Protein 5MXP (pdb70)

CATH classification: 3.40.50.1820

Organism: NCBI:txid270374

InterPro domains:
  IPR000073 Alpha/beta hydrolase fold-1 [PF00561] (33-279)
  IPR000639 Epoxide hydrolase-like [PR00412] (38-56)
  IPR000639 Epoxi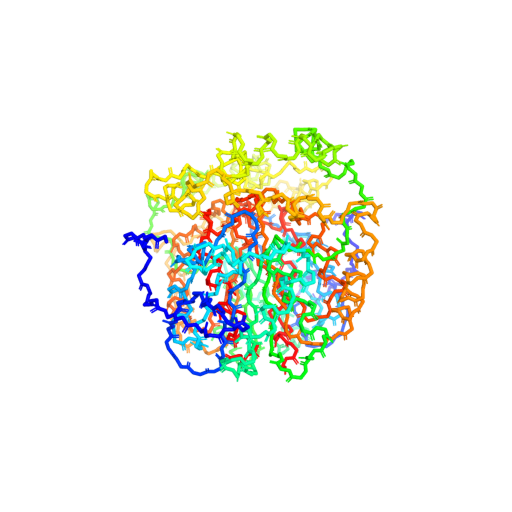de hydrolase-like [PR00412] (101-114)
  IPR000639 Epoxide hydrolase-like [PR00412] (115-128)
  IPR000639 Epoxide hydrolase-like [PR00412] (268-290)
  IPR029058 Alpha/Beta hydrolase fold [G3DSA:3.40.50.1820] (1-293)
  IPR029058 Alpha/Beta hydrolase fold [SSF53474] (8-293)
  IPR050266 AB hydrolase superfamily [PTHR43798] (24-293)

Radius of gyration: 27.26 Å; Cα contacts (8 Å, |Δi|>4): 1171; chains: 2; bounding box: 61×43×76 Å

Sequence (588 aa):
TQKPADFPYPSHFADVLGSRMHYVEHGNGDPLLFLHGQPTWSYLWRKVLPELEGKGRLIAVDLIGYGMSDKPDIPYDDIDDHIRYLDGFIEALLGLDRITIVCHDWGSFFGFHYAHRHPERIKGLAFMEAMLNPIPGYDAFDPQTRAFFQTLRSSQANAERMMMDENQFVENILLPAMMICRPLERQELDAYRAPWTDRQSRRILCTFPQNLCIGKEPASVYRMQTAYIEWLGQTDLPKLLIHAEPGFLIPAPAVDQYRQQLPNNLETAFVGSGLHYIQEDQPQQKIGQAIAQWMDRCGLTQKPADFPYPSHFADVLGSRMHYVEHGNGDPLLFLHGQPTWSYLWRKVLLPELEGKGRLIAVDLIGYGMSDKPDIPYDDIDDHIRYLDGFIEALGLDRITIVCHDWGSFFGFHYAHRHPERIKGLAFMEAMLNPIPGYDAFDPQTRAFFQTLRSSQANAERMMMMDENQFVENILPAMMICRPLERQELDAYRAPWTDRQSSRRILCTTFPQNLCIGKEPASVYRMQTAYIEWLGQTDLPKLLIHAEPGFLIPAPAVDQYRQQLPNLETAFVGSGLHYIQEDQPQKIGQAIAQWMDRCGL

B-factor: mean 18.62, std 8.53, range [7.13, 99.68]

Solvent-accessible surface area: 22321 Å² total; per-residue (Å²): 67,153,74,20,118,55,6,104,10,72,37,69,72,9,119,4,108,89,10,108,0,0,20,1,32,63,44,128,52,49,8,2,0,0,0,0,0,5,1,1,1,0,0,2,0,5,90,0,1,60,39,0,78,73,81,9,60,2,0,0,0,0,2,1,0,0,0,32,8,46,72,26,144,31,82,0,60,8,79,8,2,19,102,11,4,38,22,0,4,145,55,32,53,5,65,136,0,5,0,0,0,1,11,5,0,0,0,4,0,0,22,6,0,56,92,46,60,135,87,14,80,2,0,0,0,0,6,2,9,4,48,30,29,103,19,62,130,74,9,39,96,107,2,63,63,22,9,76,53,1,48,80,46,100,76,42,0,62,87,7,0,6,85,74,14,43,12,0,62,81,20,0,45,58,3,8,61,73,116,35,117,180,116,10,24,58,3,0,74,25,5,2,110,82,116,106,14,32,72,3,0,2,18,0,1,48,30,10,3,6,36,129,113,28,74,51,1,62,150,24,7,52,40,0,20,132,44,0,24,153,16,114,28,64,0,1,0,0,19,5,100,79,4,24,30,4,60,59,106,19,5,82,88,10,92,157,51,3,48,84,24,37,13,22,28,2,4,63,0,32,6,3,0,4,6,23,40,13,89,46,0,0,23,12,0,5,22,22,57,65,134,16,69,121,74,161,71,18,100,42,7,99,10,77,39,70,71,8,116,5,114,87,8,113,0,0,21,1,38,62,42,126,52,48,9,1,0,0,1,0,0,5,1,1,0,0,0,2,0,4,63,0,2,63,55,0,77,73,73,4,61,2,0,0,1,0,1,1,0,1,1,29,8,54,69,30,157,44,95,7,77,8,76,13,2,20,128,17,3,24,16,0,1,114,58,33,51,3,68,133,0,2,0,0,0,1,11,5,0,0,0,3,0,0,20,4,0,54,85,59,54,131,57,13,36,0,0,0,0,0,3,3,11,2,66,24,26,114,13,58,112,62,17,87,111,145,10,91,53,17,8,70,52,1,48,79,47,93,76,43,0,36,88,7,0,2,83,72,14,32,13,0,60,72,16,0,48,57,18,7,68,66,117,32,114,214,80,8,36,70,4,0,82,33,5,1,106,81,112,96,23,30,114,16,0,3,12,1,3,59,31,13,3,6,34,132,112,38,66,48,0,66,153,28,7,51,38,0,16,130,38,0,17,144,22,109,34,20,0,0,0,0,9,5,89,69,8,51,32,5,56,43,97,20,3,67,119,16,33,143,77,3,43,50,16,17,19,17,26,3,11,68,0,48,5,2,0,2,2,24,43,5,87,71,0,0,70,16,0,15,36,2,4,89,16,9,60,37

Secondary structure (DSSP, 8-state):
-PPPTT--S-EEEEEETTEEEEEEEE--SSEEEEE--TT--GGGGTTTGGGGTTSSEEEEEPPTTSTTS---SS---HHHHHHHHHHHHHHHT--SEEEEEEHHHHHHHHHHHHH-GGGEEEEEEEEE--SPB--SSSS-HHHHHHHHHHHH-HHHHHIIIIIS-HIIIIIHHHT-SSPPPHHHHHHHHGGG-STGGGGGGGHHHHHS-BTTBSHHHHHHHHHHHHHHTT--S-EEEEEEEE-SSS-HHHHHHHHHHSTTEEEEEEEEESS-GGGT-HHHHHHHHHHHHHGGG-/-PPPTT--S-EEEEEETTEEEEEEEE--SSEEEEE--TT--GGGGTTTGGGGTTSSEEEEEPPTTSTTS---SS---HHHHHHHHHHHHHHHT--SEEEEEEHHHHHHHHHHHHH-GGGEEEEEEEEE--SPB--GGGS-HHHHHHHHHHHH-HHHHHIIIIIS-HIIIIIHHHT-SSPPPHHHHHHHHGGG-STGGGGGGGHHHHHS-BTTBSHHHHHHHHHHHHHHTT--S-EEEEEEEE-SSS-HHHHHHHHHHSTTEEEEEEEEESS-GGGT-HHHHHHHHHHHHHHTT-

Nearest PDB structures (foldseek):
  5mxp-assembly1_B  TM=9.930E-01  e=2.012E-65  Marinobacter sp. ELB17
  6y9f-assembly1_A  TM=9.666E-01  e=3.515E-37  synthetic construct
  6s42-assembly1_A  TM=9.675E-01  e=1.905E-35  Bradyrhizobium elkanii
  6y9e-assembly5_E  TM=9.666E-01  e=5.015E-35  synthetic construct
  4k2a-assembly2_B  TM=9.671E-01  e=5.990E-34  Bradyrhizobium elkanii

Foldseek 3Di:
DDDFPLQPFDWDWFQFPNWTKIKGKADAAAEEEEFEDPQAFLSLQRLLVVLCHPVHIYIGIGFDLHQPTDPDPDQLAPVNSLRRVVRVCVRVPHAQYEYEYAEVRQLSVLLVCLVCVRRYQEYEYENHQAQAAQALVSADPLCSVVLVQLQPDVVSVLCVQQVVVCRLPPVVQVFWPDGDDPSRSVSSCVSPVHRVSSSSSSNSSNQRQHNCPPVVSSVSNVSSNVVQQVDQRAYEYEYEPCEGSQGDVNVVVCVVRGHNYHYHYQYHGYGSCCNVRSNSSSNSVVVSSCVVVD/DDDFPLQPFDWDWFQFPNWTKIKGKADADAEEEEFEDPQAFLSLQRLLVVLCHPVHIYIGIGFALHQPTDPDPDDLAPVVSLRRVVRVCVRVVHAQYEYEYAAVRQLSVLLVCLVCVRRYQEYEYENHQAQAAQALVLADPVVSCVLCQLQVDLVSVLCCQQVVVCRLPPVVQVFWPDGDDPSRSCSSCVSPVHRVSSSSSSNSSNQRQHNCPPVVSNVSNVSSNVVQQPDQRAYEYEYEPCEESQGDVNVVVCVPRGHNYHYHYQYHGYGSCSVVRSNSSSNSVVVSCVVSVD

Structure (mmCIF, N/CA/C/O backbone):
data_5MXP
#
_entry.id   5MXP
#
_cell.length_a   43.371
_cell.length_b   78.343
_cell.length_c   150.514
_cell.angle_alpha   90.000
_cell.angle_beta   90.000
_cell.angle_gamma   90.000
#
_symmetry.space_group_name_H-M   'P 21 21 21'
#
loop_
_entity.id
_entity.type
_entity.pdbx_description
1 polymer 'Alpha/beta hydrolase'
2 non-polymer 'ACETATE ION'
3 non-polymer 'SODIUM ION'
4 water water
#
loop_
_atom_site.group_PDB
_atom_site.id
_atom_site.type_symbol
_atom_site.label_atom_id
_atom_site.label_alt_id
_atom_site.label_comp_id
_atom_site.label_asym_id
_atom_site.label_entity_id
_atom_site.label_seq_id
_atom_site.pdbx_PDB_ins_code
_atom_site.Cartn_x
_atom_site.Cartn_y
_atom_site.Cartn_z
_atom_site.occupancy
_atom_site.B_iso_or_equiv
_atom_site.auth_seq_id
_atom_site.auth_comp_id
_atom_site.auth_asym_id
_atom_site.auth_atom_id
_atom_site.pdbx_PDB_model_num
ATOM 1 N N . THR A 1 3 ? -58.499 26.021 58.573 1.00 27.42 3 THR A N 1
ATOM 2 C CA . THR A 1 3 ? -57.737 26.496 57.402 1.00 21.75 3 THR A CA 1
ATOM 3 C C . THR A 1 3 ? -58.564 26.465 56.131 1.00 24.56 3 THR A C 1
ATOM 4 O O . THR A 1 3 ? -59.141 25.456 55.819 1.00 26.71 3 THR A O 1
ATOM 8 N N . GLN A 1 4 ? -58.633 27.564 55.393 1.00 22.06 4 GLN A N 1
ATOM 9 C CA . GLN A 1 4 ? -59.299 27.530 54.067 1.00 22.04 4 GLN A CA 1
ATOM 10 C C . GLN A 1 4 ? -58.391 26.913 53.016 1.00 20.36 4 GLN A C 1
ATOM 11 O O . GLN A 1 4 ? -57.224 27.293 52.910 1.00 23.16 4 GLN A O 1
ATOM 17 N N . LYS A 1 5 ? -58.903 25.944 52.260 1.00 20.11 5 LYS A N 1
ATOM 18 C CA . LYS A 1 5 ? -58.111 25.293 51.230 1.00 18.94 5 LYS A CA 1
ATOM 19 C C . LYS A 1 5 ? -57.760 26.259 50.091 1.00 20.74 5 LYS A C 1
ATOM 20 O O . LYS A 1 5 ? -58.650 26.886 49.528 1.00 24.47 5 LYS A O 1
ATOM 26 N N . PRO A 1 6 ? -56.471 26.358 49.712 1.00 19.99 6 PRO A N 1
ATOM 27 C CA . PRO A 1 6 ? -56.096 27.276 48.670 1.00 20.63 6 PRO A CA 1
ATOM 28 C C . PRO A 1 6 ? -56.678 26.848 47.296 1.00 20.28 6 PRO A C 1
ATOM 29 O O . PRO A 1 6 ? -56.725 25.666 46.976 1.00 21.15 6 PRO A O 1
ATOM 33 N N . ALA A 1 7 ? -57.152 27.829 46.512 1.00 19.92 7 ALA A N 1
ATOM 34 C CA . ALA A 1 7 ? -57.661 27.561 45.170 1.00 21.16 7 ALA A CA 1
ATOM 35 C C . ALA A 1 7 ? -56.638 26.977 44.200 1.00 22.48 7 ALA A C 1
ATOM 36 O O . ALA A 1 7 ? -57.020 26.372 43.213 1.00 25.92 7 ALA A O 1
ATOM 38 N N . ASP A 1 8 ? -55.343 27.178 44.464 1.00 22.92 8 ASP A N 1
ATOM 39 C CA . ASP A 1 8 ? -54.247 26.657 43.664 1.00 24.67 8 ASP A CA 1
ATOM 40 C C . ASP A 1 8 ? -53.594 25.373 44.177 1.00 24.54 8 ASP A C 1
ATOM 41 O O . ASP A 1 8 ? -52.397 25.129 43.925 1.00 25.70 8 ASP A O 1
ATOM 46 N N . PHE A 1 9 ? -54.387 24.543 44.839 1.00 21.52 9 PHE A N 1
ATOM 47 C CA . PHE A 1 9 ? -53.898 23.235 45.323 1.00 16.70 9 PHE A CA 1
ATOM 48 C C . PHE A 1 9 ? -54.818 22.163 44.792 1.00 18.73 9 PHE A C 1
ATOM 49 O O . PHE A 1 9 ? -55.789 21.776 45.469 1.00 19.36 9 PHE A O 1
ATOM 57 N N . PRO A 1 10 ? -54.498 21.619 43.606 1.00 17.52 10 PRO A N 1
ATOM 58 C CA . PRO A 1 10 ? -55.474 20.842 42.845 1.00 16.66 10 PRO A CA 1
ATOM 59 C C . PRO A 1 10 ? -55.421 19.328 43.086 1.00 16.98 10 PRO A C 1
ATOM 60 O O . PRO A 1 10 ? -55.388 18.513 42.118 1.00 19.44 10 PRO A O 1
ATOM 64 N N . TYR A 1 11 ? -55.396 18.954 44.357 1.00 15.30 11 TYR A N 1
ATOM 65 C CA . TYR A 1 11 ? -55.436 17.565 44.740 1.00 14.70 11 TYR A CA 1
ATOM 66 C C . TYR A 1 11 ? -56.543 17.436 45.766 1.00 15.03 11 TYR A C 1
ATOM 67 O O . TYR A 1 11 ? -56.745 18.369 46.576 1.00 17.35 11 TYR A O 1
ATOM 76 N N . PRO A 1 12 ? -57.218 16.291 45.819 1.00 15.66 12 PRO A N 1
ATOM 77 C CA . PRO A 1 12 ? -58.369 16.134 46.732 1.00 15.15 12 PRO A CA 1
ATOM 78 C C . PRO A 1 12 ? -57.982 15.969 48.214 1.00 14.86 12 PRO A C 1
ATOM 79 O O . PRO A 1 12 ? -57.005 15.340 48.508 1.00 14.53 12 PRO A O 1
ATOM 83 N N . SER A 1 13 ? -58.711 16.665 49.094 1.00 13.32 13 SER A N 1
ATOM 84 C CA . SER A 1 13 ? -58.509 16.591 50.563 1.00 12.97 13 SER A CA 1
ATOM 85 C C . SER A 1 13 ? -59.211 15.388 51.194 1.00 12.57 13 SER A C 1
ATOM 86 O O . SER A 1 13 ? -60.433 15.234 51.140 1.00 12.96 13 SER A O 1
ATOM 89 N N . HIS A 1 14 ? -58.388 14.598 51.874 1.00 11.71 14 HIS A N 1
ATOM 90 C CA . HIS A 1 14 ? -58.830 13.471 52.650 1.00 11.77 14 HIS A CA 1
ATOM 91 C C . HIS A 1 14 ? -58.364 13.653 54.096 1.00 11.22 14 HIS A C 1
ATOM 92 O O . HIS A 1 14 ? -57.470 14.440 54.368 1.00 10.73 14 HIS A O 1
ATOM 99 N N . PHE A 1 15 ? -58.998 12.909 55.015 1.00 11.47 15 PHE A N 1
ATOM 100 C CA . PHE A 1 15 ? -58.639 12.966 56.443 1.00 11.81 15 PHE A CA 1
ATOM 101 C C . PHE A 1 15 ? -58.578 11.568 57.020 1.00 13.40 15 PHE A C 1
ATOM 102 O O . PHE A 1 15 ? -59.390 10.744 56.642 1.00 13.74 15 PHE A O 1
ATOM 110 N N . ALA A 1 16 ? -57.620 11.330 57.916 1.00 12.08 16 ALA A N 1
ATOM 111 C CA . ALA A 1 16 ? -57.513 10.096 58.663 1.00 14.15 16 ALA A CA 1
ATOM 112 C C . ALA A 1 16 ? -57.787 10.372 60.110 1.00 15.90 16 ALA A C 1
ATOM 113 O O . ALA A 1 16 ? -57.351 11.368 60.597 1.00 13.87 16 ALA A O 1
ATOM 115 N N . ASP A 1 17 ? -58.453 9.454 60.788 1.00 14.26 17 ASP A N 1
ATOM 116 C CA . ASP A 1 17 ? -58.633 9.561 62.244 1.00 15.02 17 ASP A CA 1
ATOM 117 C C . ASP A 1 17 ? -57.347 9.056 62.940 1.00 13.98 17 ASP A C 1
ATOM 118 O O . ASP A 1 17 ? -56.964 7.898 62.701 1.00 15.19 17 ASP A O 1
ATOM 123 N N . VAL A 1 18 ? -56.707 9.913 63.738 1.00 12.77 18 VAL A N 1
ATOM 124 C CA . VAL A 1 18 ? -55.476 9.589 64.424 1.00 13.50 18 VAL A CA 1
ATOM 125 C C . VAL A 1 18 ? -55.591 10.146 65.869 1.00 14.85 18 VAL A C 1
ATOM 126 O O . VAL A 1 18 ? -55.712 11.316 66.058 1.00 13.75 18 VAL A O 1
ATOM 130 N N . LEU A 1 19 ? -55.586 9.241 66.859 1.00 14.81 19 LEU A N 1
ATOM 131 C CA . LEU A 1 19 ? -55.569 9.624 68.267 1.00 15.84 19 LEU A CA 1
ATOM 132 C C . LEU A 1 19 ? -56.644 10.644 68.685 1.00 17.80 19 LEU A C 1
ATOM 133 O O . LEU A 1 19 ? -56.364 11.578 69.512 1.00 19.35 19 LEU A O 1
ATOM 138 N N . GLY A 1 20 ? -57.838 10.483 68.094 1.00 17.37 20 GLY A N 1
ATOM 139 C CA . GLY A 1 20 ? -58.988 11.323 68.387 1.00 18.15 20 GLY A CA 1
ATOM 140 C C . GLY A 1 20 ? -59.076 12.634 67.637 1.00 18.65 20 GLY A C 1
ATOM 141 O O . GLY A 1 20 ? -59.971 13.429 67.900 1.00 23.29 20 GLY A O 1
ATOM 142 N N . SER A 1 21 ? -58.122 12.877 66.751 1.00 15.97 21 SER A N 1
ATOM 143 C CA . SER A 1 21 ? -58.111 14.012 65.838 1.00 16.96 21 SER A CA 1
ATOM 144 C C . SER A 1 21 ? -58.116 13.556 64.407 1.00 15.96 21 SER A C 1
ATOM 145 O O . SER A 1 21 ? -58.039 12.371 64.106 1.00 17.92 21 SER A O 1
ATOM 148 N N . ARG A 1 22 ? -58.256 14.500 63.510 1.00 16.85 22 ARG A N 1
ATOM 149 C CA . ARG A 1 22 ? -58.182 14.233 62.074 1.00 17.48 22 ARG A CA 1
ATOM 150 C C . ARG A 1 22 ? -56.890 14.845 61.507 1.00 15.14 22 ARG A C 1
ATOM 151 O O . ARG A 1 22 ? -56.544 15.948 61.815 1.00 13.83 22 ARG A O 1
ATOM 159 N N . MET A 1 23 ? -56.167 14.072 60.704 1.00 11.91 23 MET A N 1
ATOM 160 C CA . MET A 1 23 ? -55.010 14.602 59.967 1.00 11.40 23 MET A CA 1
ATOM 161 C C . MET A 1 23 ? -55.375 14.669 58.501 1.00 10.90 23 MET A C 1
ATOM 162 O O . MET A 1 23 ? -55.895 13.685 57.905 1.00 11.80 23 MET A O 1
ATOM 167 N N . HIS A 1 24 ? -55.063 15.783 57.908 1.00 10.80 24 HIS A N 1
ATOM 168 C CA . HIS A 1 24 ? -55.292 16.012 56.489 1.00 11.08 24 HIS A CA 1
ATOM 169 C C . HIS A 1 24 ? -54.186 15.489 55.645 1.00 10.82 24 HIS A C 1
ATOM 170 O O . HIS A 1 24 ? -53.032 15.648 55.944 1.00 9.77 24 HIS A O 1
ATOM 177 N N . TYR A 1 25 ? -54.590 14.966 54.456 1.00 10.53 25 TYR A N 1
ATOM 178 C CA . TYR A 1 25 ? -53.641 14.636 53.383 1.00 10.54 25 TYR A CA 1
ATOM 179 C C . TYR A 1 25 ? -54.340 14.729 52.061 1.00 11.16 25 TYR A C 1
ATOM 180 O O . TYR A 1 25 ? -55.538 14.658 51.954 1.00 10.80 25 TYR A O 1
ATOM 189 N N . VAL A 1 26 ? -53.524 15.064 51.057 1.00 11.46 26 VAL A N 1
ATOM 190 C CA . VAL A 1 26 ? -53.986 14.993 49.655 1.00 10.38 26 VAL A CA 1
ATOM 191 C C . VAL A 1 26 ? -53.452 13.695 49.063 1.00 11.54 26 VAL A C 1
ATOM 192 O O . VAL A 1 26 ? -52.418 13.162 49.507 1.00 8.90 26 VAL A O 1
ATOM 196 N N . GLU A 1 27 ? -54.200 13.196 48.093 1.00 11.50 27 GLU A N 1
ATOM 197 C CA . GLU A 1 27 ? -53.951 11.898 47.560 1.00 13.22 27 GLU A CA 1
ATOM 198 C C . GLU A 1 27 ? -54.152 11.878 46.029 1.00 13.14 27 GLU A C 1
ATOM 199 O O . GLU A 1 27 ? -55.073 12.522 45.513 1.00 13.97 27 GLU A O 1
ATOM 205 N N . HIS A 1 28 ? -53.350 11.072 45.349 1.00 12.73 28 HIS A N 1
ATOM 206 C CA . HIS A 1 28 ? -53.500 10.859 43.918 1.00 13.13 28 HIS A CA 1
ATOM 207 C C . HIS A 1 28 ? -53.015 9.475 43.498 1.00 13.92 28 HIS A C 1
ATOM 208 O O . HIS A 1 28 ? -51.923 9.063 43.862 1.00 13.98 28 HIS A O 1
ATOM 215 N N . GLY A 1 29 ? -53.824 8.776 42.707 1.00 13.90 29 GLY A N 1
ATOM 216 C CA . GLY A 1 29 ? -53.418 7.534 42.137 1.00 15.52 29 GLY A CA 1
ATOM 217 C C . GLY A 1 29 ? -53.457 6.281 43.053 1.00 16.36 29 GLY A C 1
ATOM 218 O O . GLY A 1 29 ? -54.047 6.268 44.121 1.00 17.06 29 GLY A O 1
ATOM 219 N N . ASN A 1 30 ? -52.794 5.268 42.548 1.00 20.15 30 ASN A N 1
ATOM 220 C CA . ASN A 1 30 ? -52.840 3.956 43.146 1.00 23.25 30 ASN A CA 1
ATOM 221 C C . ASN A 1 30 ? -51.449 3.342 43.059 1.00 19.16 30 ASN A C 1
ATOM 222 O O . ASN A 1 30 ? -50.544 3.835 42.322 1.00 22.46 30 ASN A O 1
ATOM 227 N N . GLY A 1 31 ? -51.301 2.319 43.876 1.00 19.18 31 GLY A N 1
ATOM 228 C CA . GLY A 1 31 ? -50.078 1.512 43.912 1.00 21.05 31 GLY A CA 1
ATOM 229 C C . GLY A 1 31 ? -49.346 1.716 45.205 1.00 17.62 31 GLY A C 1
ATOM 230 O O . GLY A 1 31 ? -49.959 2.111 46.186 1.00 17.07 31 GLY A O 1
ATOM 231 N N . ASP A 1 32 ? -48.045 1.402 45.223 1.00 15.46 32 ASP A N 1
ATOM 232 C CA . ASP A 1 32 ? -47.250 1.578 46.428 1.00 14.21 32 ASP A CA 1
ATOM 233 C C . ASP A 1 32 ? -47.236 3.120 46.796 1.00 13.32 32 ASP A C 1
ATOM 234 O O . ASP A 1 32 ? -47.187 4.007 45.898 1.00 16.18 32 ASP A O 1
ATOM 239 N N . PRO A 1 33 ? -47.234 3.460 48.094 1.00 13.27 33 PRO A N 1
ATOM 240 C CA . PRO A 1 33 ? -47.315 4.856 48.478 1.00 11.86 33 PRO A CA 1
ATOM 241 C C . PRO A 1 33 ? -45.996 5.603 48.360 1.00 12.24 33 PRO A C 1
ATOM 242 O O . PRO A 1 33 ? -44.938 5.055 48.704 1.00 13.58 33 PRO A O 1
ATOM 246 N N . LEU A 1 34 ? -46.113 6.826 47.871 1.00 11.62 34 LEU A N 1
ATOM 247 C CA . LEU A 1 34 ? -45.076 7.849 47.937 1.00 11.57 34 LEU A CA 1
ATOM 248 C C . LEU A 1 34 ? -45.591 8.855 48.951 1.00 10.72 34 LEU A C 1
ATOM 249 O O . LEU A 1 34 ? -46.631 9.507 48.758 1.00 10.77 34 LEU A O 1
ATOM 254 N N . LEU A 1 35 ? -44.966 8.774 50.114 1.00 9.81 35 LEU A N 1
ATOM 255 C CA . LEU A 1 35 ? -45.343 9.655 51.264 1.00 9.34 35 LEU A CA 1
ATOM 256 C C . LEU A 1 35 ? -44.508 10.884 51.375 1.00 10.07 35 LEU A C 1
ATOM 257 O O . LEU A 1 35 ? -43.329 10.803 51.651 1.00 10.52 35 LEU A O 1
ATOM 262 N N . PHE A 1 36 ? -45.159 12.041 51.211 1.00 8.88 36 PHE A N 1
ATOM 263 C CA . PHE A 1 36 ? -44.451 13.330 51.235 1.00 8.97 36 PHE A CA 1
ATOM 264 C C . PHE A 1 36 ? -44.605 13.984 52.598 1.00 8.68 36 PHE A C 1
ATOM 265 O O . PHE A 1 36 ? -45.715 14.172 53.065 1.00 8.92 36 PHE A O 1
ATOM 273 N N . LEU A 1 37 ? -43.467 14.322 53.201 1.00 8.56 37 LEU A N 1
ATOM 274 C CA . LEU A 1 37 ? -43.428 14.880 54.569 1.00 8.63 37 LEU A CA 1
ATOM 275 C C . LEU A 1 37 ? -42.779 16.262 54.535 1.00 7.85 37 LEU A C 1
ATOM 276 O O . LEU A 1 37 ? -41.581 16.407 54.227 1.00 8.06 37 LEU A O 1
ATOM 281 N N . HIS A 1 38 ? -43.569 17.248 54.964 1.00 8.63 38 HIS A N 1
ATOM 282 C CA . HIS A 1 38 ? -43.123 18.676 55.085 1.00 9.36 38 HIS A CA 1
ATOM 283 C C . HIS A 1 38 ? -42.553 18.924 56.481 1.00 10.85 38 HIS A C 1
ATOM 284 O O . HIS A 1 38 ? -42.596 18.099 57.371 1.00 10.28 38 HIS A O 1
ATOM 291 N N . GLY A 1 39 ? -42.032 20.137 56.665 1.00 8.28 39 GLY A N 1
ATOM 292 C CA . GLY A 1 39 ? -41.479 20.609 57.920 1.00 10.14 39 GLY A CA 1
ATOM 293 C C . GLY A 1 39 ? -42.017 21.962 58.309 1.00 9.83 39 GLY A C 1
ATOM 294 O O . GLY A 1 39 ? -43.194 22.269 58.172 1.00 10.27 39 GLY A O 1
ATOM 295 N N . GLN A 1 40 ? -41.111 22.757 58.883 1.00 9.51 40 GLN A N 1
ATOM 296 C CA . GLN A 1 40 ? -41.457 24.054 59.562 1.00 8.52 40 GLN A CA 1
ATOM 297 C C . GLN A 1 40 ? -41.367 25.213 58.575 1.00 8.76 40 GLN A C 1
ATOM 298 O O . GLN A 1 40 ? -40.286 25.348 57.986 1.00 10.06 40 GLN A O 1
ATOM 304 N N . PRO A 1 41 ? -42.368 26.088 58.497 1.00 10.02 41 PRO A N 1
ATOM 305 C CA . PRO A 1 41 ? -43.709 26.120 59.027 1.00 9.60 41 PRO A CA 1
ATOM 306 C C . PRO A 1 41 ? -44.673 25.869 57.924 1.00 10.51 41 PRO A C 1
ATOM 307 O O . PRO A 1 41 ? -45.582 26.624 57.688 1.00 13.09 41 PRO A O 1
ATOM 311 N N . THR A 1 42 ? -44.499 24.757 57.226 1.00 10.39 42 THR A N 1
ATOM 312 C CA . THR A 1 42 ? -45.212 24.539 55.959 1.00 9.52 42 THR A CA 1
ATOM 313 C C . THR A 1 42 ? -46.357 23.565 56.116 1.00 10.67 42 THR A C 1
ATOM 314 O O . THR A 1 42 ? -46.827 23.321 57.226 1.00 10.10 42 THR A O 1
ATOM 318 N N . TRP A 1 43 ? -46.800 22.982 55.025 1.00 9.68 43 TRP A N 1
ATOM 319 C CA . TRP A 1 43 ? -47.783 21.918 54.994 1.00 10.52 43 TRP A CA 1
ATOM 320 C C . TRP A 1 43 ? -47.743 21.284 53.594 1.00 9.36 43 TRP A C 1
ATOM 321 O O . TRP A 1 43 ? -46.843 21.596 52.795 1.00 11.01 43 TRP A O 1
ATOM 332 N N . SER A 1 44 ? -48.677 20.377 53.319 1.00 9.65 44 SER A N 1
ATOM 333 C CA . SER A 1 44 ? -48.675 19.615 52.063 1.00 9.99 44 SER A CA 1
ATOM 334 C C . SER A 1 44 ? -48.716 20.468 50.835 1.00 10.36 44 SER A C 1
ATOM 335 O O . SER A 1 44 ? -48.235 20.063 49.777 1.00 11.10 44 SER A O 1
ATOM 338 N N . TYR A 1 45 ? -49.216 21.717 50.972 1.00 10.82 45 TYR A N 1
ATOM 339 C CA . TYR A 1 45 ? -49.199 22.692 49.893 1.00 10.65 45 TYR A CA 1
ATOM 340 C C . TYR A 1 45 ? -47.815 22.869 49.278 1.00 9.43 45 TYR A C 1
ATOM 341 O O . TYR A 1 45 ? -47.679 23.155 48.071 1.00 9.48 45 TYR A O 1
ATOM 350 N N . LEU A 1 46 ? -46.768 22.762 50.090 1.00 9.39 46 LEU A N 1
ATOM 351 C CA . LEU A 1 46 ? -45.390 22.871 49.656 1.00 9.59 46 LEU A CA 1
ATOM 352 C C . LEU A 1 46 ? -45.065 21.940 48.484 1.00 9.83 46 LEU A C 1
ATOM 353 O O . LEU A 1 46 ? -44.173 22.241 47.683 1.00 9.85 46 LEU A O 1
ATOM 358 N N . TRP A 1 47 ? -45.725 20.777 48.420 1.00 10.15 47 TRP A N 1
ATOM 359 C CA . TRP A 1 47 ? -45.457 19.860 47.383 1.00 9.54 47 TRP A CA 1
ATOM 360 C C . TRP A 1 47 ? -46.367 19.959 46.139 1.00 9.98 47 TRP A C 1
ATOM 361 O O . TRP A 1 47 ? -46.257 19.174 45.218 1.00 9.72 47 TRP A O 1
ATOM 372 N N . ARG A 1 48 ? -47.221 20.970 46.047 1.00 8.80 48 ARG A N 1
ATOM 373 C CA . ARG A 1 48 ? -48.262 21.052 45.026 1.00 9.89 48 ARG A CA 1
ATOM 374 C C . ARG A 1 48 ? -47.747 21.009 43.590 1.00 10.16 48 ARG A C 1
ATOM 375 O O . ARG A 1 48 ? -48.499 20.550 42.723 1.00 10.99 48 ARG A O 1
ATOM 383 N N . LYS A 1 49 ? -46.553 21.554 43.336 1.00 10.53 49 LYS A N 1
ATOM 384 C CA . LYS A 1 49 ? -45.954 21.564 41.971 1.00 13.51 49 LYS A CA 1
ATOM 385 C C . LYS A 1 49 ? -44.931 20.418 41.760 1.00 12.77 49 LYS A C 1
ATOM 386 O O . LYS A 1 49 ? -44.374 20.202 40.668 1.00 12.01 49 LYS A O 1
ATOM 392 N N . VAL A 1 50 ? -44.668 19.690 42.840 1.00 11.32 50 VAL A N 1
ATOM 393 C CA . VAL A 1 50 ? -43.815 18.521 42.773 1.00 10.89 50 VAL A CA 1
ATOM 394 C C . VAL A 1 50 ? -44.682 17.303 42.394 1.00 12.95 50 VAL A C 1
ATOM 395 O O . VAL A 1 50 ? -44.315 16.543 41.511 1.00 11.46 50 VAL A O 1
ATOM 399 N N . LEU A 1 51 ? -45.865 17.193 43.016 1.00 10.95 51 LEU A N 1
ATOM 400 C CA . LEU A 1 51 ? -46.732 16.063 42.771 1.00 12.27 51 LEU A CA 1
ATOM 401 C C . LEU A 1 51 ? -47.068 15.816 41.304 1.00 12.00 51 LEU A C 1
ATOM 402 O O . LEU A 1 51 ? -47.076 14.685 40.904 1.00 12.97 51 LEU A O 1
ATOM 407 N N . PRO A 1 52 ? -47.237 16.847 40.472 1.00 11.59 52 PRO A N 1
ATOM 408 C CA . PRO A 1 52 ? -47.603 16.568 39.093 1.00 13.38 52 PRO A CA 1
ATOM 409 C C . PRO A 1 52 ? -46.577 15.782 38.305 1.00 13.26 52 PRO A C 1
ATOM 410 O O . PRO A 1 52 ? -46.939 14.984 37.386 1.00 16.12 52 PRO A O 1
ATOM 414 N N . GLU A 1 53 ? -45.324 15.863 38.717 1.00 12.39 53 GLU A N 1
ATOM 415 C CA . GLU A 1 53 ? -44.233 15.134 38.069 1.00 13.41 53 GLU A CA 1
ATOM 416 C C . GLU A 1 53 ? -44.242 13.686 38.424 1.00 14.47 53 GLU A C 1
ATOM 417 O O . GLU A 1 53 ? -43.611 12.880 37.746 1.00 14.40 53 GLU A O 1
ATOM 423 N N . LEU A 1 54 ? -44.971 13.343 39.503 1.00 12.73 54 LEU A N 1
ATOM 424 C CA . LEU A 1 54 ? -44.979 11.953 40.014 1.00 11.85 54 LEU A CA 1
ATOM 425 C C . LEU A 1 54 ? -46.317 11.257 39.850 1.00 12.70 54 LEU A C 1
ATOM 426 O O . LEU A 1 54 ? -46.455 10.079 40.205 1.00 12.88 54 LEU A O 1
ATOM 431 N N . GLU A 1 55 ? -47.288 11.921 39.242 1.00 14.48 55 GLU A N 1
ATOM 432 C CA . GLU A 1 55 ? -48.568 11.296 38.937 1.00 14.13 55 GLU A CA 1
ATOM 433 C C . GLU A 1 55 ? -48.359 10.087 38.043 1.00 14.94 55 GLU A C 1
ATOM 434 O O . GLU A 1 55 ? -47.627 10.115 37.059 1.00 15.05 55 GLU A O 1
ATOM 440 N N . GLY A 1 56 ? -48.981 9.020 38.467 1.00 15.39 56 GLY A N 1
ATOM 441 C CA . GLY A 1 56 ? -48.844 7.767 37.753 1.00 15.93 56 GLY A CA 1
ATOM 442 C C . GLY A 1 56 ? -47.676 6.926 38.182 1.00 18.72 56 GLY A C 1
ATOM 443 O O . GLY A 1 56 ? -47.566 5.826 37.653 1.00 18.82 56 GLY A O 1
ATOM 444 N N . LYS A 1 57 ? -46.843 7.406 39.128 1.00 17.43 57 LYS A N 1
ATOM 445 C CA . LYS A 1 57 ? -45.679 6.622 39.615 1.00 18.81 57 LYS A CA 1
ATOM 446 C C . LYS A 1 57 ? -45.964 5.815 40.867 1.00 17.75 57 LYS A C 1
ATOM 447 O O . LYS A 1 57 ? -45.067 5.133 41.367 1.00 21.83 57 LYS A O 1
ATOM 453 N N . GLY A 1 58 ? -47.175 5.975 41.410 1.00 18.41 58 GLY A N 1
ATOM 454 C CA . GLY A 1 58 ? -47.612 5.314 42.671 1.00 15.50 58 GLY A CA 1
ATOM 455 C C . GLY A 1 58 ? -48.721 6.125 43.321 1.00 14.19 58 GLY A C 1
ATOM 456 O O . GLY A 1 58 ? -49.256 7.082 42.723 1.00 13.19 58 GLY A O 1
ATOM 457 N N . ARG A 1 59 ? -49.076 5.769 44.534 1.00 14.24 59 ARG A N 1
ATOM 458 C CA . ARG A 1 59 ? -50.103 6.483 45.268 1.00 14.10 59 ARG A CA 1
ATOM 459 C C . ARG A 1 59 ? -49.469 7.600 46.028 1.00 11.52 59 ARG A C 1
ATOM 460 O O . ARG A 1 59 ? -48.766 7.382 47.033 1.00 11.66 59 ARG A O 1
ATOM 468 N N . LEU A 1 60 ? -49.747 8.838 45.600 1.00 10.62 60 LEU A N 1
ATOM 469 C CA . LEU A 1 60 ? -49.159 10.009 46.192 1.00 10.42 60 LEU A CA 1
ATOM 470 C C . LEU A 1 60 ? -49.967 10.357 47.405 1.00 9.75 60 LEU A C 1
ATOM 471 O O . LEU A 1 60 ? -51.189 10.470 47.337 1.00 11.03 60 LEU A O 1
ATOM 476 N N . ILE A 1 61 ? -49.279 10.521 48.531 1.00 9.27 61 ILE A N 1
ATOM 477 C CA . ILE A 1 61 ? -49.907 10.921 49.823 1.00 10.23 61 ILE A CA 1
ATOM 478 C C . ILE A 1 61 ? -49.058 12.013 50.456 1.00 9.78 61 ILE A C 1
ATOM 479 O O . ILE A 1 61 ? -47.945 11.775 50.818 1.00 10.95 61 ILE A O 1
ATOM 484 N N . ALA A 1 62 ? -49.598 13.226 50.515 1.00 8.72 62 ALA A N 1
ATOM 485 C CA . ALA A 1 62 ? -48.895 14.351 51.091 1.00 9.26 62 ALA A CA 1
ATOM 486 C C . ALA A 1 62 ? -49.713 14.792 52.313 1.00 9.49 62 ALA A C 1
ATOM 487 O O . ALA A 1 62 ? -50.848 15.269 52.157 1.00 10.25 62 ALA A O 1
ATOM 489 N N . VAL A 1 63 ? -49.118 14.570 53.487 1.00 8.23 63 VAL A N 1
ATOM 490 C CA . VAL A 1 63 ? -49.804 14.657 54.786 1.00 8.65 63 VAL A CA 1
ATOM 491 C C . VAL A 1 63 ? -49.380 15.942 55.482 1.00 8.15 63 VAL A C 1
ATOM 492 O O . VAL A 1 63 ? -48.200 16.343 55.401 1.00 9.42 63 VAL A O 1
ATOM 496 N N . ASP A 1 64 ? -50.297 16.492 56.250 1.00 9.30 64 ASP A N 1
ATOM 497 C CA . ASP A 1 64 ? -50.015 17.662 57.113 1.00 8.63 64 ASP A CA 1
ATOM 498 C C . ASP A 1 64 ? -49.754 17.144 58.528 1.00 8.75 64 ASP A C 1
ATOM 499 O O . ASP A 1 64 ? -50.608 16.391 59.077 1.00 8.77 64 ASP A O 1
ATOM 504 N N . LEU A 1 65 ? -48.613 17.468 59.096 1.00 8.72 65 LEU A N 1
ATOM 505 C CA . LEU A 1 65 ? -48.273 17.103 60.450 1.00 9.43 65 LEU A CA 1
ATOM 506 C C . LEU A 1 65 ? -49.375 17.611 61.368 1.00 11.09 65 LEU A C 1
ATOM 507 O O . LEU A 1 65 ? -50.075 18.595 61.075 1.00 10.57 65 LEU A O 1
ATOM 512 N N . ILE A 1 66 ? -49.543 16.968 62.498 1.00 9.58 66 ILE A N 1
ATOM 513 C CA . ILE A 1 66 ? -50.579 17.419 63.453 1.00 10.59 66 ILE A CA 1
ATOM 514 C C . ILE A 1 66 ? -50.344 18.874 63.813 1.00 9.69 66 ILE A C 1
ATOM 515 O O . ILE A 1 66 ? -49.205 19.297 63.993 1.00 10.26 66 ILE A O 1
ATOM 520 N N . GLY A 1 67 ? -51.414 19.639 63.805 1.00 10.06 67 GLY A N 1
ATOM 521 C CA . GLY A 1 67 ? -51.320 21.068 64.034 1.00 11.15 67 GLY A CA 1
ATOM 522 C C . GLY A 1 67 ? -51.060 21.945 62.872 1.00 12.29 67 GLY A C 1
ATOM 523 O O . GLY A 1 67 ? -51.140 23.170 63.011 1.00 11.69 67 GLY A O 1
ATOM 524 N N . TYR A 1 68 ? -50.663 21.392 61.716 1.00 10.93 68 TYR A N 1
ATOM 525 C CA . TYR A 1 68 ? -50.173 22.145 60.563 1.00 10.36 68 TYR A CA 1
ATOM 526 C C . TYR A 1 68 ? -51.196 22.014 59.412 1.00 10.07 68 TYR A C 1
ATOM 527 O O . TYR A 1 68 ? -52.004 21.123 59.349 1.00 9.91 68 TYR A O 1
ATOM 536 N N . GLY A 1 69 ? -51.152 22.919 58.471 1.00 10.86 69 GLY A N 1
ATOM 537 C CA . GLY A 1 69 ? -51.926 22.805 57.254 1.00 9.86 69 GLY A CA 1
ATOM 538 C C . GLY A 1 69 ? -53.408 22.740 57.538 1.00 10.96 69 GLY A C 1
ATOM 539 O O . GLY A 1 69 ? -53.942 23.561 58.335 1.00 11.71 69 GLY A O 1
ATOM 540 N N . MET A 1 70 ? -54.085 21.723 57.009 1.00 12.19 70 MET A N 1
ATOM 541 C CA . MET A 1 70 ? -55.504 21.498 57.286 1.00 11.45 70 MET A CA 1
ATOM 542 C C . MET A 1 70 ? -55.736 20.395 58.296 1.00 10.41 70 MET A C 1
ATOM 543 O O . MET A 1 70 ? -56.896 19.978 58.511 1.00 10.61 70 MET A O 1
ATOM 548 N N . SER A 1 71 ? -54.659 19.897 58.925 1.00 9.74 71 SER A N 1
ATOM 549 C CA . SER A 1 71 ? -54.871 18.986 60.032 1.00 11.00 71 SER A CA 1
ATOM 550 C C . SER A 1 71 ? -55.476 19.707 61.257 1.00 10.93 71 SER A C 1
ATOM 551 O O . SER A 1 71 ? -55.368 20.921 61.396 1.00 11.53 71 SER A O 1
ATOM 554 N N . ASP A 1 72 ? -56.177 18.964 62.091 1.00 11.00 72 ASP A N 1
ATOM 555 C CA . ASP A 1 72 ? -56.656 19.462 63.378 1.00 12.95 72 ASP A CA 1
ATOM 556 C C . ASP A 1 72 ? -55.501 20.005 64.212 1.00 12.37 72 ASP A C 1
ATOM 557 O O . ASP A 1 72 ? -54.359 19.602 64.074 1.00 13.82 72 ASP A O 1
ATOM 562 N N . LYS A 1 73 ? -55.848 20.947 65.101 1.00 13.04 73 LYS A N 1
ATOM 563 C CA . LYS A 1 73 ? -54.964 21.421 66.127 1.00 13.71 73 LYS A CA 1
ATOM 564 C C . LYS A 1 73 ? -55.489 21.022 67.494 1.00 13.95 73 LYS A C 1
ATOM 565 O O . LYS A 1 73 ? -56.057 21.863 68.219 1.00 15.96 73 LYS A O 1
ATOM 571 N N . PRO A 1 74 ? -55.322 19.754 67.902 1.00 13.92 74 PRO A N 1
ATOM 572 C CA . PRO A 1 74 ? -55.695 19.355 69.242 1.00 14.90 74 PRO A CA 1
ATOM 573 C C . PRO A 1 74 ? -54.943 20.138 70.302 1.00 14.71 74 PRO A C 1
ATOM 574 O O . PRO A 1 74 ? -53.899 20.740 70.046 1.00 13.41 74 PRO A O 1
ATOM 578 N N . ASP A 1 75 ? -55.478 20.035 71.505 1.00 15.96 75 ASP A N 1
ATOM 579 C CA . ASP A 1 75 ? -55.019 20.773 72.672 1.00 16.30 75 ASP A CA 1
ATOM 580 C C . ASP A 1 75 ? -53.814 20.139 73.332 1.00 15.35 75 ASP A C 1
ATOM 581 O O . ASP A 1 75 ? -53.914 19.670 74.519 1.00 16.49 75 ASP A O 1
ATOM 586 N N . ILE A 1 76 ? -52.677 20.120 72.630 1.00 14.57 76 ILE A N 1
ATOM 587 C CA . ILE A 1 76 ? -51.493 19.350 73.036 1.00 14.93 76 ILE A CA 1
ATOM 588 C C . ILE A 1 76 ? -50.275 20.272 72.951 1.00 15.37 76 ILE A C 1
ATOM 589 O O . ILE A 1 76 ? -50.330 21.342 72.356 1.00 15.97 76 ILE A O 1
ATOM 594 N N . PRO A 1 77 ? -49.138 19.862 73.487 1.00 15.88 77 PRO A N 1
ATOM 595 C CA . PRO A 1 77 ? -47.948 20.739 73.486 1.00 16.92 77 PRO A CA 1
ATOM 596 C C . PRO A 1 77 ? -47.220 20.809 72.144 1.00 16.70 77 PRO A C 1
ATOM 597 O O . PRO A 1 77 ? -46.510 21.775 71.939 1.00 18.33 77 PRO A O 1
ATOM 601 N N . TYR A 1 78 ? -47.414 19.789 71.279 1.00 14.45 78 TYR A N 1
ATOM 602 C CA . TYR A 1 78 ? -46.658 19.693 70.015 1.00 13.59 78 TYR A CA 1
ATOM 603 C C . TYR A 1 78 ? -45.173 19.575 70.241 1.00 13.47 78 TYR A C 1
ATOM 604 O O . TYR A 1 78 ? -44.352 20.067 69.469 1.00 13.58 78 TYR A O 1
ATOM 613 N N . ASP A 1 79 ? -44.835 18.798 71.269 1.00 13.49 79 ASP A N 1
ATOM 614 C CA A ASP A 1 79 ? -43.446 18.348 71.411 0.50 15.29 79 ASP A CA 1
ATOM 615 C CA B ASP A 1 79 ? -43.455 18.327 71.433 0.50 16.05 79 ASP A CA 1
ATOM 616 C C . ASP A 1 79 ? -43.081 17.329 70.333 1.00 14.61 79 ASP A C 1
ATOM 617 O O . ASP A 1 79 ? -43.921 16.852 69.563 1.00 13.18 79 ASP A O 1
ATOM 626 N N . ILE A 1 80 ? -41.809 17.038 70.228 1.00 15.14 80 ILE A N 1
ATOM 627 C CA . ILE A 1 80 ? -41.356 16.136 69.156 1.00 13.22 80 ILE A CA 1
ATOM 628 C C . ILE A 1 80 ? -42.022 14.776 69.369 1.00 13.71 80 ILE A C 1
ATOM 629 O O . ILE A 1 80 ? -42.396 14.138 68.329 1.00 13.68 80 ILE A O 1
ATOM 634 N N . ASP A 1 81 ? -42.129 14.285 70.612 1.00 14.13 81 ASP A N 1
ATOM 635 C CA . ASP A 1 81 ? -42.854 13.036 70.864 1.00 13.98 81 ASP A CA 1
ATOM 636 C C . ASP A 1 81 ? -44.276 13.068 70.333 1.00 12.40 81 ASP A C 1
ATOM 637 O O . ASP A 1 81 ? -44.737 12.038 69.799 1.00 11.09 81 ASP A O 1
ATOM 642 N N . ASP A 1 82 ? -44.987 14.193 70.451 1.00 12.39 82 ASP A N 1
ATOM 643 C CA . ASP A 1 82 ? -46.325 14.315 69.910 1.00 11.87 82 ASP A CA 1
ATOM 644 C C . ASP A 1 82 ? -46.311 14.076 68.426 1.00 11.68 82 ASP A C 1
ATOM 645 O O . ASP A 1 82 ? -47.087 13.282 67.883 1.00 12.33 82 ASP A O 1
ATOM 650 N N . HIS A 1 83 ? -45.432 14.795 67.734 1.00 10.90 83 HIS A N 1
ATOM 651 C CA . HIS A 1 83 ? -45.372 14.669 66.289 1.00 10.78 83 HIS A CA 1
ATOM 652 C C . HIS A 1 83 ? -45.052 13.234 65.880 1.00 11.71 83 HIS A C 1
ATOM 653 O O . HIS A 1 83 ? -45.661 12.687 64.918 1.00 11.45 83 HIS A O 1
ATOM 660 N N . ILE A 1 84 ? -44.148 12.592 66.595 1.00 11.49 84 ILE A N 1
ATOM 661 C CA . ILE A 1 84 ? -43.825 11.184 66.310 1.00 10.94 84 ILE A CA 1
ATOM 662 C C . ILE A 1 84 ? -45.055 10.319 66.431 1.00 10.70 84 ILE A C 1
ATOM 663 O O . ILE A 1 84 ? -45.330 9.514 65.520 1.00 9.27 84 ILE A O 1
ATOM 668 N N . ARG A 1 85 ? -45.777 10.469 67.534 1.00 10.36 85 ARG A N 1
ATOM 669 C CA . ARG A 1 85 ? -46.948 9.602 67.760 1.00 11.50 85 ARG A CA 1
ATOM 670 C C . ARG A 1 85 ? -48.017 9.787 66.706 1.00 10.14 85 ARG A C 1
ATOM 671 O O . ARG A 1 85 ? -48.652 8.840 66.220 1.00 11.17 85 ARG A O 1
ATOM 679 N N . TYR A 1 86 ? -48.272 11.016 66.319 1.00 10.64 86 TYR A N 1
ATOM 680 C CA . TYR A 1 86 ? -49.333 11.269 65.394 1.00 10.28 86 TYR A CA 1
ATOM 681 C C . TYR A 1 86 ? -48.986 10.872 63.977 1.00 9.50 86 TYR A C 1
ATOM 682 O O . TYR A 1 86 ? -49.815 10.322 63.268 1.00 10.08 86 TYR 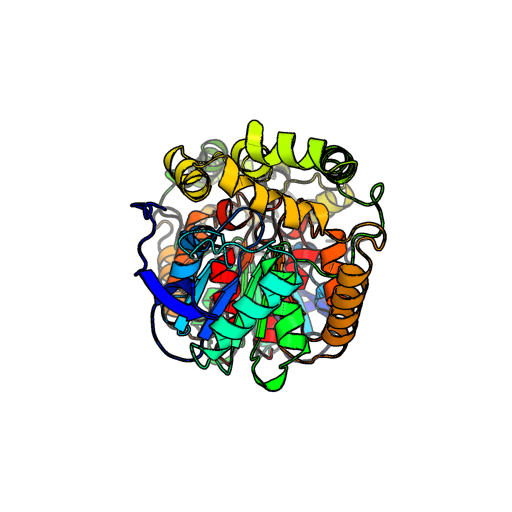A O 1
ATOM 691 N N . LEU A 1 87 ? -47.750 11.082 63.570 1.00 10.67 87 LEU A N 1
ATOM 692 C CA . LEU A 1 87 ? -47.359 10.610 62.243 1.00 9.18 87 LEU A CA 1
ATOM 693 C C . LEU A 1 87 ? -47.345 9.073 62.219 1.00 10.34 87 LEU A C 1
ATOM 694 O O . LEU A 1 87 ? -47.825 8.500 61.214 1.00 9.12 87 LEU A O 1
ATOM 699 N N . ASP A 1 88 ? -46.869 8.402 63.276 1.00 11.77 88 ASP A N 1
ATOM 700 C CA . ASP A 1 88 ? -46.977 6.971 63.309 1.00 10.85 88 ASP A CA 1
ATOM 701 C C . ASP A 1 88 ? -48.447 6.568 63.228 1.00 11.64 88 ASP A C 1
ATOM 702 O O . ASP A 1 88 ? -48.770 5.667 62.476 1.00 11.27 88 ASP A O 1
ATOM 707 N N . GLY A 1 89 ? -49.334 7.243 63.940 1.00 10.67 89 GLY A N 1
ATOM 708 C CA . GLY A 1 89 ? -50.718 6.908 63.899 1.00 9.67 89 GLY A CA 1
ATOM 709 C C . GLY A 1 89 ? -51.358 7.068 62.532 1.00 9.73 89 GLY A C 1
ATOM 710 O O . GLY A 1 89 ? -52.216 6.274 62.135 1.00 11.68 89 GLY A O 1
ATOM 711 N N . PHE A 1 90 ? -50.955 8.144 61.811 1.00 8.89 90 PHE A N 1
ATOM 712 C CA . PHE A 1 90 ? -51.357 8.372 60.445 1.00 9.68 90 PHE A CA 1
ATOM 713 C C . PHE A 1 90 ? -50.962 7.225 59.513 1.00 10.42 90 PHE A C 1
ATOM 714 O O . PHE A 1 90 ? -51.811 6.710 58.755 1.00 11.43 90 PHE A O 1
ATOM 722 N N . ILE A 1 91 ? -49.694 6.866 59.572 1.00 10.31 91 ILE A N 1
ATOM 723 C CA . ILE A 1 91 ? -49.166 5.873 58.690 1.00 11.16 91 ILE A CA 1
ATOM 724 C C . ILE A 1 91 ? -49.899 4.545 58.943 1.00 11.36 91 ILE A C 1
ATOM 725 O O . ILE A 1 91 ? -50.310 3.805 57.990 1.00 13.05 91 ILE A O 1
ATOM 730 N N . GLU A 1 92 ? -50.109 4.221 60.228 1.00 11.84 92 GLU A N 1
ATOM 731 C CA . GLU A 1 92 ? -50.879 3.060 60.598 1.00 15.29 92 GLU A CA 1
ATOM 732 C C . GLU A 1 92 ? -52.338 3.148 60.173 1.00 13.16 92 GLU A C 1
ATOM 733 O O . GLU A 1 92 ? -52.895 2.130 59.720 1.00 15.20 92 GLU A O 1
ATOM 739 N N . ALA A 1 93 ? -52.975 4.293 60.327 1.00 14.87 93 ALA A N 1
ATOM 740 C CA . ALA A 1 93 ? -54.358 4.490 59.944 1.00 13.41 93 ALA A CA 1
ATOM 741 C C . ALA A 1 93 ? -54.596 4.184 58.470 1.00 13.07 93 ALA A C 1
ATOM 742 O O . ALA A 1 93 ? -55.653 3.671 58.135 1.00 14.97 93 ALA A O 1
ATOM 744 N N A LEU A 1 94 ? -53.617 4.484 57.628 0.53 12.84 94 LEU A N 1
ATOM 745 N N B LEU A 1 94 ? -53.617 4.489 57.631 0.47 12.65 94 LEU A N 1
ATOM 746 C CA A LEU A 1 94 ? -53.716 4.201 56.188 0.53 12.75 94 LEU A CA 1
ATOM 747 C CA B LEU A 1 94 ? -53.718 4.216 56.189 0.47 12.48 94 LEU A CA 1
ATOM 748 C C A LEU A 1 94 ? -53.150 2.829 55.815 0.53 12.91 94 LEU A C 1
ATOM 749 C C B LEU A 1 94 ? -53.150 2.829 55.811 0.47 12.73 94 LEU A C 1
ATOM 750 O O A LEU A 1 94 ? -53.336 2.356 54.699 0.53 13.62 94 LEU A O 1
ATOM 751 O O B LEU A 1 94 ? -53.336 2.343 54.688 0.47 13.32 94 LEU A O 1
ATOM 760 N N . GLY A 1 95 ? -52.503 2.162 56.759 1.00 12.32 95 GLY A N 1
ATOM 761 C CA . GLY A 1 95 ? -51.960 0.826 56.555 1.00 12.84 95 GLY A CA 1
ATOM 762 C C . GLY A 1 95 ? -50.858 0.834 55.523 1.00 13.23 95 GLY A C 1
ATOM 763 O O . GLY A 1 95 ? -50.695 -0.182 54.807 1.00 14.09 95 GLY A O 1
ATOM 764 N N . LEU A 1 96 ? -50.072 1.878 55.493 1.00 11.70 96 LEU A N 1
ATOM 765 C CA . LEU A 1 96 ? -49.056 2.055 54.414 1.00 13.33 96 LEU A CA 1
ATOM 766 C C . LEU A 1 96 ? -47.965 0.990 54.609 1.00 12.68 96 LEU A C 1
ATOM 767 O O . LEU A 1 96 ? -47.585 0.698 55.730 1.00 11.74 96 LEU A O 1
ATOM 772 N N . ASP A 1 97 ? -47.519 0.442 53.459 1.00 14.52 97 ASP A N 1
ATOM 773 C CA . ASP A 1 97 ? -46.390 -0.442 53.414 1.00 14.08 97 ASP A CA 1
ATOM 774 C C . ASP A 1 97 ? -45.672 -0.189 52.106 1.00 13.59 97 ASP A C 1
ATOM 775 O O . ASP A 1 97 ? -46.228 0.457 51.179 1.00 14.15 97 ASP A O 1
ATOM 780 N N . ARG A 1 98 ? -44.474 -0.741 51.948 1.00 14.28 98 ARG A N 1
ATOM 781 C CA . ARG A 1 98 ? -43.713 -0.525 50.719 1.00 13.94 98 ARG A CA 1
ATOM 782 C C . ARG A 1 98 ? -43.616 0.941 50.403 1.00 12.80 98 ARG A C 1
ATOM 783 O O . ARG A 1 98 ? -43.862 1.324 49.283 1.00 11.46 98 ARG A O 1
ATOM 791 N N . ILE A 1 99 ? -43.192 1.713 51.378 1.00 11.75 99 ILE A N 1
ATOM 792 C CA . ILE A 1 99 ? -43.314 3.153 51.331 1.00 10.73 99 ILE A CA 1
ATOM 793 C C . ILE A 1 99 ? -42.052 3.814 50.772 1.00 11.00 99 ILE A C 1
ATOM 794 O O . ILE A 1 99 ? -40.961 3.485 51.220 1.00 12.09 99 ILE A O 1
ATOM 799 N N . THR A 1 100 ? -42.225 4.693 49.816 1.00 10.73 100 THR A N 1
ATOM 800 C CA . THR A 1 100 ? -41.151 5.600 49.387 1.00 10.39 100 THR A CA 1
ATOM 801 C C . THR A 1 100 ? -41.405 6.972 50.050 1.00 9.40 100 THR A C 1
ATOM 802 O O . THR A 1 100 ? -42.425 7.564 49.778 1.00 10.73 100 THR A O 1
ATOM 806 N N . ILE A 1 101 ? -40.517 7.379 50.940 1.00 9.23 101 ILE A N 1
ATOM 807 C CA . ILE A 1 101 ? -40.721 8.630 51.684 1.00 9.24 101 ILE A CA 1
ATOM 808 C C . ILE A 1 101 ? -40.003 9.660 50.877 1.00 10.62 101 ILE A C 1
ATOM 809 O O . ILE A 1 101 ? -38.839 9.449 50.498 1.00 11.54 101 ILE A O 1
ATOM 814 N N . VAL A 1 102 ? -40.682 10.807 50.656 1.00 8.92 102 VAL A N 1
ATOM 815 C CA . VAL A 1 102 ? -40.094 12.012 50.070 1.00 8.78 102 VAL A CA 1
ATOM 816 C C . VAL A 1 102 ? -40.203 13.083 51.154 1.00 8.82 102 VAL A C 1
ATOM 817 O O . VAL A 1 102 ? -41.320 13.376 51.629 1.00 8.98 102 VAL A O 1
ATOM 821 N N . CYS A 1 103 ? -39.064 13.561 51.612 1.00 8.14 103 CYS A N 1
ATOM 822 C CA . CYS A 1 103 ? -39.099 14.369 52.821 1.00 9.63 103 CYS A CA 1
ATOM 823 C C . CYS A 1 103 ? -38.133 15.539 52.836 1.00 8.44 103 CYS A C 1
ATOM 824 O O . CYS A 1 103 ? -37.217 15.663 52.037 1.00 8.78 103 CYS A O 1
ATOM 827 N N . HIS A 1 104 ? -38.474 16.470 53.729 1.00 9.90 104 HIS A N 1
ATOM 828 C CA . HIS A 1 104 ? -37.852 17.797 53.817 1.00 8.79 104 HIS A CA 1
ATOM 829 C C . HIS A 1 104 ? -37.866 18.262 55.258 1.00 8.92 104 HIS A C 1
ATOM 830 O O . HIS A 1 104 ? -38.842 18.100 55.961 1.00 9.56 104 HIS A O 1
ATOM 837 N N . ASP A 1 105 ? -36.766 18.914 55.691 1.00 9.65 105 ASP A N 1
ATOM 838 C CA . ASP A 1 105 ? -36.735 19.630 57.018 1.00 8.71 105 ASP A CA 1
ATOM 839 C C . ASP A 1 105 ? -37.192 18.653 58.136 1.00 8.64 105 ASP A C 1
ATOM 840 O O . ASP A 1 105 ? -36.740 17.508 58.184 1.00 8.45 105 ASP A O 1
ATOM 845 N N . TRP A 1 106 ? -38.069 19.044 59.049 1.00 9.42 106 TRP A N 1
ATOM 846 C CA . TRP A 1 106 ? -38.542 18.180 60.098 1.00 9.28 106 TRP A CA 1
ATOM 847 C C . TRP A 1 106 ? -39.252 16.971 59.549 1.00 8.25 106 TRP A C 1
ATOM 848 O O . TRP A 1 106 ? -39.216 15.906 60.182 1.00 9.73 106 TRP A O 1
ATOM 859 N N . GLY A 1 107 ? -39.890 17.067 58.391 1.00 7.79 107 GLY A N 1
ATOM 860 C CA . GLY A 1 107 ? -40.463 15.888 57.783 1.00 8.41 107 GLY A CA 1
ATOM 861 C C . GLY A 1 107 ? -39.414 14.862 57.556 1.00 8.23 107 GLY A C 1
ATOM 862 O O . GLY A 1 107 ? -39.724 13.636 57.625 1.00 8.25 107 GLY A O 1
ATOM 863 N N . SER A 1 108 ? -38.184 15.203 57.245 1.00 8.10 108 SER A N 1
ATOM 864 C CA . SER A 1 108 ? -37.075 14.212 57.170 1.00 8.92 108 SER A CA 1
ATOM 865 C C . SER A 1 108 ? -36.665 13.662 58.516 1.00 9.65 108 SER A C 1
ATOM 866 O O . SER A 1 108 ? -36.390 12.462 58.619 1.00 8.79 108 SER A O 1
ATOM 869 N N . PHE A 1 109 ? -36.620 14.431 59.576 1.00 9.84 109 PHE A N 1
ATOM 870 C CA . PHE A 1 109 ? -36.400 13.891 60.913 1.00 10.37 109 PHE A CA 1
ATOM 871 C C . PHE A 1 109 ? -37.447 12.825 61.183 1.00 9.29 109 PHE A C 1
ATOM 872 O O . PHE A 1 109 ? -37.089 11.673 61.584 1.00 8.12 109 PHE A O 1
ATOM 880 N N . PHE A 1 110 ? -38.720 13.133 60.961 1.00 8.94 110 PHE A N 1
ATOM 881 C CA . PHE A 1 110 ? -39.754 12.163 61.250 1.00 9.29 110 PHE A CA 1
ATOM 882 C C . PHE A 1 110 ? -39.720 10.971 60.318 1.00 10.11 110 PHE A C 1
ATOM 883 O O . PHE A 1 110 ? -39.904 9.823 60.736 1.00 11.26 110 PHE A O 1
ATOM 891 N N . GLY A 1 111 ? -39.422 11.207 59.052 1.00 9.04 111 GLY A N 1
ATOM 892 C CA . GLY A 1 111 ? -39.379 10.085 58.086 1.00 10.08 111 GLY A CA 1
ATOM 893 C C . GLY A 1 111 ? -38.228 9.157 58.394 1.00 9.75 111 GLY A C 1
ATOM 894 O O . GLY A 1 111 ? -38.369 7.924 58.332 1.00 11.22 111 GLY A O 1
ATOM 895 N N . PHE A 1 112 ? -37.061 9.709 58.639 1.00 9.36 112 PHE A N 1
ATOM 896 C CA . PHE A 1 112 ? -35.902 8.919 58.938 1.00 9.53 112 PHE A CA 1
ATOM 897 C C . PHE A 1 112 ? -36.103 8.166 60.279 1.00 9.68 112 PHE A C 1
ATOM 898 O O . PHE A 1 112 ? -35.676 7.016 60.427 1.00 9.39 112 PHE A O 1
ATOM 906 N N . HIS A 1 113 ? -36.670 8.787 61.285 1.00 9.51 113 HIS A N 1
ATOM 907 C CA . HIS A 1 113 ? -36.903 8.135 62.577 1.00 9.77 113 HIS A CA 1
ATOM 908 C C . HIS A 1 113 ? -37.937 7.024 62.412 1.00 9.49 113 HIS A C 1
ATOM 909 O O . HIS A 1 113 ? -37.827 6.011 63.056 1.00 9.45 113 HIS A O 1
ATOM 916 N N . TYR A 1 114 ? -38.955 7.240 61.590 1.00 10.10 114 TYR A N 1
ATOM 917 C CA . TYR A 1 114 ? -39.947 6.207 61.278 1.00 9.12 114 TYR A CA 1
ATOM 918 C C . TYR A 1 114 ? -39.262 5.024 60.572 1.00 8.74 114 TYR A C 1
ATOM 919 O O . TYR A 1 114 ? -39.414 3.832 60.949 1.00 11.02 114 TYR A O 1
ATOM 928 N N . ALA A 1 115 ? -38.488 5.338 59.554 1.00 10.20 115 ALA A N 1
ATOM 929 C CA . ALA A 1 115 ? -37.839 4.290 58.748 1.00 10.89 115 ALA A CA 1
ATOM 930 C C . ALA A 1 115 ? -36.905 3.490 59.629 1.00 10.84 115 ALA A C 1
ATOM 931 O O . ALA A 1 115 ? -36.872 2.252 59.575 1.00 10.31 115 ALA A O 1
ATOM 933 N N . HIS A 1 116 ? -36.184 4.108 60.533 1.00 10.15 116 HIS A N 1
ATOM 934 C CA . HIS A 1 116 ? -35.286 3.476 61.461 1.00 11.31 116 HIS A CA 1
ATOM 935 C C . HIS A 1 116 ? -36.026 2.471 62.334 1.00 11.17 116 HIS A C 1
ATOM 936 O O . HIS A 1 116 ? -35.504 1.327 62.594 1.00 10.52 116 HIS A O 1
ATOM 943 N N . ARG A 1 117 ? -37.249 2.788 62.760 1.00 10.68 117 ARG A N 1
ATOM 944 C CA . ARG A 1 117 ? -38.014 1.957 63.652 1.00 12.46 117 ARG A CA 1
ATOM 945 C C . ARG A 1 117 ? -38.838 0.901 62.895 1.00 11.81 117 ARG A C 1
ATOM 946 O O . ARG A 1 117 ? -39.251 -0.074 63.488 1.00 15.56 117 ARG A O 1
ATOM 954 N N . HIS A 1 118 ? -39.065 1.088 61.587 1.00 11.99 118 HIS A N 1
ATOM 955 C CA . HIS A 1 118 ? -39.914 0.179 60.754 1.00 12.90 118 HIS A CA 1
ATOM 956 C C . HIS A 1 118 ? -39.253 -0.055 59.421 1.00 11.90 118 HIS A C 1
ATOM 957 O O . HIS A 1 118 ? -39.852 0.167 58.411 1.00 12.50 118 HIS A O 1
ATOM 964 N N . PRO A 1 119 ? -38.017 -0.637 59.445 1.00 13.91 119 PRO A N 1
ATOM 965 C CA . PRO A 1 119 ? -37.264 -0.679 58.178 1.00 14.26 119 PRO A CA 1
ATOM 966 C C . PRO A 1 119 ? -37.932 -1.546 57.156 1.00 12.42 119 PRO A C 1
ATOM 967 O O . PRO A 1 119 ? -37.764 -1.300 55.965 1.00 14.90 119 PRO A O 1
ATOM 971 N N . GLU A 1 120 ? -38.653 -2.582 57.615 1.00 12.46 120 GLU A N 1
ATOM 972 C CA . GLU A 1 120 ? -39.343 -3.449 56.722 1.00 13.51 120 GLU A CA 1
ATOM 973 C C . GLU A 1 120 ? -40.468 -2.852 55.885 1.00 13.47 120 GLU A C 1
ATOM 974 O O . GLU A 1 120 ? -40.914 -3.490 54.969 1.00 14.54 120 GLU A O 1
ATOM 980 N N . ARG A 1 121 ? -40.939 -1.659 56.268 1.00 11.48 121 ARG A N 1
ATOM 981 C CA . ARG A 1 121 ? -42.014 -0.984 55.607 1.00 12.17 121 ARG A CA 1
ATOM 982 C C . ARG A 1 121 ? -41.499 -0.035 54.589 1.00 11.26 121 ARG A C 1
ATOM 983 O O . ARG A 1 121 ? -42.330 0.567 53.904 1.00 11.73 121 ARG A O 1
ATOM 991 N N . ILE A 1 122 ? -40.188 0.085 54.403 1.00 11.68 122 ILE A N 1
ATOM 992 C CA . ILE A 1 122 ? -39.640 1.116 53.477 1.00 11.80 122 ILE A CA 1
ATOM 993 C C . ILE A 1 122 ? -39.084 0.546 52.213 1.00 14.20 122 ILE A C 1
ATOM 994 O O . ILE A 1 122 ? -38.374 -0.464 52.220 1.00 14.50 122 ILE A O 1
ATOM 999 N N . LYS A 1 123 ? -39.423 1.185 51.103 1.00 12.51 123 LYS A N 1
ATOM 1000 C CA . LYS A 1 123 ? -38.859 0.875 49.760 1.00 13.46 123 LYS A CA 1
ATOM 1001 C C . LYS A 1 123 ? -37.711 1.818 49.371 1.00 12.65 123 LYS A C 1
ATOM 1002 O O . LYS A 1 123 ? -36.799 1.382 48.728 1.00 12.20 123 LYS A O 1
ATOM 1008 N N . GLY A 1 124 ? -37.765 3.082 49.779 1.00 11.59 124 GLY A N 1
ATOM 1009 C CA . GLY A 1 124 ? -36.788 4.076 49.343 1.00 11.30 124 GLY A CA 1
ATOM 1010 C C . GLY A 1 124 ? -37.001 5.370 50.095 1.00 10.04 124 GLY A C 1
ATOM 1011 O O . GLY A 1 124 ? -38.067 5.595 50.672 1.00 11.39 124 GLY A O 1
ATOM 1012 N N . LEU A 1 125 ? -35.925 6.154 50.063 1.00 8.73 125 LEU A N 1
ATOM 1013 C CA . LEU A 1 125 ? -35.891 7.447 50.772 1.00 8.54 125 LEU A CA 1
ATOM 1014 C C . LEU A 1 125 ? -35.334 8.515 49.886 1.00 9.33 125 LEU A C 1
ATOM 1015 O O . LEU A 1 125 ? -34.214 8.404 49.437 1.00 11.00 125 LEU A O 1
ATOM 1020 N N . ALA A 1 126 ? -36.155 9.537 49.670 1.00 9.78 126 ALA A N 1
ATOM 1021 C CA . ALA A 1 126 ? -35.802 10.677 48.845 1.00 8.90 126 ALA A CA 1
ATOM 1022 C C . ALA A 1 126 ? -35.928 11.910 49.734 1.00 8.17 126 ALA A C 1
ATOM 1023 O O . ALA A 1 126 ? -36.925 12.106 50.438 1.00 8.77 126 ALA A O 1
ATOM 1025 N N . PHE A 1 127 ? -34.865 12.690 49.739 1.00 8.30 127 PHE A N 1
ATOM 1026 C CA . PHE A 1 127 ? -34.827 13.764 50.699 1.00 8.84 127 PHE A CA 1
ATOM 1027 C C . PHE A 1 127 ? -34.058 14.937 50.175 1.00 8.87 127 PHE A C 1
ATOM 1028 O O . PHE A 1 127 ? -33.201 14.844 49.280 1.00 10.10 127 PHE A O 1
ATOM 1036 N N . MET A 1 128 ? -34.374 16.121 50.753 1.00 8.77 128 MET A N 1
ATOM 1037 C CA . MET A 1 128 ? -33.776 17.398 50.323 1.00 9.67 128 MET A CA 1
ATOM 1038 C C . MET A 1 128 ? -33.848 18.323 51.474 1.00 10.00 128 MET A C 1
ATOM 1039 O O . MET A 1 128 ? -34.843 18.320 52.195 1.00 9.11 128 MET A O 1
ATOM 1044 N N . GLU A 1 129 ? -32.760 19.074 51.673 1.00 9.39 129 GLU A N 1
ATOM 1045 C CA . GLU A 1 129 ? -32.784 20.106 52.750 1.00 10.05 129 GLU A CA 1
ATOM 1046 C C . GLU A 1 129 ? -33.300 19.416 54.023 1.00 10.67 129 GLU A C 1
ATOM 1047 O O . GLU A 1 129 ? -34.199 19.901 54.696 1.00 9.77 129 GLU A O 1
ATOM 1053 N N . ALA A 1 130 ? -32.574 18.345 54.348 1.00 9.47 130 ALA A N 1
ATOM 1054 C CA . ALA A 1 130 ? -32.957 17.346 55.354 1.00 10.93 130 ALA A CA 1
ATOM 1055 C C . ALA A 1 130 ? -32.077 17.458 56.560 1.00 9.75 130 ALA A C 1
ATOM 1056 O O . ALA A 1 130 ? -31.014 18.060 56.576 1.00 10.35 130 ALA A O 1
ATOM 1058 N N . MET A 1 131 ? -32.528 16.775 57.596 1.00 9.64 131 MET A N 1
ATOM 1059 C CA . MET A 1 131 ? -31.841 16.659 58.892 1.00 10.67 131 MET A CA 1
ATOM 1060 C C . MET A 1 131 ? -31.039 15.393 58.934 1.00 10.81 131 MET A C 1
ATOM 1061 O O . MET A 1 131 ? -31.551 14.337 59.229 1.00 12.25 131 MET A O 1
ATOM 1066 N N . LEU A 1 132 ? -29.773 15.533 58.567 1.00 12.91 132 LEU A N 1
ATOM 1067 C CA . LEU A 1 132 ? -28.893 14.402 58.452 1.00 14.04 132 LEU A CA 1
ATOM 1068 C C . LEU A 1 132 ? -27.905 14.398 59.568 1.00 14.61 132 LEU A C 1
ATOM 1069 O O . LEU A 1 132 ? -28.325 14.053 60.684 1.00 16.36 132 LEU A O 1
ATOM 1074 N N . ASN A 1 133 ? -26.628 14.734 59.324 1.00 16.50 133 ASN A N 1
ATOM 1075 C CA . ASN A 1 133 ? -25.686 14.856 60.457 1.00 18.30 133 ASN A CA 1
ATOM 1076 C C . ASN A 1 133 ? -26.099 16.015 61.353 1.00 21.10 133 ASN A C 1
ATOM 1077 O O . ASN A 1 133 ? -26.483 17.068 60.846 1.00 20.86 133 ASN A O 1
ATOM 1082 N N . PRO A 1 134 ? -26.111 15.803 62.694 1.00 23.38 134 PRO A N 1
ATOM 1083 C CA . PRO A 1 134 ? -26.578 16.902 63.519 1.00 20.37 134 PRO A CA 1
ATOM 1084 C C . PRO A 1 134 ? -25.758 18.189 63.365 1.00 19.24 134 PRO A C 1
ATOM 1085 O O . PRO A 1 134 ? -24.561 18.095 63.159 1.00 19.20 134 PRO A O 1
ATOM 1089 N N . ILE A 1 135 ? -26.401 19.341 63.518 1.00 19.90 135 ILE A N 1
ATOM 1090 C CA . ILE A 1 135 ? -25.694 20.639 63.451 1.00 20.62 135 ILE A CA 1
ATOM 1091 C C . ILE A 1 135 ? -24.754 20.726 64.639 1.00 27.61 135 ILE A C 1
ATOM 1092 O O . ILE A 1 135 ? -25.228 20.655 65.757 1.00 20.72 135 ILE A O 1
ATOM 1097 N N . PRO A 1 136 ? -23.435 20.896 64.410 1.00 32.08 136 PRO A N 1
ATOM 1098 C CA . PRO A 1 136 ? -22.533 20.732 65.577 1.00 31.05 136 PRO A CA 1
ATOM 1099 C C . PRO A 1 136 ? -22.505 21.862 66.569 1.00 26.79 136 PRO A C 1
ATOM 1100 O O . PRO A 1 136 ? -22.080 21.676 67.701 1.00 27.30 136 PRO A O 1
ATOM 1104 N N . GLY A 1 137 ? -22.922 23.066 66.184 1.00 24.32 137 GLY A N 1
ATOM 1105 C CA . GLY A 1 137 ? -23.008 24.162 67.099 1.00 26.15 137 GLY A CA 1
ATOM 1106 C C . GLY A 1 137 ? -23.419 25.406 66.345 1.00 30.37 137 GLY A C 1
ATOM 1107 O O . GLY A 1 137 ? -23.502 25.367 65.127 1.00 25.61 137 GLY A O 1
ATOM 1108 N N . TYR A 1 138 ? -23.702 26.474 67.086 1.00 30.24 138 TYR A N 1
ATOM 1109 C CA . TYR A 1 138 ? -24.230 27.723 66.506 1.00 42.71 138 TYR A CA 1
ATOM 1110 C C . TYR A 1 138 ? -23.265 28.377 65.536 1.00 54.86 138 TYR A C 1
ATOM 1111 O O . TYR A 1 138 ? -23.700 29.009 64.563 1.00 63.23 138 TYR A O 1
ATOM 1120 N N . ASP A 1 139 ? -21.967 28.257 65.819 1.00 57.73 139 ASP A N 1
ATOM 1121 C CA . ASP A 1 139 ? -20.955 28.903 64.966 1.00 66.05 139 ASP A CA 1
ATOM 1122 C C . ASP A 1 139 ? -20.767 28.142 63.641 1.00 61.31 139 ASP A C 1
ATOM 1123 O O . ASP A 1 139 ? -20.499 28.760 62.595 1.00 62.91 139 ASP A O 1
ATOM 1128 N N . ALA A 1 140 ? -20.981 26.823 63.651 1.00 54.69 140 ALA A N 1
ATOM 1129 C CA . ALA A 1 140 ? -21.018 26.057 62.406 1.00 52.12 140 ALA A CA 1
ATOM 1130 C C . ALA A 1 140 ? -22.353 26.186 61.650 1.00 49.91 140 ALA A C 1
ATOM 1131 O O . ALA A 1 140 ? -22.486 25.668 60.542 1.00 43.60 140 ALA A O 1
ATOM 1133 N N . PHE A 1 141 ? -23.367 26.798 62.277 1.00 39.40 141 PHE A N 1
ATOM 1134 C CA . PHE A 1 141 ? -24.708 26.943 61.707 1.00 33.67 141 PHE A CA 1
ATOM 1135 C C . PHE A 1 141 ? -24.737 28.242 60.884 1.00 28.73 141 PHE A C 1
ATOM 1136 O O . PHE A 1 141 ? -24.091 29.213 61.227 1.00 34.90 141 PHE A O 1
ATOM 1144 N N . ASP A 1 142 ? -25.540 28.168 59.845 1.00 27.46 142 ASP A N 1
ATOM 1145 C CA . ASP A 1 142 ? -25.580 29.180 58.803 1.00 27.72 142 ASP A CA 1
ATOM 1146 C C . ASP A 1 142 ? -26.017 30.523 59.379 1.00 27.00 142 ASP A C 1
ATOM 1147 O O . ASP A 1 142 ? -27.017 30.580 60.066 1.00 22.49 142 ASP A O 1
ATOM 1152 N N . PRO A 1 143 ? -25.309 31.601 59.078 1.00 23.37 143 PRO A N 1
ATOM 1153 C CA . PRO A 1 143 ? -25.700 32.903 59.645 1.00 25.27 143 PRO A CA 1
ATOM 1154 C C . PRO A 1 143 ? -27.106 33.383 59.291 1.00 26.31 143 PRO A C 1
ATOM 1155 O O . PRO A 1 143 ? -27.633 34.215 60.010 1.00 26.78 143 PRO A O 1
ATOM 1159 N N . GLN A 1 144 ? -27.695 32.912 58.196 1.00 22.80 144 GLN A N 1
ATOM 1160 C CA . GLN A 1 144 ? -29.065 33.278 57.810 1.00 28.02 144 GLN A CA 1
ATOM 1161 C C . GLN A 1 144 ? -30.052 33.239 59.001 1.00 27.05 144 GLN A C 1
ATOM 1162 O O . GLN A 1 144 ? -30.818 34.168 59.196 1.00 30.85 144 GLN A O 1
ATOM 1168 N N . THR A 1 145 ? -29.898 32.253 59.873 1.00 23.16 145 THR A N 1
ATOM 1169 C CA . THR A 1 145 ? -30.819 32.016 60.921 1.00 22.49 145 THR A CA 1
ATOM 1170 C C . THR A 1 145 ? -30.134 31.922 62.302 1.00 21.31 145 THR A C 1
ATOM 1171 O O . THR A 1 145 ? -30.821 31.671 63.256 1.00 18.18 145 THR A O 1
ATOM 1175 N N . ARG A 1 146 ? -28.824 32.022 62.401 1.00 21.63 146 ARG A N 1
ATOM 1176 C CA . ARG A 1 146 ? -28.169 31.667 63.641 1.00 21.79 146 ARG A CA 1
ATOM 1177 C C . ARG A 1 146 ? -28.665 32.577 64.787 1.00 22.49 146 ARG A C 1
ATOM 1178 O O . ARG A 1 146 ? -29.044 32.109 65.852 1.00 23.77 146 ARG A O 1
ATOM 1186 N N . ALA A 1 147 ? -28.650 33.882 64.578 1.00 23.50 147 ALA A N 1
ATOM 1187 C CA . ALA A 1 147 ? -29.112 34.808 65.667 1.00 23.04 147 ALA A CA 1
ATOM 1188 C C . ALA A 1 147 ? -30.639 34.615 65.947 1.00 26.45 147 ALA A C 1
ATOM 1189 O O . ALA A 1 147 ? -31.108 34.799 67.103 1.00 25.19 147 ALA A O 1
ATOM 1191 N N . PHE A 1 148 ? -31.413 34.390 64.902 1.00 21.99 148 PHE A N 1
ATOM 1192 C CA . PHE A 1 148 ? -32.840 34.068 65.017 1.00 23.62 148 PHE A CA 1
ATOM 1193 C C . PHE A 1 148 ? -33.072 32.880 65.986 1.00 25.14 148 PHE A C 1
ATOM 1194 O O . PHE A 1 148 ? -33.847 32.981 66.963 1.00 21.47 148 PHE A O 1
ATOM 1202 N N . PHE A 1 149 ? -32.385 31.772 65.742 1.00 19.81 149 PHE A N 1
ATOM 1203 C CA . PHE A 1 149 ? -32.506 30.631 66.627 1.00 19.87 149 PHE A CA 1
ATOM 1204 C C . PHE A 1 149 ? -31.985 30.874 68.008 1.00 20.91 149 PHE A C 1
ATOM 1205 O O . PHE A 1 149 ? -32.649 30.495 68.952 1.00 21.72 149 PHE A O 1
ATOM 1213 N N . GLN A 1 150 ? -30.843 31.541 68.148 1.00 22.63 150 GLN A N 1
ATOM 1214 C CA . GLN A 1 150 ? -30.299 31.792 69.501 1.00 23.12 150 GLN A CA 1
ATOM 1215 C C . GLN A 1 150 ? -31.308 32.559 70.315 1.00 22.71 150 GLN A C 1
ATOM 1216 O O . GLN A 1 150 ? -31.511 32.270 71.482 1.00 21.75 150 GLN A O 1
ATOM 1222 N N . THR A 1 151 ? -31.793 33.685 69.771 1.00 21.35 151 THR A N 1
ATOM 1223 C CA . THR A 1 151 ? -32.750 34.525 70.457 1.00 21.01 151 THR A CA 1
ATOM 1224 C C . THR A 1 151 ? -34.077 33.806 70.769 1.00 19.06 151 THR A C 1
ATOM 1225 O O . THR A 1 151 ? -34.542 33.752 71.912 1.00 18.69 151 THR A O 1
ATOM 1229 N N . LEU A 1 152 ? -34.609 33.079 69.794 1.00 18.64 152 LEU A N 1
ATOM 1230 C CA . LEU A 1 152 ? -35.850 32.338 70.011 1.00 18.31 152 LEU A CA 1
ATOM 1231 C C . LEU A 1 152 ? -35.651 31.272 71.152 1.00 19.77 152 LEU A C 1
ATOM 1232 O O . LEU A 1 152 ? -36.509 31.107 72.004 1.00 19.73 152 LEU A O 1
ATOM 1237 N N . ARG A 1 153 ? -34.508 30.617 71.142 1.00 19.68 153 ARG A N 1
ATOM 1238 C CA . ARG A 1 153 ? -34.208 29.564 72.104 1.00 19.72 153 ARG A CA 1
ATOM 1239 C C . ARG A 1 153 ? -33.802 30.054 73.505 1.00 22.02 153 ARG A C 1
ATOM 1240 O O . ARG A 1 153 ? -33.755 29.279 74.441 1.00 21.97 153 ARG A O 1
ATOM 1248 N N . SER A 1 154 ? -33.463 31.329 73.630 1.00 22.08 154 SER A N 1
ATOM 1249 C CA . SER A 1 154 ? -33.009 31.869 74.898 1.00 24.54 154 SER A CA 1
ATOM 1250 C C . SER A 1 154 ? -34.124 31.970 75.967 1.00 26.66 154 SER A C 1
ATOM 1251 O O . SER A 1 154 ? -33.818 31.875 77.175 1.00 25.83 154 SER A O 1
ATOM 1254 N N . SER A 1 155 ? -35.386 32.115 75.554 1.00 22.98 155 SER A N 1
ATOM 1255 C CA . SER A 1 155 ? -36.482 32.140 76.519 1.00 22.65 155 SER A CA 1
ATOM 1256 C C . SER A 1 155 ? -37.835 31.864 75.871 1.00 21.18 155 SER A C 1
ATOM 1257 O O . SER A 1 155 ? -38.047 32.131 74.659 1.00 19.28 155 SER A O 1
ATOM 1260 N N . GLN A 1 156 ? -38.753 31.316 76.652 1.00 20.59 156 GLN A N 1
ATOM 1261 C CA . GLN A 1 156 ? -40.102 31.088 76.174 1.00 21.15 156 GLN A CA 1
ATOM 1262 C C . GLN A 1 156 ? -40.769 32.417 75.735 1.00 24.84 156 GLN A C 1
ATOM 1263 O O . GLN A 1 156 ? -41.448 32.447 74.698 1.00 23.26 156 GLN A O 1
ATOM 1269 N N . ALA A 1 157 ? -40.510 33.463 76.468 1.00 24.02 157 ALA A N 1
ATOM 1270 C CA . ALA A 1 157 ? -41.082 34.791 76.133 1.00 24.56 157 ALA A CA 1
ATOM 1271 C C . ALA A 1 157 ? -40.600 35.234 74.735 1.00 24.89 157 ALA A C 1
ATOM 1272 O O . ALA A 1 157 ? -41.393 35.737 73.925 1.00 21.77 157 ALA A O 1
ATOM 1274 N N . ASN A 1 158 ? -39.314 35.044 74.473 1.00 23.83 158 ASN A N 1
ATOM 1275 C CA . ASN A 1 158 ? -38.763 35.406 73.155 1.00 25.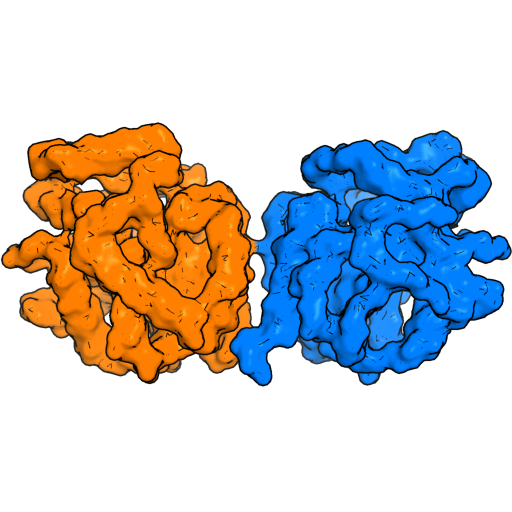51 158 ASN A CA 1
ATOM 1276 C C . ASN A 1 158 ? -39.379 34.532 72.080 1.00 24.64 158 ASN A C 1
ATOM 1277 O O . ASN A 1 158 ? -39.778 35.015 71.022 1.00 23.03 158 ASN A O 1
ATOM 1282 N N . ALA A 1 159 ? -39.488 33.228 72.311 1.00 20.18 159 ALA A N 1
ATOM 1283 C CA . ALA A 1 159 ? -40.081 32.344 71.341 1.00 19.64 159 ALA A CA 1
ATOM 1284 C C . ALA A 1 159 ? -41.520 32.694 71.004 1.00 18.81 159 ALA A C 1
ATOM 1285 O O . ALA A 1 159 ? -41.893 32.805 69.832 1.00 16.22 159 ALA A O 1
ATOM 1287 N N . GLU A 1 160 ? -42.273 33.010 72.048 1.00 18.35 160 GLU A N 1
ATOM 1288 C CA . GLU A 1 160 ? -43.637 33.425 71.868 1.00 19.92 160 GLU A CA 1
ATOM 1289 C C . GLU A 1 160 ? -43.775 34.760 71.170 1.00 20.71 160 GLU A C 1
ATOM 1290 O O . GLU A 1 160 ? -44.685 34.926 70.347 1.00 20.35 160 GLU A O 1
ATOM 1296 N N . ARG A 1 161 ? -42.971 35.756 71.541 1.00 20.44 161 ARG A N 1
ATOM 1297 C CA . ARG A 1 161 ? -43.036 37.020 70.811 1.00 21.59 161 ARG A CA 1
ATOM 1298 C C . ARG A 1 161 ? -42.795 36.774 69.331 1.00 22.05 161 ARG A C 1
ATOM 1299 O O . ARG A 1 161 ? -43.513 37.342 68.496 1.00 22.52 161 ARG A O 1
ATOM 1307 N N . MET A 1 162 ? -41.731 36.047 69.056 1.00 19.54 162 MET A N 1
ATOM 1308 C CA . MET A 1 162 ? -41.282 35.894 67.697 1.00 19.21 162 MET A CA 1
ATOM 1309 C C . MET A 1 162 ? -42.263 35.155 66.825 1.00 18.32 162 MET A C 1
ATOM 1310 O O . MET A 1 162 ? -42.475 35.562 65.691 1.00 16.74 162 MET A O 1
ATOM 1315 N N . MET A 1 163 ? -42.833 34.056 67.354 1.00 16.64 163 MET A N 1
ATOM 1316 C CA . MET A 1 163 ? -43.798 33.271 66.670 1.00 18.50 163 MET A CA 1
ATOM 1317 C C . MET A 1 163 ? -45.245 33.708 66.745 1.00 21.66 163 MET A C 1
ATOM 1318 O O . MET A 1 163 ? -45.947 33.783 65.712 1.00 21.71 163 MET A O 1
ATOM 1323 N N . MET A 1 164 ? -45.703 34.070 67.935 1.00 19.68 164 MET A N 1
ATOM 1324 C CA . MET A 1 164 ? -47.123 34.392 68.145 1.00 21.04 164 MET A CA 1
ATOM 1325 C C . MET A 1 164 ? -47.390 35.863 67.735 1.00 23.40 164 MET A C 1
ATOM 1326 O O . MET A 1 164 ? -48.299 36.086 66.902 1.00 25.85 164 MET A O 1
ATOM 1331 N N . ASP A 1 165 ? -46.609 36.839 68.236 1.00 25.30 165 ASP A N 1
ATOM 1332 C CA . ASP A 1 165 ? -46.878 38.251 67.951 1.00 28.70 165 ASP A CA 1
ATOM 1333 C C . ASP A 1 165 ? -46.296 38.691 66.597 1.00 29.96 165 ASP A C 1
ATOM 1334 O O . ASP A 1 165 ? -46.966 39.402 65.877 1.00 26.93 165 ASP A O 1
ATOM 1339 N N . GLU A 1 166 ? -45.085 38.240 66.255 1.00 23.68 166 GLU A N 1
ATOM 1340 C CA . GLU A 1 166 ? -44.389 38.728 65.042 1.00 22.35 166 GLU A CA 1
ATOM 1341 C C . GLU A 1 166 ? -44.545 37.771 63.844 1.00 25.62 166 GLU A C 1
ATOM 1342 O O . GLU A 1 166 ? -44.242 38.151 62.690 1.00 25.14 166 GLU A O 1
ATOM 1348 N N . ASN A 1 167 ? -45.003 36.568 64.116 1.00 21.99 167 ASN A N 1
ATOM 1349 C CA . ASN A 1 167 ? -45.138 35.511 63.123 1.00 18.70 167 ASN A CA 1
ATOM 1350 C C . ASN A 1 167 ? -43.945 35.393 62.165 1.00 19.65 167 ASN A C 1
ATOM 1351 O O . ASN A 1 167 ? -44.084 35.235 60.907 1.00 15.99 167 ASN A O 1
ATOM 1356 N N . GLN A 1 168 ? -42.767 35.471 62.767 1.00 18.43 168 GLN A N 1
ATOM 1357 C CA . GLN A 1 168 ? -41.533 35.603 62.003 1.00 18.45 168 GLN A CA 1
ATOM 1358 C C . GLN A 1 168 ? -41.258 34.460 61.069 1.00 14.29 168 GLN A C 1
ATOM 1359 O O . GLN A 1 168 ? -40.687 34.655 60.020 1.00 13.34 168 GLN A O 1
ATOM 1365 N N . PHE A 1 169 ? -41.604 33.216 61.457 1.00 14.32 169 PHE A N 1
ATOM 1366 C CA . PHE A 1 169 ? -41.258 32.047 60.615 1.00 14.24 169 PHE A CA 1
ATOM 1367 C C . PHE A 1 169 ? -42.046 32.084 59.280 1.00 13.68 169 PHE A C 1
ATOM 1368 O O . PHE A 1 169 ? -41.430 31.770 58.233 1.00 13.11 169 PHE A O 1
ATOM 1376 N N . VAL A 1 170 ? -43.319 32.480 59.320 1.00 13.19 170 VAL A N 1
ATOM 1377 C CA . VAL A 1 170 ? -44.123 32.588 58.162 1.00 13.34 170 VAL A CA 1
ATOM 1378 C C . VAL A 1 170 ? -43.782 33.852 57.349 1.00 14.65 170 VAL A C 1
ATOM 1379 O O . VAL A 1 170 ? -43.646 33.799 56.103 1.00 14.25 170 VAL A O 1
ATOM 1383 N N . GLU A 1 171 ? -43.724 34.991 58.033 1.00 16.50 171 GLU A N 1
ATOM 1384 C CA . GLU A 1 171 ? -43.712 36.253 57.346 1.00 17.04 171 GLU A CA 1
ATOM 1385 C C . GLU A 1 171 ? -42.315 36.651 56.846 1.00 16.74 171 GLU A C 1
ATOM 1386 O O . GLU A 1 171 ? -42.207 37.376 55.833 1.00 16.43 171 GLU A O 1
ATOM 1392 N N . ASN A 1 172 ? -41.264 36.144 57.490 1.00 17.70 172 ASN A N 1
ATOM 1393 C CA . ASN A 1 172 ? -39.892 36.574 57.259 1.00 18.58 172 ASN A CA 1
ATOM 1394 C C . ASN A 1 172 ? -39.003 35.436 56.858 1.00 17.02 172 ASN A C 1
ATOM 1395 O O . ASN A 1 172 ? -38.396 35.522 55.782 1.00 17.25 172 ASN A O 1
ATOM 1400 N N . ILE A 1 173 ? -38.856 34.403 57.702 1.00 16.78 173 ILE A N 1
ATOM 1401 C CA . ILE A 1 173 ? -37.896 33.341 57.369 1.00 16.43 173 ILE A CA 1
ATOM 1402 C C . ILE A 1 173 ? -38.221 32.598 56.081 1.00 15.68 173 ILE A C 1
ATOM 1403 O O . ILE A 1 173 ? -37.340 32.358 55.262 1.00 13.66 173 ILE A O 1
ATOM 1408 N N . LEU A 1 174 ? -39.476 32.233 55.961 1.00 14.09 174 LEU A N 1
ATOM 1409 C CA A LEU A 1 174 ? -39.930 31.480 54.794 0.50 13.57 174 LEU A CA 1
ATOM 1410 C CA B LEU A 1 174 ? -39.921 31.482 54.793 0.50 13.16 174 LEU A CA 1
ATOM 1411 C C . LEU A 1 174 ? -39.659 32.225 53.482 1.00 13.90 174 LEU A C 1
ATOM 1412 O O . LEU A 1 174 ? -38.975 31.645 52.616 1.00 12.36 174 LEU A O 1
ATOM 1421 N N . PRO A 1 175 ? -40.068 33.501 53.350 1.00 13.80 175 PRO A N 1
ATOM 1422 C CA . PRO A 1 175 ? -39.749 34.190 52.094 1.00 13.63 175 PRO A CA 1
ATOM 1423 C C . PRO A 1 175 ? -38.250 34.365 51.908 1.00 14.13 175 PRO A C 1
ATOM 1424 O O . PRO A 1 175 ? -37.752 34.308 50.739 1.00 14.91 175 PRO A O 1
ATOM 1428 N N . ALA A 1 176 ? -37.525 34.558 52.999 1.00 13.86 176 ALA A N 1
ATOM 1429 C CA . ALA A 1 176 ? -36.092 34.782 52.885 1.00 15.47 176 ALA A CA 1
ATOM 1430 C C . ALA A 1 176 ? -35.321 33.517 52.443 1.00 14.63 176 ALA A C 1
ATOM 1431 O O . ALA A 1 176 ? -34.241 33.626 51.941 1.00 17.64 176 ALA A O 1
ATOM 1433 N N A MET A 1 177 ? -35.903 32.342 52.615 0.54 14.47 177 MET A N 1
ATOM 1434 N N B MET A 1 177 ? -35.901 32.343 52.623 0.46 14.66 177 MET A N 1
ATOM 1435 C CA A MET A 1 177 ? -35.253 31.069 52.251 0.54 13.70 177 MET A CA 1
ATOM 1436 C CA B MET A 1 177 ? -35.249 31.071 52.252 0.46 14.02 177 MET A CA 1
ATOM 1437 C C A MET A 1 177 ? -35.836 30.456 50.976 0.54 12.28 177 MET A C 1
ATOM 1438 C C B MET A 1 177 ? -35.835 30.458 50.975 0.46 12.44 177 MET A C 1
ATOM 1439 O O A MET A 1 177 ? -35.750 29.251 50.741 0.54 11.75 177 MET A O 1
ATOM 1440 O O B MET A 1 177 ? -35.750 29.251 50.744 0.46 11.85 177 MET A O 1
ATOM 1449 N N . ILE A 1 178 ? -36.452 31.313 50.168 1.00 11.84 178 ILE A N 1
ATOM 1450 C CA . ILE A 1 178 ? -36.891 30.992 48.810 1.00 11.60 178 ILE A CA 1
ATOM 1451 C C . ILE A 1 178 ? -36.223 32.077 47.901 1.00 12.65 178 ILE A C 1
ATOM 1452 O O . ILE A 1 178 ? -36.241 33.269 48.205 1.00 14.29 178 ILE A O 1
ATOM 1457 N N . CYS A 1 179 ? -35.626 31.661 46.785 1.00 13.02 179 CYS A N 1
ATOM 1458 C CA . CYS A 1 179 ? -34.869 32.530 45.936 1.00 15.15 179 CYS A CA 1
ATOM 1459 C C . CYS A 1 179 ? -35.834 33.412 45.164 1.00 15.08 179 CYS A C 1
ATOM 1460 O O . CYS A 1 179 ? -35.615 34.633 45.042 1.00 16.24 179 CYS A O 1
ATOM 1463 N N . ARG A 1 180 ? -36.892 32.853 44.612 1.00 15.23 180 ARG A N 1
ATOM 1464 C CA . ARG A 1 180 ? -37.794 33.667 43.745 1.00 18.43 180 ARG A CA 1
ATOM 1465 C C . ARG A 1 180 ? -38.820 34.328 44.651 1.00 19.45 180 ARG A C 1
ATOM 1466 O O . ARG A 1 180 ? -39.042 33.922 45.793 1.00 18.85 180 ARG A O 1
ATOM 1474 N N . PRO A 1 181 ? -39.466 35.378 44.180 1.00 19.59 181 PRO A N 1
ATOM 1475 C CA . PRO A 1 181 ? -40.479 36.011 44.983 1.00 19.96 181 PRO A CA 1
ATOM 1476 C C . PRO A 1 181 ? -41.742 35.212 44.958 1.00 21.59 181 PRO A C 1
ATOM 1477 O O . PRO A 1 181 ? -42.071 34.639 43.928 1.00 19.96 181 PRO A O 1
ATOM 1481 N N . LEU A 1 182 ? -42.377 35.045 46.109 1.00 19.62 182 LEU A N 1
ATOM 1482 C CA . LEU A 1 182 ? -43.632 34.350 46.212 1.00 17.97 182 LEU A CA 1
ATOM 1483 C C . LEU A 1 182 ? -44.725 35.256 45.757 1.00 18.76 182 LEU A C 1
ATOM 1484 O O . LEU A 1 182 ? -44.680 36.485 46.016 1.00 18.50 182 LEU A O 1
ATOM 1489 N N . GLU A 1 183 ? -45.691 34.730 45.007 1.00 18.75 183 GLU A N 1
ATOM 1490 C CA . GLU A 1 183 ? -46.894 35.484 44.712 1.00 18.23 183 GLU A CA 1
ATOM 1491 C C . GLU A 1 183 ? -47.727 35.646 45.984 1.00 15.86 183 GLU A C 1
ATOM 1492 O O . GLU A 1 183 ? -47.623 34.756 46.906 1.00 13.88 183 GLU A O 1
ATOM 1498 N N . ARG A 1 184 ? -48.545 36.715 46.097 1.00 16.94 184 ARG A N 1
ATOM 1499 C CA . ARG A 1 184 ? -49.264 36.924 47.375 1.00 16.60 184 ARG A CA 1
ATOM 1500 C C . ARG A 1 184 ? -50.142 35.730 47.783 1.00 16.75 184 ARG A C 1
ATOM 1501 O O . ARG A 1 184 ? -50.207 35.417 48.969 1.00 15.84 184 ARG A O 1
ATOM 1509 N N . GLN A 1 185 ? -50.765 35.054 46.823 1.00 16.95 185 GLN A N 1
ATOM 1510 C CA . GLN A 1 185 ? -51.673 33.964 47.186 1.00 18.92 185 GLN A CA 1
ATOM 1511 C C . GLN A 1 185 ? -50.886 32.743 47.630 1.00 15.90 185 GLN A C 1
ATOM 1512 O O . GLN A 1 185 ? -51.389 31.973 48.387 1.00 15.70 185 GLN A O 1
ATOM 1518 N N . GLU A 1 186 ? -49.619 32.620 47.225 1.00 14.57 186 GLU A N 1
ATOM 1519 C CA . GLU A 1 186 ? -48.764 31.544 47.714 1.00 13.68 186 GLU A CA 1
ATOM 1520 C C . GLU A 1 186 ? -48.370 31.751 49.184 1.00 14.27 186 GLU A C 1
ATOM 1521 O O . GLU A 1 186 ? -48.492 30.868 50.012 1.00 13.22 186 GLU A O 1
ATOM 1527 N N . LEU A 1 187 ? -47.940 32.967 49.496 1.00 13.42 187 LEU A N 1
ATOM 1528 C CA . LEU A 1 187 ? -47.641 33.255 50.869 1.00 14.20 187 LEU A CA 1
ATOM 1529 C C . LEU A 1 187 ? -48.931 33.117 51.693 1.00 14.40 187 LEU A C 1
ATOM 1530 O O . LEU A 1 187 ? -48.892 32.632 52.838 1.00 13.19 187 LEU A O 1
ATOM 1535 N N . ASP A 1 188 ? -50.087 33.612 51.180 1.00 14.33 188 ASP A N 1
ATOM 1536 C CA . ASP A 1 188 ? -51.380 33.476 51.885 1.00 14.65 188 ASP A CA 1
ATOM 1537 C C . ASP A 1 188 ? -51.664 32.002 52.229 1.00 14.21 188 ASP A C 1
ATOM 1538 O O . ASP A 1 188 ? -52.218 31.762 53.290 1.00 13.83 188 ASP A O 1
ATOM 1543 N N . ALA A 1 189 ? -51.330 31.101 51.318 1.00 12.45 189 ALA A N 1
ATOM 1544 C CA . ALA A 1 189 ? -51.474 29.664 51.626 1.00 12.59 189 ALA A CA 1
ATOM 1545 C C . ALA A 1 189 ? -50.684 29.214 52.833 1.00 12.45 189 ALA A C 1
ATOM 1546 O O . ALA A 1 189 ? -51.150 28.312 53.575 1.00 12.42 189 ALA A O 1
ATOM 1548 N N . TYR A 1 190 ? -49.484 29.740 52.993 1.00 12.32 190 TYR A N 1
ATOM 1549 C CA . TYR A 1 190 ? -48.664 29.436 54.191 1.00 12.03 190 TYR A CA 1
ATOM 1550 C C . TYR A 1 190 ? -49.161 30.155 55.441 1.00 13.05 190 TYR A C 1
ATOM 1551 O O . TYR A 1 190 ? -48.999 29.701 56.559 1.00 14.93 190 TYR A O 1
ATOM 1560 N N . ARG A 1 191 ? -49.730 31.333 55.304 1.00 13.80 191 ARG A N 1
ATOM 1561 C CA . ARG A 1 191 ? -50.356 32.066 56.434 1.00 16.73 191 ARG A CA 1
ATOM 1562 C C . ARG A 1 191 ? -51.642 31.399 56.890 1.00 15.61 191 ARG A C 1
ATOM 1563 O O . ARG A 1 191 ? -51.994 31.469 58.091 1.00 14.70 191 ARG A O 1
ATOM 1571 N N . ALA A 1 192 ? -52.382 30.804 55.984 1.00 16.57 192 ALA A N 1
ATOM 1572 C CA . ALA A 1 192 ? -53.758 30.337 56.235 1.00 20.10 192 ALA A CA 1
ATOM 1573 C C . ALA A 1 192 ? -53.959 29.387 57.441 1.00 17.16 192 ALA A C 1
ATOM 1574 O O . ALA A 1 192 ? -54.950 29.529 58.126 1.00 17.20 192 ALA A O 1
ATOM 1576 N N . PRO A 1 193 ? -53.000 28.489 57.731 1.00 14.95 193 PRO A N 1
ATOM 1577 C CA . PRO A 1 193 ? -53.126 27.671 58.967 1.00 14.41 193 PRO A CA 1
ATOM 1578 C C . PRO A 1 193 ? -52.794 28.364 60.278 1.00 15.90 193 PRO A C 1
ATOM 1579 O O . PRO A 1 193 ? -52.948 27.784 61.355 1.00 16.00 193 PRO A O 1
ATOM 1583 N N . TRP A 1 194 ? -52.382 29.634 60.215 1.00 16.13 194 TRP A N 1
ATOM 1584 C CA . TRP A 1 194 ? -51.730 30.313 61.337 1.00 17.75 194 TRP A CA 1
ATOM 1585 C C . TRP A 1 194 ? -52.301 31.703 61.541 1.00 20.47 194 TRP A C 1
ATOM 1586 O O . TRP A 1 194 ? -51.578 32.629 62.071 1.00 24.80 194 TRP A O 1
ATOM 1597 N N . THR A 1 195 ? -53.584 31.876 61.195 1.00 20.82 195 THR A N 1
ATOM 1598 C CA . THR A 1 195 ? -54.188 33.221 61.291 1.00 22.41 195 THR A CA 1
ATOM 1599 C C . THR A 1 195 ? -54.485 33.579 62.755 1.00 23.79 195 THR A C 1
ATOM 1600 O O . THR A 1 195 ? -54.586 34.735 63.101 1.00 21.91 195 THR A O 1
ATOM 1604 N N . ASP A 1 196 ? -54.676 32.575 63.597 1.00 21.42 196 ASP A N 1
ATOM 1605 C CA . ASP A 1 196 ? -54.997 32.758 65.020 1.00 22.92 196 ASP A CA 1
ATOM 1606 C C . ASP A 1 196 ? -53.692 32.877 65.842 1.00 24.73 196 ASP A C 1
ATOM 1607 O O . ASP A 1 196 ? -52.853 31.925 65.872 1.00 22.43 196 ASP A O 1
ATOM 1612 N N . ARG A 1 197 ? -53.573 33.960 66.575 1.00 23.58 197 ARG A N 1
ATOM 1613 C CA . ARG A 1 197 ? -52.418 34.220 67.409 1.00 25.84 197 ARG A CA 1
ATOM 1614 C C . ARG A 1 197 ? -52.089 33.112 68.404 1.00 24.73 197 ARG A C 1
ATOM 1615 O O . ARG A 1 197 ? -50.946 32.671 68.509 1.00 24.11 197 ARG A O 1
ATOM 1623 N N . GLN A 1 198 ? -53.072 32.694 69.197 1.00 27.62 198 GLN A N 1
ATOM 1624 C CA . GLN A 1 198 ? -52.810 31.668 70.215 1.00 26.85 198 GLN A CA 1
ATOM 1625 C C . GLN A 1 198 ? -52.329 30.381 69.548 1.00 23.33 198 GLN A C 1
ATOM 1626 O O . GLN A 1 198 ? -51.452 29.707 70.082 1.00 21.60 198 GLN A O 1
ATOM 1632 N N . SER A 1 199 ? -52.846 30.068 68.355 1.00 20.42 199 SER A N 1
ATOM 1633 C CA . SER A 1 199 ? -52.449 28.829 67.702 1.00 18.17 199 SER A CA 1
ATOM 1634 C C . SER A 1 199 ? -50.986 28.883 67.276 1.00 17.69 199 SER A C 1
ATOM 1635 O O . SER A 1 199 ? -50.339 27.849 67.201 1.00 16.75 199 SER A O 1
ATOM 1638 N N . ARG A 1 200 ? -50.469 30.098 67.000 1.00 16.91 200 ARG A N 1
ATOM 1639 C CA . ARG A 1 200 ? -49.071 30.208 66.626 1.00 17.77 200 ARG A CA 1
ATOM 1640 C C . ARG A 1 200 ? -48.073 29.784 67.701 1.00 18.12 200 ARG A C 1
ATOM 1641 O O . ARG A 1 200 ? -46.880 29.665 67.417 1.00 16.02 200 ARG A O 1
ATOM 1649 N N . ARG A 1 201 ? -48.518 29.546 68.960 1.00 18.67 201 ARG A N 1
ATOM 1650 C CA . ARG A 1 201 ? -47.624 28.893 69.949 1.00 19.15 201 ARG A CA 1
ATOM 1651 C C . ARG A 1 201 ? -46.985 27.626 69.408 1.00 17.80 201 ARG A C 1
ATOM 1652 O O . ARG A 1 201 ? -45.847 27.280 69.735 1.00 16.60 201 ARG A O 1
ATOM 1660 N N . ILE A 1 202 ? -47.724 26.932 68.550 1.00 17.08 202 ILE A N 1
ATOM 1661 C CA . ILE A 1 202 ? -47.323 25.668 67.970 1.00 16.16 202 ILE A CA 1
ATOM 1662 C C . ILE A 1 202 ? -46.055 25.849 67.129 1.00 16.55 202 ILE A C 1
ATOM 1663 O O . ILE A 1 202 ? -45.184 24.974 67.108 1.00 18.94 202 ILE A O 1
ATOM 1668 N N . LEU A 1 203 ? -45.926 27.001 66.511 1.00 14.37 203 LEU A N 1
ATOM 1669 C CA . LEU A 1 203 ? -44.749 27.297 65.712 1.00 14.38 203 LEU A CA 1
ATOM 1670 C C . LEU A 1 203 ? -43.467 27.476 66.479 1.00 16.55 203 LEU A C 1
ATOM 1671 O O . LEU A 1 203 ? -42.403 27.561 65.898 1.00 17.23 203 LEU A O 1
ATOM 1676 N N . CYS A 1 204 ? -43.529 27.442 67.819 1.00 14.53 204 CYS A N 1
ATOM 1677 C CA . CYS A 1 204 ? -42.368 27.620 68.619 1.00 15.97 204 CYS A CA 1
ATOM 1678 C C . CYS A 1 204 ? -41.595 26.353 68.723 1.00 15.04 204 CYS A C 1
ATOM 1679 O O . CYS A 1 204 ? -40.383 26.423 68.836 1.00 14.27 204 CYS A O 1
ATOM 1682 N N . THR A 1 205 ? -42.283 25.223 68.676 1.00 14.02 205 THR A N 1
ATOM 1683 C CA . THR A 1 205 ? -41.666 24.005 69.164 1.00 14.45 205 THR A CA 1
ATOM 1684 C C . THR A 1 205 ? -40.581 23.483 68.227 1.00 14.05 205 THR A C 1
ATOM 1685 O O . THR A 1 205 ? -39.538 23.040 68.651 1.00 13.98 205 THR A O 1
ATOM 1689 N N . PHE A 1 206 ? -40.778 23.594 66.915 1.00 12.82 206 PHE A N 1
ATOM 1690 C CA . PHE A 1 206 ? -39.737 23.090 65.982 1.00 13.39 206 PHE A CA 1
ATOM 1691 C C . PHE A 1 206 ? -38.423 23.882 66.109 1.00 13.21 206 PHE A C 1
ATOM 1692 O O . PHE A 1 206 ? -37.413 23.283 66.302 1.00 12.34 206 PHE A O 1
ATOM 1700 N N . PRO A 1 207 ? -38.446 25.243 66.115 1.00 13.02 207 PRO A N 1
ATOM 1701 C CA . PRO A 1 207 ? -37.174 25.971 66.347 1.00 13.90 207 PRO A CA 1
ATOM 1702 C C . PRO A 1 207 ? -36.562 25.790 67.724 1.00 14.29 207 PRO A C 1
ATOM 1703 O O . PRO A 1 207 ? -35.348 25.815 67.852 1.00 15.33 207 PRO A O 1
ATOM 1707 N N . GLN A 1 208 ? -37.393 25.509 68.751 1.00 13.50 208 GLN A N 1
ATOM 1708 C CA . GLN A 1 208 ? -36.876 25.224 70.074 1.00 14.26 208 GLN A CA 1
ATOM 1709 C C . GLN A 1 208 ? -36.250 23.825 70.123 1.00 13.99 208 GLN A C 1
ATOM 1710 O O . GLN A 1 208 ? -35.465 23.602 71.015 1.00 15.15 208 GLN A O 1
ATOM 1716 N N . ASN A 1 209 ? -36.623 22.922 69.201 1.00 14.08 209 ASN A N 1
ATOM 1717 C CA . ASN A 1 209 ? -36.133 21.603 69.269 1.00 14.57 209 ASN A CA 1
ATOM 1718 C C . ASN A 1 209 ? -35.122 21.222 68.199 1.00 13.44 209 ASN A C 1
ATOM 1719 O O . ASN A 1 209 ? -34.646 20.112 68.197 1.00 12.82 209 ASN A O 1
ATOM 1724 N N . LEU A 1 210 ? -34.806 22.106 67.252 1.00 12.31 210 LEU A N 1
ATOM 1725 C CA . LEU A 1 210 ? -33.764 21.816 66.233 1.00 12.69 210 LEU A CA 1
ATOM 1726 C C . LEU A 1 210 ? -32.479 21.484 66.906 1.00 12.75 210 LEU A C 1
ATOM 1727 O O . LEU A 1 210 ? -32.078 22.133 67.822 1.00 12.67 210 LEU A O 1
ATOM 1732 N N . CYS A 1 211 ? -31.849 20.376 66.526 1.00 12.12 211 CYS A N 1
ATOM 1733 C CA . CYS A 1 211 ? -30.669 19.947 67.245 1.00 13.65 211 CYS A CA 1
ATOM 1734 C C . CYS A 1 211 ? -29.483 20.843 66.798 1.00 13.42 211 CYS A C 1
ATOM 1735 O O . CYS A 1 211 ? -29.066 20.801 65.632 1.00 14.13 211 CYS A O 1
ATOM 1738 N N . ILE A 1 212 ? -28.953 21.585 67.767 1.00 13.93 212 ILE A N 1
ATOM 1739 C CA . ILE A 1 212 ? -27.818 22.401 67.577 1.00 15.43 212 ILE A CA 1
ATOM 1740 C C . ILE A 1 212 ? -26.891 22.177 68.747 1.00 17.37 212 ILE A C 1
ATOM 1741 O O . ILE A 1 212 ? -27.292 22.419 69.913 1.00 17.19 212 ILE A O 1
ATOM 1746 N N . GLY A 1 213 ? -25.654 21.718 68.505 1.00 17.95 213 GLY A N 1
ATOM 1747 C CA . GLY A 1 213 ? -24.704 21.556 69.645 1.00 18.31 213 GLY A CA 1
ATOM 1748 C C . GLY A 1 213 ? -25.227 20.577 70.677 1.00 18.52 213 GLY A C 1
ATOM 1749 O O . GLY A 1 213 ? -25.136 20.785 71.877 1.00 19.88 213 GLY A O 1
ATOM 1750 N N . LYS A 1 214 ? -25.789 19.510 70.129 1.00 16.66 214 LYS A N 1
ATOM 1751 C CA . LYS A 1 214 ? -26.349 18.412 70.967 1.00 16.76 214 LYS A CA 1
ATOM 1752 C C . LYS A 1 214 ? -27.538 18.795 71.841 1.00 15.96 214 LYS A C 1
ATOM 1753 O O . LYS A 1 214 ? -27.783 18.158 72.845 1.00 15.80 214 LYS A O 1
ATOM 1759 N N . GLU A 1 215 ? -28.215 19.886 71.529 1.00 15.95 215 GLU A N 1
ATOM 1760 C CA . GLU A 1 215 ? -29.322 20.375 72.312 1.00 15.72 215 GLU A CA 1
ATOM 1761 C C . GLU A 1 215 ? -30.495 20.540 71.368 1.00 14.31 215 GLU A C 1
ATOM 1762 O O . GLU A 1 215 ? -30.307 21.186 70.301 1.00 14.47 215 GLU A O 1
ATOM 1768 N N . PRO A 1 216 ? -31.708 20.046 71.637 1.00 13.41 216 PRO A N 1
ATOM 1769 C CA . PRO A 1 216 ? -32.040 19.263 72.850 1.00 14.32 216 PRO A CA 1
ATOM 1770 C C . PRO A 1 216 ? -31.371 17.936 72.752 1.00 14.35 216 PRO A C 1
ATOM 1771 O O . PRO A 1 216 ? -31.156 17.404 71.662 1.00 13.97 216 PRO A O 1
ATOM 1775 N N . ALA A 1 217 ? -31.195 17.314 73.889 1.00 15.25 217 ALA A N 1
ATOM 1776 C CA . ALA A 1 217 ? -30.414 16.095 74.001 1.00 15.06 217 ALA A CA 1
ATOM 1777 C C . ALA A 1 217 ? -31.233 14.920 73.421 1.00 14.74 217 ALA A C 1
ATOM 1778 O O . ALA A 1 217 ? -30.679 14.061 72.719 1.00 14.37 217 ALA A O 1
ATOM 1780 N N . SER A 1 218 ? -32.544 14.924 73.647 1.00 14.13 218 SER A N 1
ATOM 1781 C CA . SER A 1 218 ? -33.406 13.835 73.110 1.00 15.39 218 SER A CA 1
ATOM 1782 C C . SER A 1 218 ? -33.340 13.842 71.578 1.00 14.15 218 SER A C 1
ATOM 1783 O O . SER A 1 218 ? -33.283 12.758 70.964 1.00 13.86 218 SER A O 1
ATOM 1786 N N . VAL A 1 219 ? -33.385 15.005 70.948 1.00 12.68 219 VAL A N 1
ATOM 1787 C CA . VAL A 1 219 ? -33.384 15.098 69.499 1.00 12.03 219 VAL A CA 1
ATOM 1788 C C . VAL A 1 219 ? -31.981 14.684 68.996 1.00 12.51 219 VAL A C 1
ATOM 1789 O O . VAL A 1 219 ? -31.893 13.912 68.004 1.00 11.67 219 VAL A O 1
ATOM 1793 N N . TYR A 1 220 ? -30.909 15.154 69.585 1.00 12.77 220 TYR A N 1
ATOM 1794 C CA . TYR A 1 220 ? -29.569 14.676 69.289 1.00 13.11 220 TYR A CA 1
ATOM 1795 C C . TYR A 1 220 ? -29.486 13.159 69.338 1.00 13.46 220 TYR A C 1
ATOM 1796 O O . TYR A 1 220 ? -28.918 12.599 68.415 1.00 12.83 220 TYR A O 1
ATOM 1805 N N . ARG A 1 221 ? -29.975 12.508 70.389 1.00 14.43 221 ARG A N 1
ATOM 1806 C CA . ARG A 1 221 ? -29.902 11.033 70.488 1.00 15.87 221 ARG A CA 1
ATOM 1807 C C . ARG A 1 221 ? -30.658 10.424 69.312 1.00 14.78 221 ARG A C 1
ATOM 1808 O O . ARG A 1 221 ? -30.137 9.516 68.686 1.00 14.87 221 ARG A O 1
ATOM 1816 N N . MET A 1 222 ? -31.850 10.916 69.021 1.00 12.76 222 MET A N 1
ATOM 1817 C CA . MET A 1 222 ? -32.684 10.253 67.968 1.00 13.86 222 MET A CA 1
ATOM 1818 C C . MET A 1 222 ? -32.049 10.443 66.617 1.00 13.53 222 MET A C 1
ATOM 1819 O O . MET A 1 222 ? -32.034 9.495 65.817 1.00 11.21 222 MET A O 1
ATOM 1824 N N . GLN A 1 223 ? -31.546 11.620 66.345 1.00 12.42 223 GLN A N 1
ATOM 1825 C CA . GLN A 1 223 ? -30.980 11.932 65.055 1.00 12.98 223 GLN A CA 1
ATOM 1826 C C . GLN A 1 223 ? -29.656 11.199 64.879 1.00 13.68 223 GLN A C 1
ATOM 1827 O O . GLN A 1 223 ? -29.366 10.642 63.805 1.00 12.84 223 GLN A O 1
ATOM 1833 N N . THR A 1 224 ? -28.808 11.218 65.895 1.00 14.42 224 THR A N 1
ATOM 1834 C CA . THR A 1 224 ? -27.580 10.488 65.860 1.00 14.28 224 THR A CA 1
ATOM 1835 C C . THR A 1 224 ? -27.876 9.004 65.571 1.00 14.74 224 THR A C 1
ATOM 1836 O O . THR A 1 224 ? -27.212 8.391 64.755 1.00 15.37 224 THR A O 1
ATOM 1840 N N . ALA A 1 225 ? -28.902 8.474 66.229 1.00 13.83 225 ALA A N 1
ATOM 1841 C CA . ALA A 1 225 ? -29.249 7.049 66.087 1.00 13.70 225 ALA A CA 1
ATOM 1842 C C . ALA A 1 225 ? -29.748 6.794 64.663 1.00 13.85 225 ALA A C 1
ATOM 1843 O O . ALA A 1 225 ? -29.332 5.807 64.065 1.00 14.72 225 ALA A O 1
ATOM 1845 N N . TYR A 1 226 ? -30.623 7.621 64.086 1.00 12.42 226 TYR A N 1
ATOM 1846 C CA . TYR A 1 226 ? -31.048 7.300 62.689 1.00 11.81 226 TYR A CA 1
ATOM 1847 C C . TYR A 1 226 ? -29.944 7.516 61.680 1.00 13.69 226 TYR A C 1
ATOM 1848 O O . TYR A 1 226 ? -29.957 6.885 60.621 1.00 12.29 226 TYR A O 1
ATOM 1857 N N . ILE A 1 227 ? -29.012 8.423 61.912 1.00 14.94 227 ILE A N 1
ATOM 1858 C CA . ILE A 1 227 ? -27.873 8.561 61.006 1.00 18.33 227 ILE A CA 1
ATOM 1859 C C . ILE A 1 227 ? -26.965 7.338 61.029 1.00 18.87 227 ILE A C 1
ATOM 1860 O O . ILE A 1 227 ? -26.463 6.905 59.946 1.00 22.37 227 ILE A O 1
ATOM 1865 N N . GLU A 1 228 ? -26.712 6.791 62.205 1.00 18.23 228 GLU A N 1
ATOM 1866 C CA . GLU A 1 228 ? -25.916 5.599 62.326 1.00 20.21 228 GLU A CA 1
ATOM 1867 C C . GLU A 1 228 ? -26.623 4.475 61.512 1.00 23.63 228 GLU A C 1
ATOM 1868 O O . GLU A 1 228 ? -25.989 3.703 60.756 1.00 26.24 228 GLU A O 1
ATOM 1874 N N . TRP A 1 229 ? -27.948 4.418 61.660 1.00 19.98 229 TRP A N 1
ATOM 1875 C CA . TRP A 1 229 ? -28.731 3.391 60.978 1.00 19.87 229 TRP A CA 1
ATOM 1876 C C . TRP A 1 229 ? -28.681 3.658 59.452 1.00 17.76 229 TRP A C 1
ATOM 1877 O O . TRP A 1 229 ? -28.385 2.722 58.676 1.00 16.90 229 TRP A O 1
ATOM 1888 N N . LEU A 1 230 ? -28.896 4.889 59.003 1.00 17.83 230 LEU A N 1
ATOM 1889 C CA . LEU A 1 230 ? -28.825 5.250 57.583 1.00 19.66 230 LEU A CA 1
ATOM 1890 C C . LEU A 1 230 ? -27.502 4.840 56.932 1.00 24.23 230 LEU A C 1
ATOM 1891 O O . LEU A 1 230 ? -27.480 4.519 55.738 1.00 22.89 230 LEU A O 1
ATOM 1896 N N . GLY A 1 231 ? -26.412 4.866 57.708 1.00 19.00 231 GLY A N 1
ATOM 1897 C CA . GLY A 1 231 ? -25.098 4.516 57.215 1.00 16.02 231 GLY A CA 1
ATOM 1898 C C . GLY A 1 231 ? -24.888 3.063 56.984 1.00 15.99 231 GLY A C 1
ATOM 1899 O O . GLY A 1 231 ? -23.878 2.689 56.418 1.00 15.33 231 GLY A O 1
ATOM 1900 N N . GLN A 1 232 ? -25.821 2.229 57.477 1.00 16.27 232 GLN A N 1
ATOM 1901 C CA . GLN A 1 232 ? -25.769 0.797 57.307 1.00 16.22 232 GLN A CA 1
ATOM 1902 C C . GLN A 1 232 ? -26.873 0.289 56.347 1.00 15.81 232 GLN A C 1
ATOM 1903 O O . GLN A 1 232 ? -26.794 -0.830 55.878 1.00 15.92 232 GLN A O 1
ATOM 1909 N N . THR A 1 233 ? -27.921 1.068 56.104 1.00 16.05 233 THR A N 1
ATOM 1910 C CA . THR A 1 233 ? -29.085 0.541 55.372 1.00 15.54 233 THR A CA 1
ATOM 1911 C C . THR A 1 233 ? -28.729 0.493 53.878 1.00 16.37 233 THR A C 1
ATOM 1912 O O . THR A 1 233 ? -28.147 1.457 53.342 1.00 17.24 233 THR A O 1
ATOM 1916 N N . ASP A 1 234 ? -29.141 -0.579 53.186 1.00 14.15 234 ASP A N 1
ATOM 1917 C CA . ASP A 1 234 ? -28.932 -0.734 51.771 1.00 16.21 234 ASP A CA 1
ATOM 1918 C C . ASP A 1 234 ? -30.048 -0.044 50.918 1.00 14.49 234 ASP A C 1
ATOM 1919 O O . ASP A 1 234 ? -29.938 -0.049 49.689 1.00 16.04 234 ASP A O 1
ATOM 1924 N N . LEU A 1 235 ? -31.085 0.436 51.567 1.00 16.75 235 LEU A N 1
ATOM 1925 C CA . LEU A 1 235 ? -32.238 1.068 50.914 1.00 14.66 235 LEU A CA 1
ATOM 1926 C C . LEU A 1 235 ? -31.762 2.146 49.914 1.00 14.68 235 LEU A C 1
ATOM 1927 O O . LEU A 1 235 ? -30.837 2.903 50.196 1.00 13.27 235 LEU A O 1
ATOM 1932 N N . PRO A 1 236 ? -32.399 2.193 48.748 1.00 13.00 236 PRO A N 1
ATOM 1933 C CA . PRO A 1 236 ? -32.093 3.244 47.778 1.00 12.78 236 PRO A CA 1
ATOM 1934 C C . PRO A 1 236 ? -32.397 4.637 48.417 1.00 12.42 236 PRO A C 1
ATOM 1935 O O . PRO A 1 236 ? -33.400 4.831 49.139 1.00 11.82 236 PRO A O 1
ATOM 1939 N N . LYS A 1 237 ? -31.485 5.562 48.159 1.00 10.70 237 LYS A N 1
ATOM 1940 C CA . LYS A 1 237 ? -31.594 6.895 48.699 1.00 10.03 237 LYS A CA 1
ATOM 1941 C C . LYS A 1 237 ? -31.323 7.869 47.580 1.00 10.36 237 LYS A C 1
ATOM 1942 O O . LYS A 1 237 ? -30.418 7.637 46.769 1.00 10.71 237 LYS A O 1
ATOM 1948 N N . LEU A 1 238 ? -32.056 9.022 47.667 1.00 9.46 238 LEU A N 1
ATOM 1949 C CA . LEU A 1 238 ? -31.853 10.074 46.713 1.00 10.05 238 LEU A CA 1
ATOM 1950 C C . LEU A 1 238 ? -31.737 11.336 47.476 1.00 9.25 238 LEU A C 1
ATOM 1951 O O . LEU A 1 238 ? -32.688 11.683 48.223 1.00 9.04 238 LEU A O 1
ATOM 1956 N N . LEU A 1 239 ? -30.617 12.046 47.294 1.00 9.42 239 LEU A N 1
ATOM 1957 C CA . LEU A 1 239 ? -30.449 13.390 47.875 1.00 10.02 239 LEU A CA 1
ATOM 1958 C C . LEU A 1 239 ? -30.537 14.434 46.786 1.00 10.08 239 LEU A C 1
ATOM 1959 O O . LEU A 1 239 ? -29.719 14.451 45.898 1.00 9.96 239 LEU A O 1
ATOM 1964 N N . ILE A 1 240 ? -31.549 15.273 46.907 1.00 9.97 240 ILE A N 1
ATOM 1965 C CA . ILE A 1 240 ? -31.773 16.374 45.942 1.00 10.01 240 ILE A CA 1
ATOM 1966 C C . ILE A 1 240 ? -31.192 17.589 46.644 1.00 9.88 240 ILE A C 1
ATOM 1967 O O . ILE A 1 240 ? -31.479 17.795 47.823 1.00 11.07 240 ILE A O 1
ATOM 1972 N N . HIS A 1 241 ? -30.434 18.404 45.919 1.00 9.87 241 HIS A N 1
ATOM 1973 C CA . HIS A 1 241 ? -29.684 19.499 46.535 1.00 10.42 241 HIS A CA 1
ATOM 1974 C C . HIS A 1 241 ? -29.639 20.712 45.646 1.00 11.24 241 HIS A C 1
ATOM 1975 O O . HIS A 1 241 ? -29.771 20.602 44.437 1.00 11.57 241 HIS A O 1
ATOM 1982 N N . ALA A 1 242 ? -29.445 21.890 46.290 1.00 11.14 242 ALA A N 1
ATOM 1983 C CA . ALA A 1 242 ? -29.516 23.164 45.622 1.00 12.39 242 ALA A CA 1
ATOM 1984 C C . ALA A 1 242 ? -28.368 24.007 46.114 1.00 14.01 242 ALA A C 1
ATOM 1985 O O . ALA A 1 242 ? -27.770 23.718 47.117 1.00 16.36 242 ALA A O 1
ATOM 1987 N N . GLU A 1 243 ? -28.105 25.078 45.392 1.00 15.11 243 GLU A N 1
ATOM 1988 C CA . GLU A 1 243 ? -26.987 25.935 45.704 1.00 17.22 243 GLU A CA 1
ATOM 1989 C C . GLU A 1 243 ? -27.524 27.304 46.042 1.00 16.06 243 GLU A C 1
ATOM 1990 O O . GLU A 1 243 ? -28.230 27.837 45.220 1.00 15.44 243 GLU A O 1
ATOM 1996 N N . PRO A 1 244 ? -27.201 27.876 47.209 1.00 15.38 244 PRO A N 1
ATOM 1997 C CA . PRO A 1 244 ? -26.204 27.386 48.156 1.00 14.91 244 PRO A CA 1
ATOM 1998 C C . PRO A 1 244 ? -26.806 26.440 49.166 1.00 13.66 244 PRO A C 1
ATOM 1999 O O . PRO A 1 244 ? -26.088 25.861 49.957 1.00 15.45 244 PRO A O 1
ATOM 2003 N N . GLY A 1 245 ? -28.136 26.314 49.190 1.00 13.03 245 GLY A N 1
ATOM 2004 C CA . GLY A 1 245 ? -28.777 25.459 50.170 1.00 13.17 245 GLY A CA 1
ATOM 2005 C C . GLY A 1 245 ? -28.770 26.082 51.566 1.00 13.39 245 GLY A C 1
ATOM 2006 O O . GLY A 1 245 ? -28.421 27.293 51.698 1.00 16.78 245 GLY A O 1
ATOM 2007 N N . PHE A 1 246 ? -29.111 25.300 52.571 1.00 15.47 246 PHE A N 1
ATOM 2008 C CA . PHE A 1 246 ? -29.218 25.772 53.959 1.00 17.03 246 PHE A CA 1
ATOM 2009 C C . PHE A 1 246 ? -28.828 24.687 54.939 1.00 17.54 246 PHE A C 1
ATOM 2010 O O . PHE A 1 246 ? -27.697 24.713 55.497 1.00 16.33 246 PHE A O 1
ATOM 2018 N N . LEU A 1 247 ? -29.685 23.702 55.125 1.00 12.56 247 LEU A N 1
ATOM 2019 C CA . LEU A 1 247 ? -29.382 22.529 55.977 1.00 13.25 247 LEU A CA 1
ATOM 2020 C C . LEU A 1 247 ? -28.334 21.672 55.319 1.00 14.72 247 LEU A C 1
ATOM 2021 O O . LEU A 1 247 ? -27.598 20.997 56.021 1.00 17.03 247 LEU A O 1
ATOM 2026 N N . ILE A 1 248 ? -28.305 21.655 53.966 1.00 14.02 248 ILE A N 1
ATOM 2027 C CA . ILE A 1 248 ? -27.326 20.836 53.248 1.00 14.68 248 ILE A CA 1
ATOM 2028 C C . ILE A 1 248 ? -26.570 21.702 52.247 1.00 15.96 248 ILE A C 1
ATOM 2029 O O . ILE A 1 248 ? -26.907 21.780 51.058 1.00 18.60 248 ILE A O 1
ATOM 2034 N N . PRO A 1 249 ? -25.520 22.376 52.706 1.00 20.52 249 PRO A N 1
ATOM 2035 C CA . PRO A 1 249 ? -24.708 23.120 51.733 1.00 20.70 249 PRO A CA 1
ATOM 2036 C C . PRO A 1 249 ? -23.857 22.211 50.815 1.00 20.65 249 PRO A C 1
ATOM 2037 O O . PRO A 1 249 ? -23.782 21.030 51.041 1.00 20.96 249 PRO A O 1
ATOM 2041 N N . ALA A 1 250 ? -23.283 22.782 49.768 1.00 24.64 250 ALA A N 1
ATOM 2042 C CA . ALA A 1 250 ? -22.575 21.983 48.734 1.00 26.65 250 ALA A CA 1
ATOM 2043 C C . ALA A 1 250 ? -21.561 20.939 49.209 1.00 30.12 250 ALA A C 1
ATOM 2044 O O . ALA A 1 250 ? -21.652 19.815 48.782 1.00 26.89 250 ALA A O 1
ATOM 2046 N N . PRO A 1 251 ? -20.616 21.265 50.112 1.00 29.63 251 PRO A N 1
ATOM 2047 C CA . PRO A 1 251 ? -19.642 20.184 50.529 1.00 26.05 251 PRO A CA 1
ATOM 2048 C C . PRO A 1 251 ? -20.233 19.039 51.317 1.00 30.36 251 PRO A C 1
ATOM 2049 O O . PRO A 1 251 ? -19.695 17.881 51.304 1.00 29.60 251 PRO A O 1
ATOM 2053 N N . ALA A 1 252 ? -21.359 19.305 52.006 1.00 19.12 252 ALA A N 1
ATOM 2054 C CA . ALA A 1 252 ? -22.020 18.268 52.713 1.00 20.93 252 ALA A CA 1
ATOM 2055 C C . ALA A 1 252 ? -22.630 17.323 51.755 1.00 17.06 252 ALA A C 1
ATOM 2056 O O . ALA A 1 252 ? -22.817 16.124 52.072 1.00 22.82 252 ALA A O 1
ATOM 2058 N N . VAL A 1 253 ? -22.887 17.753 50.487 1.00 15.31 253 VAL A N 1
ATOM 2059 C CA . VAL A 1 253 ? -23.509 16.791 49.610 1.00 13.94 253 VAL A CA 1
ATOM 2060 C C . VAL A 1 253 ? -22.535 15.672 49.386 1.00 14.25 253 VAL A C 1
ATOM 2061 O O . VAL A 1 253 ? -22.914 14.455 49.459 1.00 13.92 253 VAL A O 1
ATOM 2065 N N . ASP A 1 254 ? -21.314 15.993 49.035 1.00 14.09 254 ASP A N 1
ATOM 2066 C CA . ASP A 1 254 ? -20.291 14.974 48.755 1.00 15.61 254 ASP A CA 1
ATOM 2067 C C . ASP A 1 254 ? -20.022 14.098 49.964 1.00 15.62 254 ASP A C 1
ATOM 2068 O O . ASP A 1 254 ? -19.805 12.904 49.777 1.00 16.27 254 ASP A O 1
ATOM 2073 N N . GLN A 1 255 ? -20.130 14.644 51.174 1.00 15.61 255 GLN A N 1
ATOM 2074 C CA . GLN A 1 255 ? -19.910 13.835 52.386 1.00 17.40 255 GLN A CA 1
ATOM 2075 C C . GLN A 1 255 ? -20.885 12.662 52.433 1.00 15.62 255 GLN A C 1
ATOM 2076 O O . GLN A 1 255 ? -20.514 11.502 52.738 1.00 14.56 255 GLN A O 1
ATOM 2082 N N . TYR A 1 256 ? -22.116 12.934 52.073 1.00 13.82 256 TYR A N 1
ATOM 2083 C CA . TYR A 1 256 ? -23.182 11.904 52.114 1.00 14.71 256 TYR A CA 1
ATOM 2084 C C . TYR A 1 256 ? -23.026 10.892 51.052 1.00 16.05 256 TYR A C 1
ATOM 2085 O O . TYR A 1 256 ? -23.400 9.750 51.292 1.00 15.90 256 TYR A O 1
ATOM 2094 N N . ARG A 1 257 ? -22.464 11.267 49.897 1.00 17.28 257 ARG A N 1
ATOM 2095 C CA . ARG A 1 257 ? -22.213 10.266 48.840 1.00 18.57 257 ARG A CA 1
ATOM 2096 C C . ARG A 1 257 ? -21.332 9.162 49.372 1.00 18.01 257 ARG A C 1
ATOM 2097 O O . ARG A 1 257 ? -21.446 8.032 48.965 1.00 18.84 257 ARG A O 1
ATOM 2105 N N . GLN A 1 258 ? -20.374 9.516 50.220 1.00 19.15 258 GLN A N 1
ATOM 2106 C CA . GLN A 1 258 ? -19.456 8.549 50.830 1.00 18.31 258 GLN A CA 1
ATOM 2107 C C . GLN A 1 258 ? -20.057 7.882 52.089 1.00 17.16 258 GLN A C 1
ATOM 2108 O O . GLN A 1 258 ? -19.825 6.712 52.324 1.00 17.94 258 GLN A O 1
ATOM 2114 N N . GLN A 1 259 ? -20.805 8.647 52.868 1.00 15.71 259 GLN A N 1
ATOM 2115 C CA . GLN A 1 259 ? -21.279 8.168 54.160 1.00 15.52 259 GLN A CA 1
ATOM 2116 C C . GLN A 1 259 ? -22.447 7.188 54.071 1.00 15.71 259 GLN A C 1
ATOM 2117 O O . GLN A 1 259 ? -22.479 6.270 54.888 1.00 17.45 259 GLN A O 1
ATOM 2123 N N . LEU A 1 260 ? -23.352 7.394 53.087 1.00 14.36 260 LEU A N 1
ATOM 2124 C CA . LEU A 1 260 ? -24.582 6.643 52.983 1.00 14.34 260 LEU A CA 1
ATOM 2125 C C . LEU A 1 260 ? -24.540 5.668 51.852 1.00 14.64 260 LEU A C 1
ATOM 2126 O O . LEU A 1 260 ? -24.289 6.032 50.724 1.00 14.70 260 LEU A O 1
ATOM 2131 N N . PRO A 1 261 ? -24.778 4.367 52.136 1.00 14.62 261 PRO A N 1
ATOM 2132 C CA . PRO A 1 261 ? -24.800 3.399 51.017 1.00 16.05 261 PRO A CA 1
ATOM 2133 C C . PRO A 1 261 ? -25.907 3.715 49.980 1.00 15.14 261 PRO A C 1
ATOM 2134 O O . PRO A 1 261 ? -26.963 4.211 50.333 1.00 14.76 261 PRO A O 1
ATOM 2138 N N . ASN A 1 262 ? -25.589 3.433 48.715 1.00 15.08 262 ASN A N 1
ATOM 2139 C CA A ASN A 1 262 ? -26.564 3.514 47.629 0.50 15.40 262 ASN A CA 1
ATOM 2140 C CA B ASN A 1 262 ? -26.638 3.451 47.664 0.50 15.84 262 ASN A CA 1
ATOM 2141 C C . ASN A 1 262 ? -27.284 4.839 47.554 1.00 16.08 262 ASN A C 1
ATOM 2142 O O . ASN A 1 262 ? -28.506 4.908 47.347 1.00 16.67 262 ASN A O 1
ATOM 2151 N N . LEU A 1 263 ? -26.490 5.906 47.751 1.00 14.51 263 LEU A N 1
ATOM 2152 C CA . LEU A 1 263 ? -26.986 7.217 47.638 1.00 14.04 263 LEU A CA 1
ATOM 2153 C C . LEU A 1 263 ? -26.762 7.780 46.233 1.00 14.77 263 LEU A C 1
ATOM 2154 O O . LEU A 1 263 ? -25.611 7.722 45.726 1.00 17.03 263 LEU A O 1
ATOM 2159 N N . GLU A 1 264 ? -27.836 8.229 45.615 1.00 12.58 264 GLU A N 1
ATOM 2160 C CA . GLU A 1 264 ? -27.736 8.953 44.339 1.00 12.66 264 GLU A CA 1
ATOM 2161 C C . GLU A 1 264 ? -28.114 10.394 44.654 1.00 11.90 264 GLU A C 1
ATOM 2162 O O . GLU A 1 264 ? -28.772 10.686 45.617 1.00 12.02 264 GLU A O 1
ATOM 2168 N N . THR A 1 265 ? -27.700 11.256 43.763 1.00 12.22 265 THR A N 1
ATOM 2169 C CA . THR A 1 265 ? -27.920 12.699 43.975 1.00 12.62 265 THR A CA 1
ATOM 2170 C C . THR A 1 265 ? -28.514 13.315 42.739 1.00 14.01 265 THR A C 1
ATOM 2171 O O . THR A 1 265 ? -28.320 12.836 41.598 1.00 13.62 265 THR A O 1
ATOM 2175 N N . ALA A 1 266 ? -29.139 14.460 42.927 1.00 11.90 266 ALA A N 1
ATOM 2176 C CA . ALA A 1 266 ? -29.657 15.254 41.826 1.00 11.07 266 ALA A CA 1
ATOM 2177 C C . ALA A 1 266 ? -29.564 16.719 42.217 1.00 10.72 266 ALA A C 1
ATOM 2178 O O . ALA A 1 266 ? -30.162 17.166 43.216 1.00 9.62 266 ALA A O 1
ATOM 2180 N N . PHE A 1 267 ? -28.885 17.455 41.375 1.00 11.47 267 PHE A N 1
ATOM 2181 C CA . PHE A 1 267 ? -28.709 18.881 41.600 1.00 11.94 267 PHE A CA 1
ATOM 2182 C C . PHE A 1 267 ? -29.834 19.601 40.876 1.00 12.00 267 PHE A C 1
ATOM 2183 O O . PHE A 1 267 ? -30.068 19.347 39.722 1.00 12.99 267 PHE A O 1
ATOM 2191 N N . VAL A 1 268 ? -30.504 20.534 41.541 1.00 13.23 268 VAL A N 1
ATOM 2192 C CA . VAL A 1 268 ? -31.633 21.246 40.945 1.00 13.87 268 VAL A CA 1
ATOM 2193 C C . VAL A 1 268 ? -31.374 22.762 40.741 1.00 15.86 268 VAL A C 1
ATOM 2194 O O . VAL A 1 268 ? -32.266 23.511 40.330 1.00 19.80 268 VAL A O 1
ATOM 2198 N N . GLY A 1 269 ? -30.160 23.215 41.027 1.00 14.36 269 GLY A N 1
ATOM 2199 C CA . GLY A 1 269 ? -29.783 24.604 40.813 1.00 14.48 269 GLY A CA 1
ATOM 2200 C C . GLY A 1 269 ? -30.027 25.496 41.992 1.00 14.54 269 GLY A C 1
ATOM 2201 O O . GLY A 1 269 ? -29.813 25.110 43.139 1.00 13.52 269 GLY A O 1
ATOM 2202 N N . SER A 1 270 ? -30.398 26.753 41.719 1.00 15.49 270 SER A N 1
ATOM 2203 C CA . SER A 1 270 ? -30.534 27.735 42.765 1.00 16.30 270 SER A CA 1
ATOM 2204 C C . SER A 1 270 ? -31.653 27.453 43.736 1.00 14.37 270 SER A C 1
ATOM 2205 O O . SER A 1 270 ? -32.763 27.175 43.336 1.00 17.06 270 SER A O 1
ATOM 2208 N N . GLY A 1 271 ? -31.296 27.435 45.015 1.00 15.08 271 GLY A N 1
ATOM 2209 C CA . GLY A 1 271 ? -32.206 27.268 46.105 1.00 13.31 271 GLY A CA 1
ATOM 2210 C C . GLY A 1 271 ? -31.536 27.415 47.448 1.00 12.80 271 GLY A C 1
ATOM 2211 O O . GLY A 1 271 ? -30.312 27.297 47.568 1.00 12.94 271 GLY A O 1
ATOM 2212 N N . LEU A 1 272 ? -32.354 27.749 48.453 1.00 12.40 272 LEU A N 1
ATOM 2213 C CA . LEU A 1 272 ? -31.900 27.976 49.852 1.00 14.09 272 LEU A CA 1
ATOM 2214 C C . LEU A 1 272 ? -32.490 26.859 50.696 1.00 12.84 272 LEU A C 1
ATOM 2215 O O . LEU A 1 272 ? -31.946 25.715 50.686 1.00 12.78 272 LEU A O 1
ATOM 2220 N N . HIS A 1 273 ? -33.637 27.079 51.339 1.00 11.22 273 HIS A N 1
ATOM 2221 C CA . HIS A 1 273 ? -34.243 25.995 52.122 1.00 10.35 273 HIS A CA 1
ATOM 2222 C C . HIS A 1 273 ? -35.513 25.438 51.539 1.00 10.37 273 HIS A C 1
ATOM 2223 O O . HIS A 1 273 ? -35.590 24.206 51.371 1.00 9.22 273 HIS A O 1
ATOM 2230 N N . TYR A 1 274 ? -36.502 26.267 51.182 1.00 10.15 274 TYR A N 1
ATOM 2231 C CA . TYR A 1 274 ? -37.776 25.745 50.678 1.00 10.24 274 TYR A CA 1
ATOM 2232 C C . TYR A 1 274 ? -37.709 25.583 49.186 1.00 10.83 274 TYR A C 1
ATOM 2233 O O . TYR A 1 274 ? -38.362 26.286 48.400 1.00 10.19 274 TYR A O 1
ATOM 2242 N N . ILE A 1 275 ? -36.901 24.653 48.790 1.00 10.13 275 ILE A N 1
ATOM 2243 C CA . ILE A 1 275 ? -36.493 24.509 47.399 1.00 10.43 275 ILE A CA 1
ATOM 2244 C C . ILE A 1 275 ? -37.606 24.111 46.475 1.00 9.69 275 ILE A C 1
ATOM 2245 O O . ILE A 1 275 ? -37.499 24.321 45.263 1.00 9.89 275 ILE A O 1
ATOM 2250 N N . GLN A 1 276 ? -38.655 23.497 47.027 1.00 9.93 276 GLN A N 1
ATOM 2251 C CA . GLN A 1 276 ? -39.854 23.150 46.272 1.00 9.60 276 GLN A CA 1
ATOM 2252 C C . GLN A 1 276 ? -40.468 24.388 45.662 1.00 10.30 276 GLN A C 1
ATOM 2253 O O . GLN A 1 276 ? -41.163 24.298 44.681 1.00 10.79 276 GLN A O 1
ATOM 2259 N N . GLU A 1 277 ? -40.257 25.534 46.263 1.00 10.11 277 GLU A N 1
ATOM 2260 C CA . GLU A 1 277 ? -40.786 26.755 45.675 1.00 11.45 277 GLU A CA 1
ATOM 2261 C C . GLU A 1 277 ? -39.922 27.312 44.545 1.00 12.24 277 GLU A C 1
ATOM 2262 O O . GLU A 1 277 ? -40.397 28.129 43.759 1.00 16.10 277 GLU A O 1
ATOM 2268 N N . ASP A 1 278 ? -38.671 26.933 44.470 1.00 11.43 278 ASP A N 1
ATOM 2269 C CA . ASP A 1 278 ? -37.748 27.376 43.422 1.00 11.97 278 ASP A CA 1
ATOM 2270 C C . ASP A 1 278 ? -37.658 26.440 42.238 1.00 12.90 278 ASP A C 1
ATOM 2271 O O . ASP A 1 278 ? -37.692 26.919 41.076 1.00 15.53 278 ASP A O 1
ATOM 2276 N N . GLN A 1 279 ? -37.589 25.137 42.479 1.00 11.39 279 GLN A N 1
ATOM 2277 C CA . GLN A 1 279 ? -37.335 24.159 41.396 1.00 12.78 279 GLN A CA 1
ATOM 2278 C C . GLN A 1 279 ? -38.250 22.955 41.541 1.00 12.40 279 GLN A C 1
ATOM 2279 O O . GLN A 1 279 ? -37.781 21.817 41.475 1.00 11.75 279 GLN A O 1
ATOM 2285 N N . PRO A 1 280 ? -39.564 23.169 41.624 1.00 11.69 280 PRO A N 1
ATOM 2286 C CA . PRO A 1 280 ? -40.447 22.007 41.776 1.00 11.46 280 PRO A CA 1
ATOM 2287 C C . PRO A 1 280 ? -40.424 21.016 40.686 1.00 13.09 280 PRO A C 1
ATOM 2288 O O . PRO A 1 280 ? -40.454 19.811 40.974 1.00 12.28 280 PRO A O 1
ATOM 2292 N N A GLN A 1 281 ? -40.360 21.455 39.444 0.67 12.83 281 GLN A N 1
ATOM 2293 N N B GLN A 1 281 ? -40.381 21.457 39.434 0.33 12.51 281 GLN A N 1
ATOM 2294 C CA A GLN A 1 281 ? -40.398 20.518 38.320 0.67 14.17 281 GLN A CA 1
ATOM 2295 C CA B GLN A 1 281 ? -40.401 20.522 38.302 0.33 13.00 281 GLN A CA 1
ATOM 2296 C C A GLN A 1 281 ? -39.163 19.664 38.335 0.67 13.98 281 GLN A C 1
ATOM 2297 C C B GLN A 1 281 ? -39.162 19.654 38.328 0.33 13.14 281 GLN A C 1
ATOM 2298 O O A GLN A 1 281 ? -39.244 18.398 38.180 0.67 14.09 281 GLN A O 1
ATOM 2299 O O B GLN A 1 281 ? -39.250 18.400 38.190 0.33 12.95 281 GLN A O 1
ATOM 2310 N N . LYS A 1 282 ? -38.004 20.278 38.481 1.00 12.98 282 LYS A N 1
ATOM 2311 C CA . LYS A 1 282 ? -36.749 19.535 38.557 1.00 14.23 282 LYS A CA 1
ATOM 2312 C C . LYS A 1 282 ? -36.736 18.570 39.719 1.00 12.43 282 LYS A C 1
ATOM 2313 O O . LYS A 1 282 ? -36.207 17.468 39.616 1.00 13.09 282 LYS A O 1
ATOM 2319 N N . ILE A 1 283 ? -37.280 18.985 40.853 1.00 12.05 283 ILE A N 1
ATOM 2320 C CA . ILE A 1 283 ? -37.320 18.081 42.013 1.00 10.94 283 ILE A CA 1
ATOM 2321 C C . ILE A 1 283 ? -38.198 16.876 41.727 1.00 12.21 283 ILE A C 1
ATOM 2322 O O . ILE A 1 283 ? -37.793 15.690 41.956 1.00 10.05 283 ILE A O 1
ATOM 2327 N N . GLY A 1 284 ? -39.399 17.135 41.218 1.00 11.45 284 GLY A N 1
ATOM 2328 C CA . GLY A 1 284 ? -40.275 16.052 40.867 1.00 11.56 284 GLY A CA 1
ATOM 2329 C C . GLY A 1 284 ? -39.671 15.120 39.859 1.00 12.22 284 GLY A C 1
ATOM 2330 O O . GLY A 1 284 ? -39.772 13.908 39.979 1.00 11.70 284 GLY A O 1
ATOM 2331 N N . GLN A 1 285 ? -39.054 15.677 38.836 1.00 12.08 285 GLN A N 1
ATOM 2332 C CA . GLN A 1 285 ? -38.457 14.846 37.770 1.00 13.28 285 GLN A CA 1
ATOM 2333 C C . GLN A 1 285 ? -37.296 14.086 38.309 1.00 12.29 285 GLN A C 1
ATOM 2334 O O . GLN A 1 285 ? -37.084 12.953 37.939 1.00 11.67 285 GLN A O 1
ATOM 2340 N N . ALA A 1 286 ? -36.526 14.632 39.220 1.00 11.50 286 ALA A N 1
ATOM 2341 C CA . ALA A 1 286 ? -35.439 13.862 39.849 1.00 11.91 286 ALA A CA 1
ATOM 2342 C C . ALA A 1 286 ? -35.942 12.632 40.564 1.00 12.42 286 ALA A C 1
ATOM 2343 O O . ALA A 1 286 ? -35.359 11.539 40.417 1.00 10.52 286 ALA A O 1
ATOM 2345 N N . ILE A 1 287 ? -37.043 12.780 41.300 1.00 10.76 287 ILE A N 1
ATOM 2346 C CA . ILE A 1 287 ? -37.609 11.676 42.021 1.00 10.84 287 ILE A CA 1
ATOM 2347 C C . ILE A 1 287 ? -38.137 10.713 40.986 1.00 9.87 287 ILE A C 1
ATOM 2348 O O . ILE A 1 287 ? -37.918 9.456 41.125 1.00 10.54 287 ILE A O 1
ATOM 2353 N N . ALA A 1 288 ? -38.849 11.186 39.979 1.00 10.93 288 ALA A N 1
ATOM 2354 C CA . ALA A 1 288 ? -39.395 10.290 38.963 1.00 11.11 288 ALA A CA 1
ATOM 2355 C C . ALA A 1 288 ? -38.322 9.460 38.276 1.00 12.27 288 ALA A C 1
ATOM 2356 O O . ALA A 1 288 ? -38.503 8.266 38.103 1.00 11.71 288 ALA A O 1
ATOM 2358 N N . GLN A 1 289 ? -37.208 10.075 37.868 1.00 11.77 289 GLN A N 1
ATOM 2359 C CA . GLN A 1 289 ? -36.155 9.390 37.180 1.00 12.18 289 GLN A CA 1
ATOM 2360 C C . GLN A 1 289 ? -35.530 8.344 38.081 1.00 12.51 289 GLN A C 1
ATOM 2361 O O . GLN A 1 289 ? -35.271 7.223 37.641 1.00 14.16 289 GLN A O 1
ATOM 2367 N N . TRP A 1 290 ? -35.352 8.640 39.359 1.00 10.93 290 TRP A N 1
ATOM 2368 C CA . TRP A 1 290 ? -34.767 7.749 40.306 1.00 12.13 290 TRP A CA 1
ATOM 2369 C C . TRP A 1 290 ? -35.700 6.550 40.536 1.00 12.74 290 TRP A C 1
ATOM 2370 O O . TRP A 1 290 ? -35.250 5.364 40.602 1.00 12.70 290 TRP A O 1
ATOM 2381 N N . MET A 1 291 ? -37.018 6.807 40.647 1.00 13.15 291 MET A N 1
ATOM 2382 C CA . MET A 1 291 ? -37.975 5.652 40.810 1.00 15.70 291 MET A CA 1
ATOM 2383 C C . MET A 1 291 ? -37.974 4.759 39.573 1.00 15.92 291 MET A C 1
ATOM 2384 O O . MET A 1 291 ? -37.978 3.471 39.674 1.00 18.63 291 MET A O 1
ATOM 2389 N N . ASP A 1 292 ? -37.891 5.344 38.389 1.00 14.88 292 ASP A N 1
ATOM 2390 C CA . ASP A 1 292 ? -37.848 4.597 37.100 1.00 16.50 292 ASP A CA 1
ATOM 2391 C C . ASP A 1 292 ? -36.641 3.823 36.896 1.00 17.78 292 ASP A C 1
ATOM 2392 O O . ASP A 1 292 ? -36.739 2.916 36.076 1.00 20.18 292 ASP A O 1
ATOM 2397 N N . ARG A 1 293 ? -35.509 4.092 37.565 1.00 16.39 293 ARG A N 1
ATOM 2398 C CA . ARG A 1 293 ? -34.318 3.200 37.446 1.00 18.16 293 ARG A CA 1
ATOM 2399 C C . ARG A 1 293 ? -33.937 2.796 36.047 1.00 18.48 293 ARG A C 1
ATOM 2400 O O . ARG A 1 293 ? -33.654 1.639 35.783 1.00 19.33 293 ARG A O 1
ATOM 2408 N N . CYS A 1 294 ? -33.969 3.778 35.142 1.00 19.11 294 CYS A N 1
ATOM 2409 C CA . CYS A 1 294 ? -33.499 3.631 33.813 1.00 19.85 294 CYS A CA 1
ATOM 2410 C C . CYS A 1 294 ? -34.302 2.590 33.041 1.00 20.14 294 CYS A C 1
ATOM 2411 O O . CYS A 1 294 ? -33.798 1.996 32.080 1.00 20.52 294 CYS A O 1
ATOM 2414 N N . GLY A 1 295 ? -35.547 2.338 33.485 1.00 19.64 295 GLY A N 1
ATOM 2415 C CA . GLY A 1 295 ? -36.335 1.265 32.764 1.00 20.40 295 GLY A CA 1
ATOM 2416 C C . GLY A 1 295 ? -35.959 -0.154 33.161 1.00 21.30 295 GLY A C 1
ATOM 2417 O O . GLY A 1 295 ? -36.483 -1.089 32.562 1.00 21.91 295 GLY A O 1
ATOM 2418 N N . LEU A 1 296 ? -35.051 -0.333 34.121 1.00 23.26 296 LEU A N 1
ATOM 2419 C CA . LEU A 1 296 ? -34.760 -1.659 34.682 1.00 24.51 296 LEU A CA 1
ATOM 2420 C C . LEU A 1 296 ? -35.867 -2.032 35.698 1.00 27.92 296 LEU A C 1
ATOM 2421 O O . LEU A 1 296 ? -36.131 -3.245 35.899 1.00 43.33 296 LEU A O 1
ATOM 2426 N N . THR B 1 3 ? -0.086 18.576 15.307 1.00 38.16 3 THR B N 1
ATOM 2427 C CA . THR B 1 3 ? -0.426 19.403 16.520 1.00 31.87 3 THR B CA 1
ATOM 2428 C C . THR B 1 3 ? 0.264 18.755 17.749 1.00 26.47 3 THR B C 1
ATOM 2429 O O . THR B 1 3 ? 0.182 17.549 17.947 1.00 26.88 3 THR B O 1
ATOM 2433 N N . GLN B 1 4 ? 0.927 19.554 18.567 1.00 25.43 4 GLN B N 1
ATOM 2434 C CA . GLN B 1 4 ? 1.540 19.056 19.803 1.00 31.79 4 GLN B CA 1
ATOM 2435 C C . GLN B 1 4 ? 0.493 18.753 20.883 1.00 28.99 4 GLN B C 1
ATOM 2436 O O . GLN B 1 4 ? -0.503 19.434 21.044 1.00 32.73 4 GLN B O 1
ATOM 2442 N N . LYS B 1 5 ? 0.758 17.705 21.627 1.00 27.16 5 LYS B N 1
ATOM 2443 C CA . LYS B 1 5 ? -0.066 17.334 22.761 1.00 24.49 5 LYS B CA 1
ATOM 2444 C C . LYS B 1 5 ? 0.015 18.372 23.889 1.00 24.57 5 LYS B C 1
ATOM 2445 O O . LYS B 1 5 ? 1.098 18.725 24.344 1.00 26.50 5 LYS B O 1
ATOM 2451 N N . PRO B 1 6 ? -1.144 18.843 24.387 1.00 22.25 6 PRO B N 1
ATOM 2452 C CA . PRO B 1 6 ? -1.080 19.785 25.525 1.00 22.08 6 PRO B CA 1
ATOM 2453 C C . PRO B 1 6 ? -0.601 19.162 26.826 1.00 23.65 6 PRO B C 1
ATOM 2454 O O . PRO B 1 6 ? -0.867 18.024 27.077 1.00 22.44 6 PRO B O 1
ATOM 2458 N N . ALA B 1 7 ? 0.033 19.954 27.679 1.00 24.82 7 ALA B N 1
ATOM 2459 C CA . ALA B 1 7 ? 0.529 19.535 29.007 1.00 24.02 7 ALA B CA 1
ATOM 2460 C C . ALA B 1 7 ? -0.515 18.976 29.955 1.00 24.16 7 ALA B C 1
ATOM 2461 O O . ALA B 1 7 ? -0.170 18.177 30.821 1.00 24.91 7 ALA B O 1
ATOM 2463 N N . ASP B 1 8 ? -1.754 19.447 29.835 1.00 21.66 8 ASP B N 1
ATOM 2464 C CA . ASP B 1 8 ? -2.841 18.988 30.722 1.00 22.83 8 ASP B CA 1
ATOM 2465 C C . ASP B 1 8 ? -3.799 18.019 30.070 1.00 18.03 8 ASP B C 1
ATOM 2466 O O . ASP B 1 8 ? -4.961 17.939 30.425 1.00 16.66 8 ASP B O 1
ATOM 2471 N N . PHE B 1 9 ? -3.305 17.225 29.117 1.00 17.75 9 PHE B N 1
ATOM 2472 C CA . PHE B 1 9 ? -4.093 16.194 28.464 1.00 17.45 9 PHE B CA 1
ATOM 2473 C C . PHE B 1 9 ? -3.475 14.829 28.716 1.00 19.46 9 PHE B C 1
ATOM 2474 O O . PHE B 1 9 ? -2.727 14.319 27.897 1.00 18.84 9 PHE B O 1
ATOM 2482 N N . PRO B 1 10 ? -3.798 14.243 29.870 1.00 19.43 10 PRO B N 1
ATOM 2483 C CA . PRO B 1 10 ? -3.013 13.141 30.393 1.00 20.72 10 PRO B CA 1
ATOM 2484 C C . PRO B 1 10 ? -3.519 11.742 30.023 1.00 21.29 10 PRO B C 1
ATOM 2485 O O . PRO B 1 10 ? -3.607 10.836 30.858 1.00 25.64 10 PRO B O 1
ATOM 2489 N N . TYR B 1 11 ? -3.839 11.569 28.747 1.00 18.41 11 TYR B N 1
ATOM 2490 C CA . TYR B 1 11 ? -4.261 10.288 28.267 1.00 19.81 11 TYR B CA 1
ATOM 2491 C C . TYR B 1 11 ? -3.383 10.012 27.067 1.00 20.14 11 TYR B C 1
ATOM 2492 O O . TYR B 1 11 ? -3.060 10.930 26.314 1.00 22.06 11 TYR B O 1
ATOM 2501 N N . PRO B 1 12 ? -2.989 8.749 26.879 1.00 21.12 12 PRO B N 1
ATOM 2502 C CA . PRO B 1 12 ? -2.073 8.419 25.790 1.00 21.39 12 PRO B CA 1
ATOM 2503 C C . PRO B 1 12 ? -2.726 8.537 24.389 1.00 20.01 12 PRO B C 1
ATOM 2504 O O . PRO B 1 12 ? -3.896 8.188 24.213 1.00 19.54 12 PRO B O 1
ATOM 2508 N N . SER B 1 13 ? -1.948 9.104 23.459 1.00 19.50 13 SER B N 1
ATOM 2509 C CA . SER B 1 13 ? -2.337 9.317 22.073 1.00 19.69 13 SER B CA 1
ATOM 2510 C C . SER B 1 13 ? -2.142 8.062 21.263 1.00 21.09 13 SER B C 1
ATOM 2511 O O . SER B 1 13 ? -1.097 7.430 21.315 1.00 21.14 13 SER B O 1
ATOM 2514 N N . HIS B 1 14 ? -3.194 7.713 20.556 1.00 17.37 14 HIS B N 1
ATOM 2515 C CA . HIS B 1 14 ? -3.202 6.662 19.602 1.00 18.36 14 HIS B CA 1
ATOM 2516 C C . HIS B 1 14 ? -3.716 7.195 18.268 1.00 16.09 14 HIS B C 1
ATOM 2517 O O . HIS B 1 14 ? -4.342 8.269 18.213 1.00 15.15 14 HIS B O 1
ATOM 2524 N N . PHE B 1 15 ? -3.424 6.445 17.183 1.00 16.95 15 PHE B N 1
ATOM 2525 C CA . PHE B 1 15 ? -3.920 6.827 15.841 1.00 17.25 15 PHE B CA 1
ATOM 2526 C C . PHE B 1 15 ? -4.483 5.608 15.167 1.00 17.82 15 PHE B C 1
ATOM 2527 O O . PHE B 1 15 ? -3.930 4.524 15.286 1.00 22.28 15 PHE B O 1
ATOM 2535 N N . ALA B 1 16 ? -5.596 5.803 14.486 1.00 16.05 16 ALA B N 1
ATOM 2536 C CA . ALA B 1 16 ? -6.255 4.747 13.715 1.00 16.00 16 ALA B CA 1
ATOM 2537 C C . ALA B 1 16 ? -6.085 5.134 12.262 1.00 16.54 16 ALA B C 1
ATOM 2538 O O . ALA B 1 16 ? -6.181 6.268 11.913 1.00 15.55 16 ALA B O 1
ATOM 2540 N N . ASP B 1 17 ? -5.826 4.153 11.418 1.00 17.61 17 ASP B N 1
ATOM 2541 C CA . ASP B 1 17 ? -5.713 4.388 9.988 1.00 18.92 17 ASP B CA 1
ATOM 2542 C C . ASP B 1 17 ? -7.097 4.265 9.403 1.00 17.58 17 ASP B C 1
ATOM 2543 O O . ASP B 1 17 ? -7.725 3.263 9.551 1.00 20.35 17 ASP B O 1
ATOM 2548 N N . VAL B 1 18 ? -7.604 5.362 8.847 1.00 16.56 18 VAL B N 1
ATOM 2549 C CA . VAL B 1 18 ? -8.948 5.452 8.322 1.00 16.24 18 VAL B CA 1
ATOM 2550 C C . VAL B 1 18 ? -8.832 6.142 6.965 1.00 17.33 18 VAL B C 1
ATOM 2551 O O . VAL B 1 18 ? -8.367 7.312 6.860 1.00 17.21 18 VAL B O 1
ATOM 2555 N N . LEU B 1 19 ? -9.200 5.439 5.907 1.00 16.17 19 LEU B N 1
ATOM 2556 C CA . LEU B 1 19 ? -9.258 6.017 4.531 1.00 17.93 19 LEU B CA 1
ATOM 2557 C C . LEU B 1 19 ? -7.962 6.688 4.094 1.00 18.33 19 LEU B C 1
ATOM 2558 O O . LEU B 1 19 ? -7.993 7.752 3.415 1.00 19.66 19 LEU B O 1
ATOM 2563 N N . GLY B 1 20 ? -6.823 6.126 4.515 1.00 19.50 20 GLY B N 1
ATOM 2564 C CA . GLY B 1 20 ? -5.496 6.576 4.172 1.00 22.17 20 GLY B CA 1
ATOM 2565 C C . GLY B 1 20 ? -4.933 7.700 4.998 1.00 20.39 20 GLY B C 1
ATOM 2566 O O . GLY B 1 20 ? -3.858 8.237 4.654 1.00 21.54 20 GLY B O 1
ATOM 2567 N N . SER B 1 21 ? -5.677 8.117 6.021 1.00 19.03 21 SER B N 1
ATOM 2568 C CA . SER B 1 21 ? -5.221 9.102 6.986 1.00 18.17 21 SER B CA 1
ATOM 2569 C C . SER B 1 21 ? -5.189 8.530 8.360 1.00 18.53 21 SER B C 1
ATOM 2570 O O . SER B 1 21 ? -5.729 7.488 8.636 1.00 24.91 21 SER B O 1
ATOM 2573 N N . ARG B 1 22 ? -4.578 9.281 9.248 1.00 16.30 22 ARG B N 1
ATOM 2574 C CA . ARG B 1 22 ? -4.571 8.922 10.677 1.00 16.37 22 ARG B CA 1
ATOM 2575 C C . ARG B 1 22 ? -5.536 9.790 11.409 1.00 16.48 22 ARG B C 1
ATOM 2576 O O . ARG B 1 22 ? -5.549 11.000 11.233 1.00 14.24 22 ARG B O 1
ATOM 2584 N N . MET B 1 23 ? -6.374 9.175 12.220 1.00 13.63 23 MET B N 1
ATOM 2585 C CA . MET B 1 23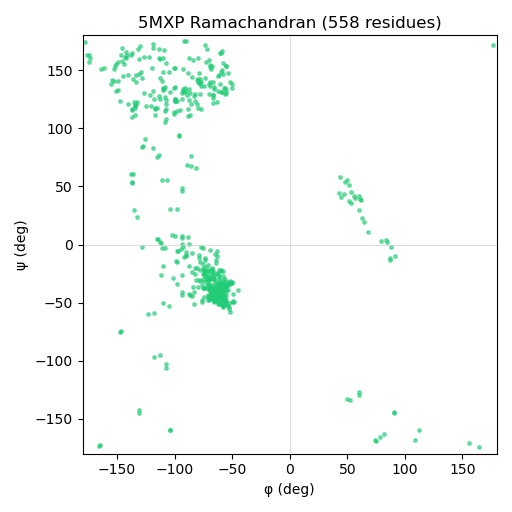 ? -7.273 9.874 13.136 1.00 12.81 23 MET B CA 1
ATOM 2586 C C . MET B 1 23 ? -6.766 9.679 14.535 1.00 12.83 23 MET B C 1
ATOM 2587 O O . MET B 1 23 ? -6.533 8.508 14.945 1.00 13.03 23 MET B O 1
ATOM 2592 N N . HIS B 1 24 ? -6.581 10.758 15.246 1.00 11.77 24 HIS B N 1
ATOM 2593 C CA . HIS B 1 24 ? -6.140 10.696 16.643 1.00 13.31 24 HIS B CA 1
ATOM 2594 C C . HIS B 1 24 ? -7.259 10.407 17.621 1.00 11.72 24 HIS B C 1
ATOM 2595 O O . HIS B 1 24 ? -8.354 10.947 17.505 1.00 11.43 24 HIS B O 1
ATOM 2602 N N . TYR B 1 25 ? -6.925 9.601 18.638 1.00 12.77 25 TYR B N 1
ATOM 2603 C CA . TYR B 1 25 ? -7.798 9.386 19.784 1.00 13.02 25 TYR B CA 1
ATOM 2604 C C . TYR B 1 25 ? -6.979 9.050 20.997 1.00 14.16 25 TYR B C 1
ATOM 2605 O O . TYR B 1 25 ? -5.854 8.635 20.891 1.00 14.52 25 TYR B O 1
ATOM 2614 N N . VAL B 1 26 ? -7.545 9.366 22.170 1.00 14.21 26 VAL B N 1
ATOM 2615 C CA . VAL B 1 26 ? -6.937 8.992 23.429 1.00 15.21 26 VAL B CA 1
ATOM 2616 C C . VAL B 1 26 ? -7.797 7.883 23.996 1.00 16.73 26 VAL B C 1
ATOM 2617 O O . VAL B 1 26 ? -9.001 7.763 23.668 1.00 16.92 26 VAL B O 1
ATOM 2621 N N . GLU B 1 27 ? -7.183 7.081 24.862 1.00 16.90 27 GLU B N 1
ATOM 2622 C CA . GLU B 1 27 ? -7.779 5.848 25.322 1.00 16.50 27 GLU B CA 1
ATOM 2623 C C . GLU B 1 27 ? -7.436 5.560 26.769 1.00 17.47 27 GLU B C 1
ATOM 2624 O O . GLU B 1 27 ? -6.341 5.893 27.226 1.00 19.69 27 GLU B O 1
ATOM 2630 N N . HIS B 1 28 ? -8.400 4.963 27.482 1.00 16.75 28 HIS B N 1
ATOM 2631 C CA . HIS B 1 28 ? -8.183 4.481 28.830 1.00 18.79 28 HIS B CA 1
ATOM 2632 C C . HIS B 1 28 ? -9.046 3.268 29.151 1.00 19.53 28 HIS B C 1
ATOM 2633 O O . HIS B 1 28 ? -10.257 3.313 28.943 1.00 19.68 28 HIS B O 1
ATOM 2640 N N . GLY B 1 29 ? -8.446 2.240 29.725 1.00 19.97 29 GLY B N 1
ATOM 2641 C CA . GLY B 1 29 ? -9.214 1.168 30.333 1.00 21.93 29 GLY B CA 1
ATOM 2642 C C . GLY B 1 29 ? -9.756 0.098 29.418 1.00 24.52 29 GLY B C 1
ATOM 2643 O O . GLY B 1 29 ? -9.341 -0.057 28.249 1.00 24.06 29 GLY B O 1
ATOM 2644 N N . ASN B 1 30 ? -10.706 -0.627 29.965 1.00 23.73 30 ASN B N 1
ATOM 2645 C CA . ASN B 1 30 ? -11.240 -1.811 29.325 1.00 26.41 30 ASN B CA 1
ATOM 2646 C C . ASN B 1 30 ? -12.709 -1.874 29.576 1.00 24.85 30 ASN B C 1
ATOM 2647 O O . ASN B 1 30 ? -13.279 -1.142 30.413 1.00 24.32 30 ASN B O 1
ATOM 2652 N N . GLY B 1 31 ? -13.338 -2.738 28.796 1.00 23.14 31 GLY B N 1
ATOM 2653 C CA . GLY B 1 31 ? -14.767 -3.033 28.894 1.00 22.64 31 GLY B CA 1
ATOM 2654 C C . GLY B 1 31 ? -15.489 -2.451 27.713 1.00 22.93 31 GLY B C 1
ATOM 2655 O O . GLY B 1 31 ? -14.850 -1.927 26.772 1.00 22.01 31 GLY B O 1
ATOM 2656 N N . ASP B 1 32 ? -16.803 -2.438 27.797 1.00 21.82 32 ASP B N 1
ATOM 2657 C CA . ASP B 1 32 ? -17.613 -1.739 26.778 1.00 19.80 32 ASP B CA 1
ATOM 2658 C C . ASP B 1 32 ? -17.235 -0.210 26.641 1.00 18.53 32 ASP B C 1
ATOM 2659 O O . ASP B 1 32 ? -16.936 0.462 27.647 1.00 20.00 32 ASP B O 1
ATOM 2664 N N . PRO B 1 33 ? -17.100 0.290 25.414 1.00 17.55 33 PRO B N 1
ATOM 2665 C CA . PRO B 1 33 ? -16.532 1.622 25.193 1.00 15.34 33 PRO B CA 1
ATOM 2666 C C . PRO B 1 33 ? -17.474 2.763 25.443 1.00 14.97 33 PRO B C 1
ATOM 2667 O O . PRO B 1 33 ? -18.669 2.655 25.259 1.00 13.51 33 PRO B O 1
ATOM 2671 N N . LEU B 1 34 ? -16.878 3.846 25.908 1.00 14.36 34 LEU B N 1
ATOM 2672 C CA . LEU B 1 34 ? -17.439 5.172 26.015 1.00 13.43 34 LEU B CA 1
ATOM 2673 C C . LEU B 1 34 ? -16.778 5.984 24.940 1.00 12.10 34 LEU B C 1
ATOM 2674 O O . LEU B 1 34 ? -15.571 6.218 24.990 1.00 12.50 34 LEU B O 1
ATOM 2679 N N . LEU B 1 35 ? -17.546 6.301 23.910 1.00 11.83 35 LEU B N 1
ATOM 2680 C CA . LEU B 1 35 ? -17.027 7.097 22.759 1.00 11.98 35 LEU B CA 1
ATOM 2681 C C . LEU B 1 35 ? -17.360 8.560 22.852 1.00 11.28 35 LEU B C 1
ATOM 2682 O O . LEU B 1 35 ? -18.529 8.927 22.782 1.00 12.19 35 LEU B O 1
ATOM 2687 N N . PHE B 1 36 ? -16.359 9.407 22.995 1.00 10.08 36 PHE B N 1
ATOM 2688 C CA . PHE B 1 36 ? -16.560 10.839 23.245 1.00 9.33 36 PHE B CA 1
ATOM 2689 C C . PHE B 1 36 ? -16.385 11.580 21.938 1.00 10.78 36 PHE B C 1
ATOM 2690 O O . PHE B 1 36 ? -15.314 11.474 21.320 1.00 9.92 36 PHE B O 1
ATOM 2698 N N . LEU B 1 37 ? -17.413 12.381 21.566 1.00 8.92 37 LEU B N 1
ATOM 2699 C CA . LEU B 1 37 ? -17.441 13.002 20.251 1.00 10.46 37 LEU B CA 1
ATOM 2700 C C . LEU B 1 37 ? -17.602 14.514 20.446 1.00 9.43 37 LEU B C 1
ATOM 2701 O O . LEU B 1 37 ? -18.610 15.015 20.940 1.00 9.20 37 LEU B O 1
ATOM 2706 N N . HIS B 1 38 ? -16.592 15.248 19.965 1.00 10.74 38 HIS B N 1
ATOM 2707 C CA . HIS B 1 38 ? -16.575 16.712 20.027 1.00 8.17 38 HIS B CA 1
ATOM 2708 C C . HIS B 1 38 ? -17.188 17.330 18.760 1.00 9.03 38 HIS B C 1
ATOM 2709 O O . HIS B 1 38 ? -17.471 16.642 17.786 1.00 10.06 38 HIS B O 1
ATOM 2716 N N . GLY B 1 39 ? -17.312 18.641 18.745 1.00 9.53 39 GLY B N 1
ATOM 2717 C CA . GLY B 1 39 ? -17.812 19.430 17.646 1.00 10.55 39 GLY B CA 1
ATOM 2718 C C . GLY B 1 39 ? -16.886 20.604 17.342 1.00 10.40 39 GLY B C 1
ATOM 2719 O O . GLY B 1 39 ? -15.699 20.506 17.360 1.00 9.07 39 GLY B O 1
ATOM 2720 N N . GLN B 1 40 ? -17.538 21.695 16.952 1.00 9.91 40 GLN B N 1
ATOM 2721 C CA . GLN B 1 40 ? -16.864 22.899 16.430 1.00 10.50 40 GLN B CA 1
ATOM 2722 C C . GLN B 1 40 ? -16.482 23.908 17.472 1.00 11.66 40 GLN B C 1
ATOM 2723 O O . GLN B 1 40 ? -17.387 24.323 18.226 1.00 11.40 40 GLN B O 1
ATOM 2729 N N . PRO B 1 41 ? -15.233 24.387 17.520 1.00 11.55 41 PRO B N 1
ATOM 2730 C CA . PRO B 1 41 ? -14.015 24.052 16.748 1.00 11.40 41 PRO B CA 1
ATOM 2731 C C . PRO B 1 41 ? -13.075 23.377 17.693 1.00 11.93 41 PRO B C 1
ATOM 2732 O O . PRO B 1 41 ? -11.936 23.784 17.874 1.00 13.85 41 PRO B O 1
ATOM 2736 N N . THR B 1 42 ? -13.522 22.303 18.330 1.00 9.87 42 THR B N 1
ATOM 2737 C CA . THR B 1 42 ? -12.766 21.697 19.426 1.00 10.54 42 THR B CA 1
ATOM 2738 C C . THR B 1 42 ? -12.073 20.410 18.947 1.00 8.81 42 THR B C 1
ATOM 2739 O O . THR B 1 42 ? -11.853 20.212 17.754 1.00 10.48 42 THR B O 1
ATOM 2743 N N . TRP B 1 43 ? -11.716 19.565 19.892 1.00 9.65 43 TRP B N 1
ATOM 2744 C CA . TRP B 1 43 ? -11.146 18.293 19.659 1.00 9.61 43 TRP B CA 1
ATOM 2745 C C . TRP B 1 43 ? -11.251 17.488 20.985 1.00 9.70 43 TRP B C 1
ATOM 2746 O O . TRP B 1 43 ? -11.915 17.960 21.965 1.00 9.97 43 TRP B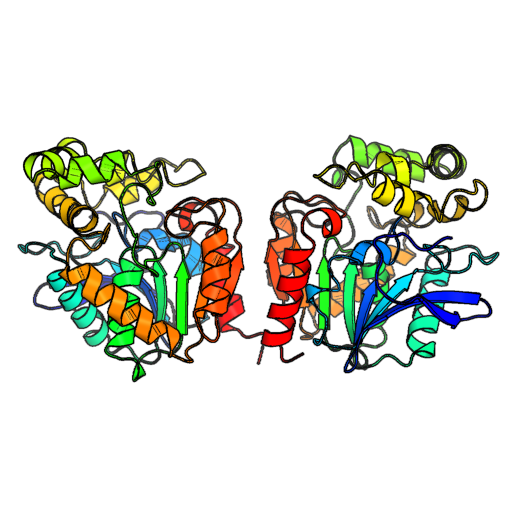 O 1
ATOM 2757 N N . SER B 1 44 ? -10.638 16.320 21.020 1.00 10.75 44 SER B N 1
ATOM 2758 C CA . SER B 1 44 ? -10.791 15.406 22.166 1.00 11.40 44 SER B CA 1
ATOM 2759 C C . SER B 1 44 ? -10.331 16.019 23.466 1.00 11.55 44 SER B C 1
ATOM 2760 O O . SER B 1 44 ? -10.798 15.623 24.559 1.00 11.65 44 SER B O 1
ATOM 2763 N N . TYR B 1 45 ? -9.479 17.038 23.383 1.00 10.27 45 TYR B N 1
ATOM 2764 C CA . TYR B 1 45 ? -9.017 17.798 24.548 1.00 11.40 45 TYR B CA 1
ATOM 2765 C C . TYR B 1 45 ? -10.160 18.325 25.359 1.00 10.73 45 TYR B C 1
ATOM 2766 O O . TYR B 1 45 ? -10.027 18.486 26.589 1.00 10.56 45 TYR B O 1
ATOM 2775 N N . LEU B 1 46 ? -11.267 18.694 24.712 1.00 10.22 46 LEU B N 1
ATOM 2776 C CA . LEU B 1 46 ? -12.481 19.166 25.394 1.00 10.03 46 LEU B CA 1
ATOM 2777 C C . LEU B 1 46 ? -12.928 18.241 26.507 1.00 10.05 46 LEU B C 1
ATOM 2778 O O . LEU B 1 46 ? -13.554 18.727 27.437 1.00 11.97 46 LEU B O 1
ATOM 2783 N N . TRP B 1 47 ? -12.707 16.938 26.368 1.00 10.98 47 TRP B N 1
ATOM 2784 C CA . TRP B 1 47 ? -13.160 16.037 27.370 1.00 10.20 47 TRP B CA 1
ATOM 2785 C C . TRP B 1 47 ? -12.115 15.671 28.491 1.00 11.81 47 TRP B C 1
ATOM 2786 O O . TRP B 1 47 ? -12.383 14.825 29.360 1.00 13.55 47 TRP B O 1
ATOM 2797 N N . ARG B 1 48 ? -10.955 16.307 28.493 1.00 12.63 48 ARG B N 1
ATOM 2798 C CA . ARG B 1 48 ? -9.832 15.915 29.339 1.00 14.96 48 ARG B CA 1
ATOM 2799 C C . ARG B 1 48 ? -10.111 15.812 30.847 1.00 15.61 48 ARG B C 1
ATOM 2800 O O . ARG B 1 48 ? -9.525 14.977 31.499 1.00 15.57 48 ARG B O 1
ATOM 2808 N N . LYS B 1 49 ? -10.988 16.656 31.356 1.00 14.75 49 LYS B N 1
ATOM 2809 C CA . LYS B 1 49 ? -11.401 16.717 32.776 1.00 16.39 49 LYS B CA 1
ATOM 2810 C C . LYS B 1 49 ? -12.712 15.953 33.061 1.00 17.22 49 LYS B C 1
ATOM 2811 O O . LYS B 1 49 ? -13.104 15.787 34.229 1.00 15.60 49 LYS B O 1
ATOM 2817 N N . VAL B 1 50 ? -13.349 15.451 32.018 1.00 15.55 50 VAL B N 1
ATOM 2818 C CA . VAL B 1 50 ? -14.516 14.613 32.152 1.00 13.56 50 VAL B CA 1
ATOM 2819 C C . VAL B 1 50 ? -14.073 13.173 32.302 1.00 16.05 50 VAL B C 1
ATOM 2820 O O . VAL B 1 50 ? -14.563 12.462 33.204 1.00 13.96 50 VAL B O 1
ATOM 2824 N N . LEU B 1 51 ? -13.087 12.776 31.490 1.00 13.58 51 LEU B N 1
ATOM 2825 C CA A LEU B 1 51 ? -12.646 11.390 31.466 0.52 14.91 51 LEU B CA 1
ATOM 2826 C CA B LEU B 1 51 ? -12.618 11.397 31.465 0.48 15.14 51 LEU B CA 1
ATOM 2827 C C . LEU B 1 51 ? -12.240 10.863 32.848 1.00 15.21 51 LEU B C 1
ATOM 2828 O O . LEU B 1 51 ? -12.548 9.725 33.167 1.00 15.16 51 LEU B O 1
ATOM 2837 N N . PRO B 1 52 ? -11.595 11.661 33.689 1.00 17.02 52 PRO B N 1
ATOM 2838 C CA . PRO B 1 52 ? -11.145 11.084 34.971 1.00 18.02 52 PRO B CA 1
ATOM 2839 C C . PRO B 1 52 ? -12.267 10.612 35.877 1.00 18.38 52 PRO B C 1
ATOM 2840 O O . PRO B 1 52 ? -12.044 9.655 36.684 1.00 20.19 52 PRO B O 1
ATOM 2844 N N . GLU B 1 53 ? -13.473 11.180 35.731 1.00 18.44 53 GLU B N 1
ATOM 2845 C CA . GLU B 1 53 ? -14.657 10.722 36.482 1.00 19.54 53 GLU B CA 1
ATOM 2846 C C . GLU B 1 53 ? -15.154 9.409 36.030 1.00 18.97 53 GLU B C 1
ATOM 2847 O O . GLU B 1 53 ? -15.919 8.759 36.744 1.00 19.14 53 GLU B O 1
ATOM 2853 N N . LEU B 1 54 ? -14.745 8.990 34.834 1.00 18.49 54 LEU B N 1
ATOM 2854 C CA . LEU B 1 54 ? -15.295 7.773 34.182 1.00 17.54 54 LEU B CA 1
ATOM 2855 C C . LEU B 1 54 ? -14.287 6.630 34.082 1.00 18.37 54 LEU B C 1
ATOM 2856 O O . LEU B 1 54 ? -14.615 5.565 33.566 1.00 18.18 54 LEU B O 1
ATOM 2861 N N . GLU B 1 55 ? -13.074 6.819 34.597 1.00 19.64 55 GLU B N 1
ATOM 2862 C CA . GLU B 1 55 ? -12.081 5.735 34.582 1.00 19.67 55 GLU B CA 1
ATOM 2863 C C . GLU B 1 55 ? -12.597 4.553 35.339 1.00 20.01 55 GLU B C 1
ATOM 2864 O O . GLU B 1 55 ? -13.124 4.658 36.462 1.00 20.56 55 GLU B O 1
ATOM 2870 N N . GLY B 1 56 ? -12.486 3.394 34.706 1.00 21.10 56 GLY B N 1
ATOM 2871 C CA . GLY B 1 56 ? -12.963 2.166 35.343 1.00 23.58 56 GLY B CA 1
ATOM 2872 C C . GLY B 1 56 ? -14.410 1.863 34.981 1.00 24.85 56 GLY B C 1
ATOM 2873 O O . GLY B 1 56 ? -14.857 0.747 35.252 1.00 28.62 56 GLY B O 1
ATOM 2874 N N . LYS B 1 57 ? -15.135 2.788 34.322 1.00 22.07 57 LYS B N 1
ATOM 2875 C CA . LYS B 1 57 ? -16.539 2.566 33.928 1.00 23.47 57 LYS B CA 1
ATOM 2876 C C . LYS B 1 57 ? -16.674 1.934 32.533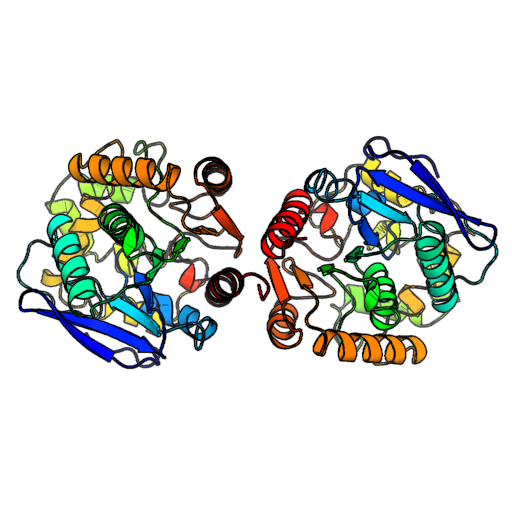 1.00 21.79 57 LYS B C 1
ATOM 2877 O O . LYS B 1 57 ? -17.780 1.561 32.159 1.00 20.75 57 LYS B O 1
ATOM 2883 N N . GLY B 1 58 ? -15.562 1.865 31.793 1.00 21.07 58 GLY B N 1
ATOM 2884 C CA . GLY B 1 58 ? -15.517 1.287 30.438 1.00 19.05 58 GLY B CA 1
ATOM 2885 C C . GLY B 1 58 ? -14.242 1.701 29.735 1.00 21.87 58 GLY B C 1
ATOM 2886 O O . GLY B 1 58 ? -13.367 2.322 30.300 1.00 19.82 58 GLY B O 1
ATOM 2887 N N . ARG B 1 59 ? -14.153 1.344 28.465 1.00 18.12 59 ARG B N 1
ATOM 2888 C CA . ARG B 1 59 ? -13.000 1.744 27.647 1.00 16.63 59 ARG B CA 1
ATOM 2889 C C . ARG B 1 59 ? -13.284 3.118 27.063 1.00 15.16 59 ARG B C 1
ATOM 2890 O O . ARG B 1 59 ? -14.099 3.251 26.168 1.00 14.28 59 ARG B O 1
ATOM 2898 N N . LEU B 1 60 ? -12.526 4.083 27.546 1.00 14.52 60 LEU B N 1
ATOM 2899 C CA . LEU B 1 60 ? -12.771 5.457 27.195 1.00 13.57 60 LEU B CA 1
ATOM 2900 C C . LEU B 1 60 ? -12.015 5.683 25.896 1.00 13.96 60 LEU B C 1
ATOM 2901 O O . LEU B 1 60 ? -10.836 5.389 25.789 1.00 14.85 60 LEU B O 1
ATOM 2906 N N . ILE B 1 61 ? -12.716 6.256 24.916 1.00 12.62 61 ILE B N 1
ATOM 2907 C CA . ILE B 1 61 ? -12.148 6.572 23.571 1.00 12.50 61 ILE B CA 1
ATOM 2908 C C . ILE B 1 61 ? -12.630 7.948 23.175 1.00 12.19 61 ILE B C 1
ATOM 2909 O O . ILE B 1 61 ? -13.826 8.143 22.979 1.00 12.17 61 ILE B O 1
ATOM 2914 N N . ALA B 1 62 ? -11.724 8.908 23.154 1.00 12.11 62 ALA B N 1
ATOM 2915 C CA . ALA B 1 62 ? -12.085 10.240 22.743 1.00 11.53 62 ALA B CA 1
ATOM 2916 C C . ALA B 1 62 ? -11.312 10.528 21.450 1.00 11.88 62 ALA B C 1
ATOM 2917 O O . ALA B 1 62 ? -10.090 10.596 21.469 1.00 12.17 62 ALA B O 1
ATOM 2919 N N . VAL B 1 63 ? -12.084 10.746 20.372 1.00 11.59 63 VAL B N 1
ATOM 2920 C CA . VAL B 1 63 ? -11.566 10.811 18.978 1.00 11.39 63 VAL B CA 1
ATOM 2921 C C . VAL B 1 63 ? -11.654 12.256 18.435 1.00 10.02 63 VAL B C 1
ATOM 2922 O O . VAL B 1 63 ? -12.550 13.024 18.782 1.00 11.62 63 VAL B O 1
ATOM 2926 N N . ASP B 1 64 ? -10.720 12.607 17.577 1.00 10.12 64 ASP B N 1
ATOM 2927 C CA . ASP B 1 64 ? -10.655 13.905 16.876 1.00 9.93 64 ASP B CA 1
ATOM 2928 C C . ASP B 1 64 ? -11.231 13.662 15.445 1.00 10.01 64 ASP B C 1
ATOM 2929 O O . ASP B 1 64 ? -10.781 12.760 14.733 1.00 10.12 64 ASP B O 1
ATOM 2934 N N . LEU B 1 65 ? -12.245 14.444 15.118 1.00 8.88 65 LEU B N 1
ATOM 2935 C CA . LEU B 1 65 ? -12.819 14.365 13.786 1.00 9.91 65 LEU B CA 1
ATOM 2936 C C . LEU B 1 65 ? -11.730 14.663 12.769 1.00 10.36 65 LEU B C 1
ATOM 2937 O O . LEU B 1 65 ? -10.741 15.306 13.031 1.00 8.80 65 LEU B O 1
ATOM 2942 N N . ILE B 1 66 ? -11.886 14.047 11.562 1.00 9.14 66 ILE B N 1
ATOM 2943 C CA . ILE B 1 66 ? -10.909 14.312 10.510 1.00 10.00 66 ILE B CA 1
ATOM 2944 C C . ILE B 1 66 ? -10.697 15.826 10.314 1.00 10.27 66 ILE B C 1
ATOM 2945 O O . ILE B 1 66 ? -11.652 16.596 10.317 1.00 8.61 66 ILE B O 1
ATOM 2950 N N . GLY B 1 67 ? -9.426 16.205 10.210 1.00 9.91 67 GLY B N 1
ATOM 2951 C CA . GLY B 1 67 ? -9.106 17.602 10.063 1.00 10.72 67 GLY B CA 1
ATOM 2952 C C . GLY B 1 67 ? -8.957 18.347 11.382 1.00 13.68 67 GLY B C 1
ATOM 2953 O O . GLY B 1 67 ? -8.481 19.482 11.359 1.00 10.32 67 GLY B O 1
ATOM 2954 N N . TYR B 1 68 ? -9.339 17.768 12.534 1.00 10.81 68 TYR B N 1
ATOM 2955 C CA . TYR B 1 68 ? -9.449 18.511 13.823 1.00 10.19 68 TYR B CA 1
ATOM 2956 C C . TYR B 1 68 ? -8.383 17.975 14.802 1.00 9.81 68 TYR B C 1
ATOM 2957 O O . TYR B 1 68 ? -7.933 16.830 14.661 1.00 9.99 68 TYR B O 1
ATOM 2966 N N . GLY B 1 69 ? -8.034 18.717 15.835 1.00 9.12 69 GLY B N 1
ATOM 2967 C CA . GLY B 1 69 ? -7.237 18.181 16.897 1.00 10.86 69 GLY B CA 1
ATOM 2968 C C . GLY B 1 69 ? -5.869 17.690 16.371 1.00 11.09 69 GLY B C 1
ATOM 2969 O O . GLY B 1 69 ? -5.192 18.392 15.625 1.00 12.41 69 GLY B O 1
ATOM 2970 N N . MET B 1 70 ? -5.510 16.479 16.710 1.00 12.04 70 MET B N 1
ATOM 2971 C CA . MET B 1 70 ? -4.282 15.847 16.200 1.00 12.76 70 MET B CA 1
ATOM 2972 C C . MET B 1 70 ? -4.529 14.894 15.069 1.00 12.82 70 MET B C 1
ATOM 2973 O O . MET B 1 70 ? -3.608 14.167 14.673 1.00 13.47 70 MET B O 1
ATOM 2978 N N . SER B 1 71 ? -5.753 14.834 14.558 1.00 11.70 71 SER B N 1
ATOM 2979 C CA . SER B 1 71 ? -5.983 14.058 13.349 1.00 11.79 71 SER B CA 1
ATOM 2980 C C . SER B 1 71 ? -5.305 14.661 12.126 1.00 12.40 71 SER B C 1
ATOM 2981 O O . SER B 1 71 ? -5.023 15.869 12.108 1.00 12.58 71 SER B O 1
ATOM 2984 N N . ASP B 1 72 ? -4.982 13.869 11.137 1.00 12.36 72 ASP B N 1
ATOM 2985 C CA . ASP B 1 72 ? -4.469 14.404 9.866 1.00 13.98 72 ASP B CA 1
ATOM 2986 C C . ASP B 1 72 ? -5.484 15.372 9.241 1.00 12.69 72 ASP B C 1
ATOM 2987 O O . ASP B 1 72 ? -6.694 15.310 9.484 1.00 12.71 72 ASP B O 1
ATOM 2992 N N . LYS B 1 73 ? -4.955 16.260 8.401 1.00 14.02 73 LYS B N 1
ATOM 2993 C CA . LYS B 1 73 ? -5.783 17.100 7.576 1.00 11.69 73 LYS B CA 1
ATOM 2994 C C . LYS B 1 73 ? -5.556 16.769 6.064 1.00 12.49 73 LYS B C 1
ATOM 2995 O O . LYS B 1 73 ? -4.859 17.512 5.348 1.00 14.16 73 LYS B O 1
ATOM 3001 N N . PRO B 1 74 ? -6.091 15.662 5.589 1.00 12.35 74 PRO B N 1
ATOM 3002 C CA . PRO B 1 74 ? -5.997 15.347 4.174 1.00 13.60 74 PRO B CA 1
ATOM 3003 C C . PRO B 1 74 ? -6.645 16.375 3.279 1.00 13.11 74 PRO B C 1
ATOM 3004 O O . PRO B 1 74 ? -7.482 17.133 3.710 1.00 12.34 74 PRO B O 1
ATOM 3008 N N . ASP B 1 75 ? -6.292 16.278 2.007 1.00 13.33 75 ASP B N 1
ATOM 3009 C CA . ASP B 1 75 ? -6.778 17.212 0.973 1.00 15.27 75 ASP B CA 1
ATOM 3010 C C . ASP B 1 75 ? -8.132 16.718 0.437 1.00 14.36 75 ASP B C 1
ATOM 3011 O O . ASP B 1 75 ? -8.195 16.184 -0.657 1.00 15.11 75 ASP B O 1
ATOM 3016 N N . ILE B 1 76 ? -9.160 16.944 1.257 1.00 13.31 76 ILE B N 1
ATOM 3017 C CA . ILE B 1 76 ? -10.524 16.576 1.012 1.00 13.25 76 ILE B CA 1
ATOM 3018 C C . ILE B 1 76 ? -11.441 17.764 1.240 1.00 12.79 76 ILE B C 1
ATOM 3019 O O . ILE B 1 76 ? -11.008 18.786 1.755 1.00 12.64 76 ILE B O 1
ATOM 3024 N N . PRO B 1 77 ? -12.732 17.680 0.893 1.00 13.37 77 PRO B N 1
ATOM 3025 C CA . PRO B 1 77 ? -13.629 18.816 1.010 1.00 13.72 77 PRO B CA 1
ATOM 3026 C C . PRO B 1 77 ? -14.077 19.170 2.419 1.00 14.58 77 PRO B C 1
ATOM 3027 O O . PRO B 1 77 ? -14.444 20.284 2.715 1.00 13.50 77 PRO B O 1
ATOM 3031 N N . TYR B 1 78 ? -14.065 18.183 3.307 1.00 13.30 78 TYR B N 1
ATOM 3032 C CA . TYR B 1 78 ? -14.599 18.263 4.650 1.00 12.31 78 TYR B CA 1
ATOM 3033 C C . TYR B 1 78 ? -16.067 18.668 4.663 1.00 13.20 78 TYR B C 1
ATOM 3034 O O . TYR B 1 78 ? -16.507 19.395 5.594 1.00 13.70 78 TYR B O 1
ATOM 3043 N N . ASP B 1 79 ? -16.834 18.127 3.718 1.00 13.67 79 ASP B N 1
ATOM 3044 C CA A ASP B 1 79 ? -18.275 18.269 3.769 0.46 14.11 79 ASP B CA 1
ATOM 3045 C CA B ASP B 1 79 ? -18.272 18.306 3.824 0.54 14.09 79 ASP B CA 1
ATOM 3046 C C . ASP B 1 79 ? -18.819 17.358 4.886 1.00 14.06 79 ASP B C 1
ATOM 3047 O O . ASP B 1 79 ? -18.067 16.503 5.456 1.00 11.96 79 ASP B O 1
ATOM 3056 N N . ILE B 1 80 ? -20.097 17.496 5.181 1.00 13.05 80 ILE B N 1
ATOM 3057 C CA . ILE B 1 80 ? -20.686 16.656 6.200 1.00 12.89 80 ILE B CA 1
ATOM 3058 C C . ILE B 1 80 ? -20.542 15.182 5.841 1.00 13.21 80 ILE B C 1
ATOM 3059 O O . ILE B 1 80 ? -20.297 14.300 6.731 1.00 12.43 80 ILE B O 1
ATOM 3064 N N . ASP B 1 81 ? -20.762 14.833 4.577 1.00 14.37 81 ASP B N 1
ATOM 3065 C CA . ASP B 1 81 ? -20.582 13.417 4.160 1.00 13.78 81 ASP B CA 1
ATOM 3066 C C . ASP B 1 81 ? -19.177 12.927 4.398 1.00 14.92 81 ASP B C 1
ATOM 3067 O O . ASP B 1 81 ? -18.975 11.790 4.748 1.00 14.10 81 ASP B O 1
ATOM 3072 N N . ASP B 1 82 ? -18.168 13.771 4.248 1.00 13.23 82 ASP B N 1
ATOM 3073 C CA . ASP B 1 82 ? -16.780 13.321 4.539 1.00 14.30 82 ASP B CA 1
ATOM 3074 C C . ASP B 1 82 ? -16.649 13.001 6.004 1.00 13.53 82 ASP B C 1
ATOM 3075 O O . ASP B 1 82 ? -16.114 11.955 6.364 1.00 12.40 82 ASP B O 1
ATOM 3080 N N . HIS B 1 83 ? -17.127 13.880 6.856 1.00 11.07 83 HIS B N 1
ATOM 3081 C CA . HIS B 1 83 ? -17.057 13.593 8.317 1.00 10.78 83 HIS B CA 1
ATOM 3082 C C . HIS B 1 83 ? -17.788 12.359 8.694 1.00 12.35 83 HIS B C 1
ATOM 3083 O O . HIS B 1 83 ? -17.251 11.544 9.487 1.00 11.99 83 HIS B O 1
ATOM 3090 N N . ILE B 1 84 ? -18.930 12.105 8.047 1.00 12.08 84 ILE B N 1
ATOM 3091 C CA . ILE B 1 84 ? -19.662 10.851 8.275 1.00 11.86 84 ILE B CA 1
ATOM 3092 C C . ILE B 1 84 ? -18.790 9.683 7.914 1.00 13.93 84 ILE B C 1
ATOM 3093 O O . ILE B 1 84 ? -18.682 8.714 8.696 1.00 12.72 84 ILE B O 1
ATOM 3098 N N . ARG B 1 85 ? -18.199 9.696 6.707 1.00 12.67 85 ARG B N 1
ATOM 3099 C CA . ARG B 1 85 ? -17.410 8.516 6.289 1.00 15.22 85 ARG B CA 1
ATOM 3100 C C . ARG B 1 85 ? -16.200 8.276 7.156 1.00 13.03 85 ARG B C 1
ATOM 3101 O O . ARG B 1 85 ? -15.849 7.096 7.481 1.00 14.76 85 ARG B O 1
ATOM 3109 N N . TYR B 1 86 ? -15.542 9.303 7.602 1.00 12.30 86 TYR B N 1
ATOM 3110 C CA . TYR B 1 86 ? -14.349 9.109 8.411 1.00 11.64 86 TYR B CA 1
ATOM 3111 C C . TYR B 1 86 ? -14.659 8.682 9.801 1.00 11.89 86 TYR B C 1
ATOM 3112 O O . TYR B 1 86 ? -13.949 7.824 10.331 1.00 13.81 86 TYR B O 1
ATOM 3121 N N . LEU B 1 87 ? -15.703 9.190 10.403 1.00 13.30 87 LEU B N 1
ATOM 3122 C CA . LEU B 1 87 ? -16.053 8.704 11.723 1.00 12.78 87 LEU B CA 1
ATOM 3123 C C . LEU B 1 87 ? -16.599 7.285 11.656 1.00 12.99 87 LEU B C 1
ATOM 3124 O O . LEU B 1 87 ? -16.244 6.513 12.541 1.00 13.03 87 LEU B O 1
ATOM 3129 N N . ASP B 1 88 ? -17.379 6.944 10.613 1.00 12.52 88 ASP B N 1
ATOM 3130 C CA . ASP B 1 88 ? -17.772 5.536 10.426 1.00 15.43 88 ASP B CA 1
ATOM 3131 C C . ASP B 1 88 ? -16.531 4.749 10.295 1.00 18.63 88 ASP B C 1
ATOM 3132 O O . ASP B 1 88 ? -16.448 3.689 10.916 1.00 14.28 88 ASP B O 1
ATOM 3137 N N . GLY B 1 89 ? -15.539 5.188 9.514 1.00 16.44 89 GLY B N 1
ATOM 3138 C CA . GLY B 1 89 ? -14.329 4.417 9.343 1.00 18.39 89 GLY B CA 1
ATOM 3139 C C . GLY B 1 89 ? -13.545 4.226 10.623 1.00 15.84 89 GLY B C 1
ATOM 3140 O O . GLY B 1 89 ? -12.976 3.120 10.828 1.00 16.34 89 GLY B O 1
ATOM 3141 N N . PHE B 1 90 ? -13.496 5.266 11.467 1.00 15.08 90 PHE B N 1
ATOM 3142 C CA . PHE B 1 90 ? -12.885 5.190 12.777 1.00 13.83 90 PHE B CA 1
ATOM 3143 C C . PHE B 1 90 ? -13.542 4.089 13.648 1.00 15.17 90 PHE B C 1
ATOM 3144 O O . PHE B 1 90 ? -12.836 3.246 14.233 1.00 14.99 90 PHE B O 1
ATOM 3152 N N . ILE B 1 91 ? -14.857 4.171 13.760 1.00 14.59 91 ILE B N 1
ATOM 3153 C CA . ILE B 1 91 ? -15.605 3.263 14.610 1.00 16.29 91 ILE B CA 1
ATOM 3154 C C . ILE B 1 91 ? -15.361 1.847 14.117 1.00 19.05 91 ILE B C 1
ATOM 3155 O O . ILE B 1 91 ? -15.144 0.892 14.947 1.00 17.48 91 ILE B O 1
ATOM 3160 N N . GLU B 1 92 ? -15.405 1.631 12.797 1.00 19.14 92 GLU B N 1
ATOM 3161 C CA . GLU B 1 92 ? -15.144 0.323 12.226 1.00 22.13 92 GLU B CA 1
ATOM 3162 C C . GLU B 1 92 ? -13.707 -0.118 12.441 1.00 23.92 92 GLU B C 1
ATOM 3163 O O . GLU B 1 92 ? -13.477 -1.313 12.765 1.00 21.66 92 GLU B O 1
ATOM 3169 N N . ALA B 1 93 ? -12.750 0.769 12.290 1.00 21.42 93 ALA B N 1
ATOM 3170 C CA . ALA B 1 93 ? -11.330 0.459 12.492 1.00 22.19 93 ALA B CA 1
ATOM 3171 C C . ALA B 1 93 ? -11.051 -0.077 13.872 1.00 23.00 93 ALA B C 1
ATOM 3172 O O . ALA B 1 93 ? -10.222 -0.990 14.025 1.00 22.05 93 ALA B O 1
ATOM 3174 N N . LEU B 1 94 ? -11.751 0.461 14.861 1.00 18.80 94 LEU B N 1
ATOM 3175 C CA . LEU B 1 94 ? -11.596 0.006 16.268 1.00 19.60 94 LEU B CA 1
ATOM 3176 C C . LEU B 1 94 ? -12.560 -1.086 16.634 1.00 22.58 94 LEU B C 1
ATOM 3177 O O . LEU B 1 94 ? -12.413 -1.696 17.660 1.00 21.25 94 LEU B O 1
ATOM 3182 N N . GLY B 1 95 ? -13.542 -1.359 15.774 1.00 24.02 95 GLY B N 1
ATOM 3183 C CA . GLY B 1 95 ? -14.532 -2.409 15.993 1.00 27.49 95 GLY B CA 1
ATOM 3184 C C . GLY B 1 95 ? -15.359 -2.152 17.243 1.00 22.18 95 GLY B C 1
ATOM 3185 O O . GLY B 1 95 ? -15.722 -3.150 17.956 1.00 26.95 95 GLY B O 1
ATOM 3186 N N . LEU B 1 96 ? -15.691 -0.896 17.493 1.00 21.73 96 LEU B N 1
ATOM 3187 C CA . LEU B 1 96 ? -16.403 -0.517 18.705 1.00 19.90 96 LEU B CA 1
ATOM 3188 C C . LEU B 1 96 ? -17.806 -1.139 18.686 1.00 20.18 96 LEU B C 1
ATOM 3189 O O . LEU B 1 96 ? -18.440 -1.132 17.619 1.00 27.35 96 LEU B O 1
ATOM 3194 N N . ASP B 1 97 ? -18.250 -1.716 19.824 1.00 18.12 97 ASP B N 1
ATOM 3195 C CA . ASP B 1 97 ? -19.562 -2.303 19.938 1.00 18.02 97 ASP B CA 1
ATOM 3196 C C . ASP B 1 97 ? -20.051 -2.089 21.338 1.00 18.31 97 ASP B C 1
ATOM 3197 O O . ASP B 1 97 ? -19.271 -1.817 22.260 1.00 17.76 97 ASP B O 1
ATOM 3202 N N . ARG B 1 98 ? -21.355 -2.241 21.556 1.00 17.38 98 ARG B N 1
ATOM 3203 C CA . ARG B 1 98 ? -21.953 -1.948 22.866 1.00 19.35 98 ARG B CA 1
ATOM 3204 C C . ARG B 1 98 ? -21.460 -0.584 23.344 1.00 17.64 98 ARG B C 1
ATOM 3205 O O . ARG B 1 98 ? -20.982 -0.416 24.477 1.00 20.18 98 ARG B O 1
ATOM 3213 N N . ILE B 1 99 ? -21.641 0.427 22.501 1.00 18.24 99 ILE B N 1
ATOM 3214 C CA . ILE B 1 99 ? -21.051 1.734 22.709 1.00 15.55 99 ILE B CA 1
ATOM 3215 C C . ILE B 1 99 ? -21.968 2.667 23.490 1.00 14.92 99 ILE B C 1
ATOM 3216 O O . ILE B 1 99 ? -23.126 2.794 23.188 1.00 14.67 99 ILE B O 1
ATOM 3221 N N . THR B 1 100 ? -21.390 3.345 24.457 1.00 12.89 100 THR B N 1
ATOM 3222 C CA . THR B 1 100 ? -22.047 4.528 25.102 1.00 13.30 100 THR B CA 1
ATOM 3223 C C . THR B 1 100 ? -21.425 5.748 24.473 1.00 12.69 100 THR B C 1
ATOM 3224 O O . THR B 1 100 ? -20.242 5.980 24.622 1.00 11.92 100 THR B O 1
ATOM 3228 N N . ILE B 1 101 ? -22.223 6.484 23.698 1.00 11.62 101 ILE B N 1
ATOM 3229 C CA . ILE B 1 101 ? -21.694 7.667 22.988 1.00 11.48 101 ILE B CA 1
ATOM 3230 C C . ILE B 1 101 ? -21.912 8.779 23.975 1.00 10.87 101 ILE B C 1
ATOM 3231 O O . ILE B 1 101 ? -23.008 8.899 24.554 1.00 13.75 101 ILE B O 1
ATOM 3236 N N . VAL B 1 102 ? -20.867 9.577 24.177 1.00 10.25 102 VAL B N 1
ATOM 3237 C CA . VAL B 1 102 ? -20.957 10.841 24.962 1.00 9.64 102 VAL B CA 1
ATOM 3238 C C . VAL B 1 102 ? -20.626 11.939 23.975 1.00 10.40 102 VAL B C 1
ATOM 3239 O O . VAL B 1 102 ? -19.51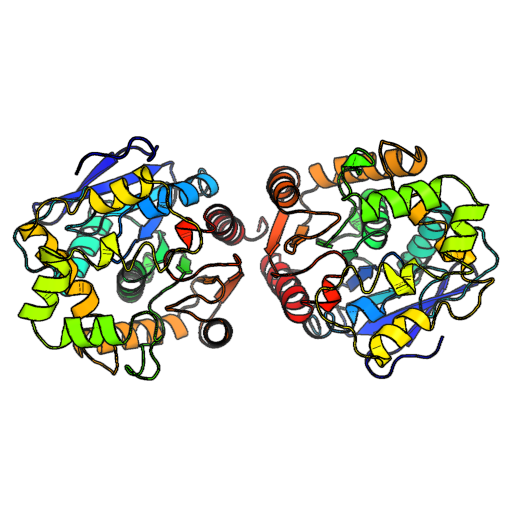8 11.942 23.408 1.00 11.70 102 VAL B O 1
ATOM 3243 N N . CYS B 1 103 ? -21.573 12.835 23.727 1.00 8.91 103 CYS B N 1
ATOM 3244 C CA . CYS B 1 103 ? -21.446 13.677 22.565 1.00 9.17 103 CYS B CA 1
ATOM 3245 C C . CYS B 1 103 ? -21.939 15.094 22.795 1.00 8.22 103 CYS B C 1
ATOM 3246 O O . CYS B 1 103 ? -22.664 15.433 23.760 1.00 8.70 103 CYS B O 1
ATOM 3249 N N . HIS B 1 104 ? -21.461 15.951 21.872 1.00 8.34 104 HIS B N 1
ATOM 3250 C CA . HIS B 1 104 ? -21.618 17.425 21.999 1.00 8.13 104 HIS B CA 1
ATOM 3251 C C . HIS B 1 104 ? -21.619 18.023 20.611 1.00 8.38 104 HIS B C 1
ATOM 3252 O O . HIS B 1 104 ? -20.851 17.643 19.756 1.00 7.30 104 HIS B O 1
ATOM 3259 N N . ASP B 1 105 ? -22.464 19.005 20.427 1.00 7.87 105 ASP B N 1
ATOM 3260 C CA . ASP B 1 105 ? -22.476 19.889 19.168 1.00 9.31 105 ASP B CA 1
ATOM 3261 C C . ASP B 1 105 ? -22.461 18.946 17.927 1.00 9.14 105 ASP B C 1
ATOM 3262 O O . ASP B 1 105 ? -23.253 17.973 17.858 1.00 8.14 105 ASP B O 1
ATOM 3267 N N . TRP B 1 106 ? -21.617 19.186 16.931 1.00 9.53 106 TRP B N 1
ATOM 3268 C CA . TRP B 1 106 ? -21.589 18.300 15.769 1.00 7.98 106 TRP B CA 1
ATOM 3269 C C . TRP B 1 106 ? -21.222 16.869 16.072 1.00 8.90 106 TRP B C 1
ATOM 3270 O O . TRP B 1 106 ? -21.686 15.988 15.388 1.00 9.72 106 TRP B O 1
ATOM 3281 N N . GLY B 1 107 ? -20.472 16.645 17.141 1.00 7.13 107 GLY B N 1
ATOM 3282 C CA . GLY B 1 107 ? -20.240 15.242 17.546 1.00 8.40 107 GLY B CA 1
ATOM 3283 C C . GLY B 1 107 ? -21.520 14.555 17.834 1.00 9.39 107 GLY B C 1
ATOM 3284 O O . GLY B 1 107 ? -21.619 13.330 17.604 1.00 9.11 107 GLY B O 1
ATOM 3285 N N . SER B 1 108 ? -22.514 15.240 18.370 1.00 9.17 108 SER B N 1
ATOM 3286 C CA . SER B 1 108 ? -23.857 14.630 18.551 1.00 8.87 108 SER B CA 1
ATOM 3287 C C . SER B 1 108 ? -24.595 14.377 17.249 1.00 9.40 108 SER B C 1
ATOM 3288 O O . SER B 1 108 ? -25.250 13.393 17.089 1.00 9.81 108 SER B O 1
ATOM 3291 N N . PHE B 1 109 ? -24.504 15.243 16.272 1.00 10.07 109 PHE B N 1
ATOM 3292 C CA . PHE B 1 109 ? -25.049 14.972 14.967 1.00 9.42 109 PHE B CA 1
ATOM 3293 C C . PHE B 1 109 ? -24.463 13.727 14.408 1.00 9.00 109 PHE B C 1
ATOM 3294 O O . PHE B 1 109 ? -25.203 12.791 14.031 1.00 8.91 109 PHE B O 1
ATOM 3302 N N . PHE B 1 110 ? -23.130 13.589 14.452 1.00 8.37 110 PHE B N 1
ATOM 3303 C CA . PHE B 1 110 ? -22.537 12.372 13.902 1.00 8.78 110 PHE B CA 1
ATOM 3304 C C . PHE B 1 110 ? -22.866 11.114 14.746 1.00 9.60 110 PHE B C 1
ATOM 3305 O O . PHE B 1 110 ? -23.079 10.035 14.211 1.00 10.30 110 PHE B O 1
ATOM 3313 N N . GLY B 1 111 ? -22.880 11.288 16.051 1.00 8.97 111 GLY B N 1
ATOM 3314 C CA . GLY B 1 111 ? -23.160 10.197 16.944 1.00 10.12 111 GLY B CA 1
ATOM 3315 C C . GLY B 1 111 ? -24.578 9.703 16.772 1.00 10.41 111 GLY B C 1
ATOM 3316 O O . GLY B 1 111 ? -24.852 8.489 16.738 1.00 11.67 111 GLY B O 1
ATOM 3317 N N . PHE B 1 112 ? -25.523 10.583 16.761 1.00 9.75 112 PHE B N 1
ATOM 3318 C CA . PHE B 1 112 ? -26.916 10.242 16.609 1.00 10.86 112 PHE B CA 1
ATOM 3319 C C . PHE B 1 112 ? -27.169 9.675 15.222 1.00 10.85 112 PHE B C 1
ATOM 3320 O O . PHE B 1 112 ? -27.968 8.775 15.061 1.00 11.69 112 PHE B O 1
ATOM 3328 N N . HIS B 1 113 ? -26.535 10.177 14.197 1.00 11.45 113 HIS B N 1
ATOM 3329 C CA . HIS B 1 113 ? -26.705 9.636 12.827 1.00 11.23 113 HIS B CA 1
ATOM 3330 C C . HIS B 1 113 ? -26.137 8.253 12.742 1.00 11.62 113 HIS B C 1
ATOM 3331 O O . HIS B 1 113 ? -26.738 7.436 12.086 1.00 12.36 113 HIS B O 1
ATOM 3338 N N . TYR B 1 114 ? -24.990 8.015 13.389 1.00 10.99 114 TYR B N 1
ATOM 3339 C CA . TYR B 1 114 ? -24.427 6.646 13.456 1.00 11.67 114 TYR B CA 1
ATOM 3340 C C . TYR B 1 114 ? -25.368 5.747 14.185 1.00 12.33 114 TYR B C 1
ATOM 3341 O O . TYR B 1 114 ? -25.728 4.660 13.714 1.00 13.89 114 TYR B O 1
ATOM 3350 N N . ALA B 1 115 ? -25.789 6.181 15.355 1.00 11.42 115 ALA B N 1
ATOM 3351 C CA . ALA B 1 115 ? -26.662 5.346 16.205 1.00 11.41 115 ALA B CA 1
ATOM 3352 C C . ALA B 1 115 ? -27.944 5.011 15.452 1.00 12.96 115 ALA B C 1
ATOM 3353 O O . ALA B 1 115 ? -28.408 3.882 15.452 1.00 13.30 115 ALA B O 1
ATOM 3355 N N . HIS B 1 116 ? -28.545 5.950 14.772 1.00 12.52 116 HIS B N 1
ATOM 3356 C CA . HIS B 1 116 ? -29.746 5.728 13.980 1.00 14.56 116 HIS B CA 1
ATOM 3357 C C . HIS B 1 116 ? -29.526 4.650 12.901 1.00 15.91 116 HIS B C 1
ATOM 3358 O O . HIS B 1 116 ? -30.412 3.776 12.682 1.00 16.01 116 HIS B O 1
ATOM 3365 N N . ARG B 1 117 ? -28.333 4.645 12.280 1.00 15.98 117 ARG B N 1
ATOM 3366 C CA . ARG B 1 117 ? -28.082 3.704 11.177 1.00 17.24 117 ARG B CA 1
ATOM 3367 C C . ARG B 1 117 ? -27.636 2.342 11.687 1.00 17.58 117 ARG B C 1
ATOM 3368 O O . ARG B 1 117 ? -27.798 1.380 10.961 1.00 19.26 117 ARG B O 1
ATOM 3376 N N . HIS B 1 118 ? -27.080 2.275 12.892 1.00 18.41 118 HIS B N 1
ATOM 3377 C CA . HIS B 1 118 ? -26.507 1.048 13.474 1.00 19.11 118 HIS B CA 1
ATOM 3378 C C . HIS B 1 118 ? -26.952 0.919 14.922 1.00 18.25 118 HIS B C 1
ATOM 3379 O O . HIS B 1 118 ? -26.099 0.854 15.812 1.00 15.90 118 HIS B O 1
ATOM 3386 N N . PRO B 1 119 ? -28.276 0.823 15.159 1.00 17.61 119 PRO B N 1
ATOM 3387 C CA . PRO B 1 119 ? -28.749 0.893 16.548 1.00 19.28 119 PRO B CA 1
ATOM 3388 C C . PRO B 1 119 ? -28.299 -0.269 17.345 1.00 21.90 119 PRO B C 1
ATOM 3389 O O . PRO B 1 119 ? -28.164 -0.121 18.537 1.00 19.52 119 PRO B O 1
ATOM 3393 N N . GLU B 1 120 ? -28.072 -1.414 16.693 1.00 21.27 120 GLU B N 1
ATOM 3394 C CA . GLU B 1 120 ? -27.569 -2.569 17.371 1.00 24.38 120 GLU B CA 1
ATOM 3395 C C . GLU B 1 120 ? -26.167 -2.446 17.976 1.00 22.24 120 GLU B C 1
ATOM 3396 O O . GLU B 1 120 ? -25.831 -3.286 18.785 1.00 20.44 120 GLU B O 1
ATOM 3402 N N . ARG B 1 121 ? -25.405 -1.417 17.623 1.00 18.63 121 ARG B N 1
ATOM 3403 C CA . ARG B 1 121 ? -24.071 -1.207 18.144 1.00 16.77 121 ARG B CA 1
ATOM 3404 C C . ARG B 1 121 ? -24.080 -0.311 19.368 1.00 16.55 121 ARG B C 1
ATOM 3405 O O . ARG B 1 121 ? -23.045 -0.122 19.975 1.00 15.52 121 ARG B O 1
ATOM 3413 N N . ILE B 1 122 ? -25.258 0.178 19.747 1.00 15.54 122 ILE B N 1
ATOM 3414 C CA . ILE B 1 122 ? -25.343 1.182 20.795 1.00 17.80 122 ILE B CA 1
ATOM 3415 C C . ILE B 1 122 ? -25.947 0.681 22.076 1.00 18.36 122 ILE B C 1
ATOM 3416 O O . ILE B 1 122 ? -26.948 -0.032 22.073 1.00 18.29 122 ILE B O 1
ATOM 3421 N N . LYS B 1 123 ? -25.302 1.034 23.190 1.00 18.50 123 LYS B N 1
ATOM 3422 C CA . LYS B 1 123 ? -25.804 0.732 24.531 1.00 19.17 123 LYS B CA 1
ATOM 3423 C C . LYS B 1 123 ? -26.476 1.914 25.240 1.00 16.69 123 LYS B C 1
ATOM 3424 O O . LYS B 1 123 ? -27.330 1.712 26.073 1.00 16.86 123 LYS B O 1
ATOM 3430 N N . GLY B 1 124 ? -26.041 3.116 24.909 1.00 13.30 124 GLY B N 1
ATOM 3431 C CA . GLY B 1 124 ? -26.562 4.324 25.548 1.00 12.27 124 GLY B CA 1
ATOM 3432 C C . GLY B 1 124 ? -25.990 5.549 24.875 1.00 11.23 124 GLY B C 1
ATOM 3433 O O . GLY B 1 124 ? -25.036 5.490 24.141 1.00 10.78 124 GLY B O 1
ATOM 3434 N N . LEU B 1 125 ? -26.691 6.629 25.171 1.00 10.73 125 LEU B N 1
ATOM 3435 C CA . LEU B 1 125 ? -26.440 7.972 24.568 1.00 10.63 125 LEU B CA 1
ATOM 3436 C C . LEU B 1 125 ? -26.506 9.038 25.616 1.00 10.46 125 LEU B C 1
ATOM 3437 O O . LEU B 1 125 ? -27.546 9.251 26.230 1.00 12.02 125 LEU B O 1
ATOM 3442 N N . ALA B 1 126 ? -25.366 9.695 25.822 1.00 9.65 126 ALA B N 1
ATOM 3443 C CA . ALA B 1 126 ? -25.266 10.808 26.754 1.00 9.74 126 ALA B CA 1
ATOM 3444 C C . ALA B 1 126 ? -24.843 12.027 25.941 1.00 9.02 126 ALA B C 1
ATOM 3445 O O . ALA B 1 126 ? -23.954 11.953 25.083 1.00 9.57 126 ALA B O 1
ATOM 3447 N N . PHE B 1 127 ? -25.548 13.110 26.167 1.00 8.61 127 PHE B N 1
ATOM 3448 C CA . PHE B 1 127 ? -25.370 14.252 25.300 1.00 8.17 127 PHE B CA 1
ATOM 3449 C C . PHE B 1 127 ? -25.647 15.530 26.037 1.00 8.80 127 PHE B C 1
ATOM 3450 O O . PHE B 1 127 ? -26.374 15.591 27.045 1.00 8.96 127 PHE B O 1
ATOM 3458 N N . MET B 1 128 ? -25.025 16.582 25.498 1.00 8.55 128 MET B N 1
ATOM 3459 C CA . MET B 1 128 ? -25.112 17.873 26.093 1.00 8.85 128 MET B CA 1
ATOM 3460 C C . MET B 1 128 ? -24.895 18.852 24.976 1.00 10.45 128 MET B C 1
ATOM 3461 O O . MET B 1 128 ? -24.027 18.642 24.142 1.00 8.67 128 MET B O 1
ATOM 3466 N N . GLU B 1 129 ? -25.663 19.939 25.041 1.00 9.75 129 GLU B N 1
ATOM 3467 C CA . GLU B 1 129 ? -25.507 21.024 24.073 1.00 9.29 129 GLU B CA 1
ATOM 3468 C C . GLU B 1 129 ? -25.358 20.381 22.654 1.00 9.41 129 GLU B C 1
ATOM 3469 O O . GLU B 1 129 ? -24.418 20.657 21.906 1.00 10.65 129 GLU B O 1
ATOM 3475 N N . ALA B 1 130 ? -26.407 19.622 22.332 1.00 9.61 130 ALA B N 1
ATOM 3476 C CA . ALA B 1 130 ? -26.456 18.661 21.220 1.00 9.18 130 ALA B CA 1
ATOM 3477 C C . ALA B 1 130 ? -27.446 19.147 20.193 1.00 11.39 130 ALA B C 1
ATOM 3478 O O . ALA B 1 130 ? -28.216 20.098 20.400 1.00 10.60 130 ALA B O 1
ATOM 3480 N N . MET B 1 131 ? -27.400 18.517 19.048 1.00 10.09 131 MET B N 1
ATOM 3481 C CA . MET B 1 131 ? -28.215 18.749 17.900 1.00 9.97 131 MET B CA 1
ATOM 3482 C C . MET B 1 131 ? -29.365 17.796 17.876 1.00 10.44 131 MET B C 1
ATOM 3483 O O . MET B 1 131 ? -29.240 16.693 17.404 1.00 11.52 131 MET B O 1
ATOM 3488 N N . LEU B 1 132 ? -30.483 18.201 18.404 1.00 11.29 132 LEU B N 1
ATOM 3489 C CA . LEU B 1 132 ? -31.662 17.374 18.529 1.00 12.38 132 LEU B CA 1
ATOM 3490 C C . LEU B 1 132 ? -32.709 17.822 17.542 1.00 13.76 132 LEU B C 1
ATOM 3491 O O . LEU B 1 132 ? -32.534 17.505 16.371 1.00 15.10 132 LEU B O 1
ATOM 3496 N N . ASN B 1 133 ? -33.750 18.557 17.945 1.00 16.33 133 ASN B N 1
ATOM 3497 C CA . ASN B 1 133 ? -34.619 19.145 16.909 1.00 18.15 133 ASN B CA 1
ATOM 3498 C C . ASN B 1 133 ? -33.853 20.250 16.174 1.00 18.78 133 ASN B C 1
ATOM 3499 O O . ASN B 1 133 ? -33.122 21.018 16.801 1.00 21.28 133 ASN B O 1
ATOM 3504 N N . PRO B 1 134 ? -33.965 20.292 14.838 1.00 20.41 134 PRO B N 1
ATOM 3505 C CA . PRO B 1 134 ? -33.290 21.344 14.124 1.00 20.95 134 PRO B CA 1
ATOM 3506 C C . PRO B 1 134 ? -33.633 22.750 14.641 1.00 19.65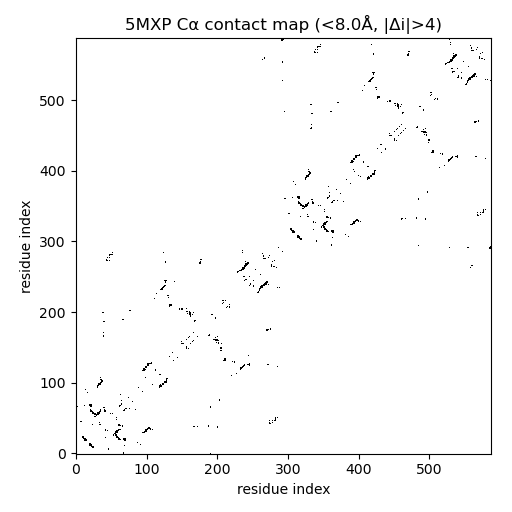 134 PRO B C 1
ATOM 3507 O O . PRO B 1 134 ? -34.726 22.956 15.118 1.00 18.91 134 PRO B O 1
ATOM 3511 N N . ILE B 1 135 ? -32.674 23.658 14.564 1.00 19.19 135 ILE B N 1
ATOM 3512 C CA . ILE B 1 135 ? -32.882 25.061 14.960 1.00 19.77 135 ILE B CA 1
ATOM 3513 C C . ILE B 1 135 ? -33.932 25.643 14.024 1.00 22.18 135 ILE B C 1
ATOM 3514 O O . ILE B 1 135 ? -33.775 25.587 12.814 1.00 20.53 135 ILE B O 1
ATOM 3519 N N . PRO B 1 136 ? -35.040 26.168 14.575 1.00 24.17 136 PRO B N 1
ATOM 3520 C CA . PRO B 1 136 ? -36.130 26.542 13.639 1.00 27.93 136 PRO B CA 1
ATOM 3521 C C . PRO B 1 136 ? -35.892 27.787 12.800 1.00 24.75 136 PRO B C 1
ATOM 3522 O O . PRO B 1 136 ? -36.536 27.959 11.773 1.00 23.60 136 PRO B O 1
ATOM 3526 N N . GLY B 1 137 ? -35.012 28.682 13.224 1.00 26.15 137 GLY B N 1
ATOM 3527 C CA . GLY B 1 137 ? -34.721 29.852 12.420 1.00 24.93 137 GLY B CA 1
ATOM 3528 C C . GLY B 1 137 ? -33.674 30.695 13.068 1.00 23.72 137 GLY B C 1
ATOM 3529 O O . GLY B 1 137 ? -33.329 30.441 14.223 1.00 22.49 137 GLY B O 1
ATOM 3530 N N . TYR B 1 138 ? -33.243 31.750 12.355 1.00 26.74 138 TYR B N 1
ATOM 3531 C CA . TYR B 1 138 ? -32.160 32.629 12.863 1.00 28.51 138 TYR B CA 1
ATOM 3532 C C . TYR B 1 138 ? -32.571 33.387 14.110 1.00 30.48 138 TYR B C 1
ATOM 3533 O O . TYR B 1 138 ? -31.725 33.722 14.941 1.00 26.81 138 TYR B O 1
ATOM 3542 N N . ASP B 1 139 ? -33.862 33.685 14.237 1.00 38.70 139 ASP B N 1
ATOM 3543 C CA . ASP B 1 139 ? -34.411 34.259 15.461 1.00 43.17 139 ASP B CA 1
ATOM 3544 C C . ASP B 1 139 ? -34.323 33.392 16.729 1.00 32.56 139 ASP B C 1
ATOM 3545 O O . ASP B 1 139 ? -34.672 33.862 17.766 1.00 37.36 139 ASP B O 1
ATOM 3550 N N . ALA B 1 140 ? -33.874 32.140 16.644 1.00 32.92 140 ALA B N 1
ATOM 3551 C CA . ALA B 1 140 ? -33.540 31.373 17.842 1.00 28.75 140 ALA B CA 1
ATOM 3552 C C . ALA B 1 140 ? -32.240 31.820 18.556 1.00 28.27 140 ALA B C 1
ATOM 3553 O O . ALA B 1 140 ? -32.061 31.521 19.729 1.00 32.02 140 ALA B O 1
ATOM 3555 N N . PHE B 1 141 ? -31.367 32.538 17.865 1.00 24.71 141 PHE B N 1
ATOM 3556 C CA . PHE B 1 141 ? -30.115 33.044 18.472 1.00 23.70 141 PHE B CA 1
ATOM 3557 C C . PHE B 1 141 ? -30.345 34.426 19.015 1.00 23.59 141 PHE B C 1
ATOM 3558 O O . PHE B 1 141 ? -31.167 35.170 18.459 1.00 28.82 141 PHE B O 1
ATOM 3566 N N . ASP B 1 142 ? -29.593 34.789 20.062 1.00 24.32 142 ASP B N 1
ATOM 3567 C CA . ASP B 1 142 ? -29.497 36.201 20.442 1.00 26.73 142 ASP B CA 1
ATOM 3568 C C . ASP B 1 142 ? -28.939 37.015 19.253 1.00 26.67 142 ASP B C 1
ATOM 3569 O O . ASP B 1 142 ? -28.368 36.449 18.327 1.00 23.58 142 ASP B O 1
ATOM 3574 N N . PRO B 1 143 ? -29.032 38.320 19.304 1.00 23.94 143 PRO B N 1
ATOM 3575 C CA . PRO B 1 143 ? -28.601 39.145 18.155 1.00 26.75 143 PRO B CA 1
ATOM 3576 C C . PRO B 1 143 ? -27.095 39.017 17.818 1.00 25.89 143 PRO B C 1
ATOM 3577 O O . PRO B 1 143 ? -26.756 38.971 16.621 1.00 24.11 143 PRO B O 1
ATOM 3581 N N . GLN B 1 144 ? -26.212 38.946 18.817 1.00 26.02 144 GLN B N 1
ATOM 3582 C CA . GLN B 1 144 ? -24.759 38.824 18.497 1.00 25.69 144 GLN B CA 1
ATOM 3583 C C . GLN B 1 144 ? -24.492 37.545 17.732 1.00 20.94 144 GLN B C 1
ATOM 3584 O O . GLN B 1 144 ? -23.798 37.551 16.702 1.00 19.07 144 GLN B O 1
ATOM 3590 N N . THR B 1 145 ? -25.007 36.443 18.268 1.00 19.00 145 THR B N 1
ATOM 3591 C CA . THR B 1 145 ? -24.757 35.140 17.659 1.00 17.68 145 THR B CA 1
ATOM 3592 C C . THR B 1 145 ? -25.488 35.070 16.287 1.00 16.90 145 THR B C 1
ATOM 3593 O O . THR B 1 145 ? -24.964 34.535 15.286 1.00 15.97 145 THR B O 1
ATOM 3597 N N . ARG B 1 146 ? -26.710 35.553 16.226 1.00 16.70 146 ARG B N 1
ATOM 3598 C CA . ARG B 1 146 ? -27.438 35.572 14.982 1.00 18.40 146 ARG B CA 1
ATOM 3599 C C . ARG B 1 146 ? -26.624 36.334 13.926 1.00 20.52 146 ARG B C 1
ATOM 3600 O O . ARG B 1 146 ? -26.489 35.829 12.814 1.00 19.54 146 ARG B O 1
ATOM 3608 N N . ALA B 1 147 ? -26.079 37.520 14.250 1.00 19.68 147 ALA B N 1
ATOM 3609 C CA . ALA B 1 147 ? -25.221 38.280 13.316 1.00 20.30 147 ALA B CA 1
ATOM 3610 C C . ALA B 1 147 ? -24.017 37.460 12.817 1.00 19.53 147 ALA B C 1
ATOM 3611 O O . ALA B 1 147 ? -23.675 37.512 11.623 1.00 20.97 147 ALA B O 1
ATOM 3613 N N . PHE B 1 148 ? -23.353 36.781 13.748 1.00 18.28 148 PHE B N 1
ATOM 3614 C CA . PHE B 1 148 ? -22.224 35.900 13.435 1.00 17.33 148 PHE B CA 1
ATOM 3615 C C . PHE B 1 148 ? -22.572 34.860 12.354 1.00 17.27 148 PHE B C 1
ATOM 3616 O O . PHE B 1 148 ? -21.932 34.790 11.271 1.00 16.95 148 PHE B O 1
ATOM 3624 N N . PHE B 1 149 ? -23.628 34.109 12.632 1.00 16.74 149 PHE B N 1
ATOM 3625 C CA . PHE B 1 149 ? -24.040 33.066 11.678 1.00 16.24 149 PHE B CA 1
ATOM 3626 C C . PHE B 1 149 ? -24.547 33.618 10.367 1.00 20.17 149 PHE B C 1
ATOM 3627 O O . PHE B 1 149 ? -24.184 33.122 9.305 1.00 20.45 149 PHE B O 1
ATOM 3635 N N . GLN B 1 150 ? -25.362 34.663 10.431 1.00 19.42 150 GLN B N 1
ATOM 3636 C CA . GLN B 1 150 ? -25.894 35.262 9.216 1.00 19.47 150 GLN B CA 1
ATOM 3637 C C . GLN B 1 150 ? -24.794 35.716 8.292 1.00 19.24 150 GLN B C 1
ATOM 3638 O O . GLN B 1 150 ? -24.866 35.485 7.109 1.00 18.62 150 GLN B O 1
ATOM 3644 N N . THR B 1 151 ? -23.867 36.499 8.841 1.00 18.64 151 THR B N 1
ATOM 3645 C CA . THR B 1 151 ? -22.750 37.040 8.072 1.00 19.24 151 THR B CA 1
ATOM 3646 C C . THR B 1 151 ? -21.868 35.922 7.521 1.00 18.14 151 THR B C 1
ATOM 3647 O O . THR B 1 151 ? -21.567 35.893 6.298 1.00 18.37 151 THR B O 1
ATOM 3651 N N . LEU B 1 152 ? -21.520 34.954 8.350 1.00 16.84 152 LEU B N 1
ATOM 3652 C CA . LEU B 1 152 ? -20.675 33.858 7.886 1.00 17.32 152 LEU B CA 1
ATOM 3653 C C . LEU B 1 152 ? -21.358 33.104 6.724 1.00 17.86 152 LEU B C 1
ATOM 3654 O O . LEU B 1 152 ? -20.717 32.787 5.705 1.00 20.96 152 LEU B O 1
ATOM 3659 N N . ARG B 1 153 ? -22.650 32.876 6.857 1.00 18.80 153 ARG B N 1
ATOM 3660 C CA . ARG B 1 153 ? -23.419 32.105 5.876 1.00 17.76 153 ARG B CA 1
ATOM 3661 C C . ARG B 1 153 ? -23.796 32.883 4.613 1.00 20.69 153 ARG B C 1
ATOM 3662 O O . ARG B 1 153 ? -24.245 32.305 3.649 1.00 21.03 153 ARG B O 1
ATOM 3670 N N . SER B 1 154 ? -23.619 34.187 4.614 1.00 21.59 154 SER B N 1
ATOM 3671 C CA . SER B 1 154 ? -24.042 35.030 3.483 1.00 23.60 154 SER B CA 1
ATOM 3672 C C . SER B 1 154 ? -23.125 34.866 2.268 1.00 23.38 154 SER B C 1
ATOM 3673 O O . SER B 1 154 ? -23.576 35.018 1.129 1.00 22.77 154 SER B O 1
ATOM 3676 N N . SER B 1 155 ? -21.848 34.494 2.475 1.00 20.75 155 SER B N 1
ATOM 3677 C CA . SER B 1 155 ? -20.938 34.301 1.347 1.00 20.85 155 SER B CA 1
ATOM 3678 C C . SER B 1 155 ? -19.695 33.536 1.722 1.00 20.89 155 SER B C 1
ATOM 3679 O O . SER B 1 155 ? -19.247 33.565 2.883 1.00 18.76 155 SER B O 1
ATOM 3682 N N . GLN B 1 156 ? -19.129 32.813 0.763 1.00 21.20 156 GLN B N 1
ATOM 3683 C CA . GLN B 1 156 ? -17.841 32.147 0.954 1.00 19.73 156 GLN B CA 1
ATOM 3684 C C . GLN B 1 156 ? -16.751 33.124 1.388 1.00 19.97 156 GLN B C 1
ATOM 3685 O O . GLN B 1 156 ? -15.956 32.809 2.276 1.00 20.52 156 GLN B O 1
ATOM 3691 N N . ALA B 1 157 ? -16.740 34.326 0.831 1.00 20.52 157 ALA B N 1
ATOM 3692 C CA . ALA B 1 157 ? -15.698 35.306 1.206 1.00 20.92 157 ALA B CA 1
ATOM 3693 C C . ALA B 1 157 ? -15.837 35.678 2.678 1.00 21.63 157 ALA B C 1
ATOM 3694 O O . ALA B 1 157 ? -14.841 35.782 3.398 1.00 20.90 157 ALA B O 1
ATOM 3696 N N . ASN B 1 158 ? -17.067 35.867 3.127 1.00 21.65 158 ASN B N 1
ATOM 3697 C CA . ASN B 1 158 ? -17.297 36.204 4.542 1.00 21.65 158 ASN B CA 1
ATOM 3698 C C . ASN B 1 158 ? -16.903 35.016 5.411 1.00 19.01 158 ASN B C 1
ATOM 3699 O O . ASN B 1 158 ? -16.230 35.205 6.441 1.00 18.12 158 ASN B O 1
ATOM 3704 N N . ALA B 1 159 ? -17.256 33.803 5.021 1.00 18.51 159 ALA B N 1
ATOM 3705 C CA . ALA B 1 159 ? -16.890 32.655 5.809 1.00 18.53 159 ALA B CA 1
ATOM 3706 C C . ALA B 1 159 ? -15.392 32.444 5.915 1.00 18.15 159 ALA B C 1
ATOM 3707 O O . ALA B 1 159 ? -14.853 32.247 7.017 1.00 16.62 159 ALA B O 1
ATOM 3709 N N . GLU B 1 160 ? -14.709 32.654 4.791 1.00 19.40 160 GLU B N 1
ATOM 3710 C CA . GLU B 1 160 ? -13.254 32.626 4.796 1.00 17.55 160 GLU B CA 1
ATOM 3711 C C . GLU B 1 160 ? -12.612 33.703 5.592 1.00 16.46 160 GLU B C 1
ATOM 3712 O O . GLU B 1 160 ? -11.621 33.446 6.255 1.00 15.77 160 GLU B O 1
ATOM 3718 N N . ARG B 1 161 ? -13.078 34.953 5.476 1.00 17.01 161 ARG B N 1
ATOM 3719 C CA . ARG B 1 161 ? -12.520 35.986 6.320 1.00 18.12 161 ARG B CA 1
ATOM 3720 C C . ARG B 1 161 ? -12.618 35.592 7.791 1.00 15.87 161 ARG B C 1
ATOM 3721 O O . ARG B 1 161 ? -11.653 35.755 8.554 1.00 15.19 161 ARG B O 1
ATOM 3729 N N . MET B 1 162 ? -13.830 35.221 8.185 1.00 15.14 162 MET B N 1
ATOM 3730 C CA . MET B 1 162 ? -14.140 35.025 9.548 1.00 15.15 162 MET B CA 1
ATOM 3731 C C . MET B 1 162 ? -13.368 33.851 10.118 1.00 14.01 162 MET B C 1
ATOM 3732 O O . MET B 1 162 ? -12.889 33.963 11.274 1.00 13.75 162 MET B O 1
ATOM 3737 N N . MET B 1 163 ? -13.270 32.741 9.391 1.00 15.92 163 MET B N 1
ATOM 3738 C CA . MET B 1 163 ? -12.581 31.565 9.827 1.00 13.48 163 MET B CA 1
ATOM 3739 C C . MET B 1 163 ? -11.071 31.499 9.538 1.00 14.16 163 MET B C 1
ATOM 3740 O O . MET B 1 163 ? -10.279 31.237 10.446 1.00 15.22 163 MET B O 1
ATOM 3745 N N A MET B 1 164 ? -10.680 31.860 8.335 0.98 15.99 164 MET B N 1
ATOM 3746 N N B MET B 1 164 ? -10.667 31.812 8.305 0.02 14.93 164 MET B N 1
ATOM 3747 C CA A MET B 1 164 ? -9.272 31.790 7.915 0.98 15.19 164 MET B CA 1
ATOM 3748 C CA B MET B 1 164 ? -9.237 31.822 7.944 0.02 15.35 164 MET B CA 1
ATOM 3749 C C A MET B 1 164 ? -8.470 33.012 8.430 0.98 16.14 164 MET B C 1
ATOM 3750 C C B MET B 1 164 ? -8.466 33.032 8.480 0.02 16.33 164 MET B C 1
ATOM 3751 O O A MET B 1 164 ? -7.423 32.851 9.039 0.98 15.98 164 MET B O 1
ATOM 3752 O O B MET B 1 164 ? -7.441 32.853 9.135 0.02 16.35 164 MET B O 1
ATOM 3761 N N . ASP B 1 165 ? -8.938 34.249 8.215 1.00 17.07 165 ASP B N 1
ATOM 3762 C CA . ASP B 1 165 ? -8.160 35.479 8.608 1.00 19.01 165 ASP B CA 1
ATOM 3763 C C . ASP B 1 165 ? -8.357 35.812 10.080 1.00 19.36 165 ASP B C 1
ATOM 3764 O O . ASP B 1 165 ? -7.393 36.138 10.758 1.00 25.51 165 ASP B O 1
ATOM 3769 N N . GLU B 1 166 ? -9.589 35.717 10.581 1.00 18.66 166 GLU B N 1
ATOM 3770 C CA . GLU B 1 166 ? -9.928 36.176 11.968 1.00 18.32 166 GLU B CA 1
ATOM 3771 C C . GLU B 1 166 ? -9.954 35.050 12.968 1.00 17.22 166 GLU B C 1
ATOM 3772 O O . GLU B 1 166 ? -9.903 35.272 14.180 1.00 17.19 166 GLU B O 1
ATOM 3778 N N . ASN B 1 167 ? -9.997 33.834 12.475 1.00 17.16 167 ASN B N 1
ATOM 3779 C CA . ASN B 1 167 ? -10.122 32.641 13.302 1.00 15.76 167 ASN B CA 1
ATOM 3780 C C . ASN B 1 167 ? -11.188 32.773 14.427 1.00 15.56 167 ASN B C 1
ATOM 3781 O O . ASN B 1 167 ? -10.987 32.403 15.579 1.00 13.87 167 ASN B O 1
ATOM 3786 N N . GLN B 1 168 ? -12.305 33.382 14.063 1.00 15.69 168 GLN B N 1
ATOM 3787 C CA . GLN B 1 168 ? -13.299 33.788 15.033 1.00 16.17 168 GLN B CA 1
ATOM 3788 C C . GLN B 1 168 ? -13.927 32.652 15.849 1.00 13.68 168 GLN B C 1
ATOM 3789 O O . GLN B 1 168 ? -14.344 32.854 16.976 1.00 12.78 168 GLN B O 1
ATOM 3795 N N . PHE B 1 169 ? -14.007 31.427 15.309 1.00 12.15 169 PHE B N 1
ATOM 3796 C CA . PHE B 1 169 ? -14.608 30.351 16.072 1.00 11.59 169 PHE B CA 1
ATOM 3797 C C . PHE B 1 169 ? -13.741 29.959 17.305 1.00 11.32 169 PHE B C 1
ATOM 3798 O O . PHE B 1 169 ? -14.287 29.680 18.406 1.00 12.03 169 PHE B O 1
ATOM 3806 N N . VAL B 1 170 ? -12.423 29.937 17.102 1.00 10.69 170 VAL B N 1
ATOM 3807 C CA . VAL B 1 170 ? -11.466 29.684 18.160 1.00 11.50 170 VAL B CA 1
ATOM 3808 C C . VAL B 1 170 ? -11.303 30.910 19.050 1.00 12.49 170 VAL B C 1
ATOM 3809 O O . VAL B 1 170 ? -11.256 30.808 20.330 1.00 12.36 170 VAL B O 1
ATOM 3813 N N . GLU B 1 171 ? -11.113 32.085 18.452 1.00 14.28 171 GLU B N 1
ATOM 3814 C CA . GLU B 1 171 ? -10.678 33.230 19.187 1.00 14.57 171 GLU B CA 1
ATOM 3815 C C . GLU B 1 171 ? -11.800 33.911 19.975 1.00 14.48 171 GLU B C 1
ATOM 3816 O O . GLU B 1 171 ? -11.517 34.548 21.006 1.00 15.92 171 GLU B O 1
ATOM 3822 N N . ASN B 1 172 ? -13.020 33.840 19.479 1.00 13.80 172 ASN B N 1
ATOM 3823 C CA . ASN B 1 172 ? -14.190 34.569 19.985 1.00 15.19 172 ASN B CA 1
ATOM 3824 C C . ASN B 1 172 ? -15.269 33.674 20.473 1.00 14.64 172 ASN B C 1
ATOM 3825 O O . ASN B 1 172 ? -15.633 33.777 21.616 1.00 15.70 172 ASN B O 1
ATOM 3830 N N . ILE B 1 173 ? -15.799 32.798 19.632 1.00 14.49 173 ILE B N 1
ATOM 3831 C CA . ILE B 1 173 ? -16.991 32.019 20.036 1.00 14.06 173 ILE B CA 1
ATOM 3832 C C . ILE B 1 173 ? -16.689 31.088 21.189 1.00 14.88 173 ILE B C 1
ATOM 3833 O O . ILE B 1 173 ? -17.441 30.990 22.147 1.00 14.51 173 ILE B O 1
ATOM 3838 N N . LEU B 1 174 ? -15.586 30.380 21.060 1.00 14.09 174 LEU B N 1
ATOM 3839 C CA . LEU B 1 174 ? -15.145 29.500 22.109 1.00 15.30 174 LEU B CA 1
ATOM 3840 C C . LEU B 1 174 ? -15.059 30.163 23.498 1.00 13.53 174 LEU B C 1
ATOM 3841 O O . LEU B 1 174 ? -15.803 29.739 24.419 1.00 14.22 174 LEU B O 1
ATOM 3846 N N . PRO B 1 175 ? -14.269 31.250 23.650 1.00 14.44 175 PRO B N 1
ATOM 3847 C CA . PRO B 1 175 ? -14.230 31.784 25.017 1.00 15.15 175 PRO B CA 1
ATOM 3848 C C . PRO B 1 175 ? -15.522 32.439 25.412 1.00 16.60 175 PRO B C 1
ATOM 3849 O O . PRO B 1 175 ? -15.864 32.432 26.621 1.00 17.14 175 PRO B O 1
ATOM 3853 N N . ALA B 1 176 ? -16.255 33.022 24.452 1.00 15.79 176 ALA B N 1
ATOM 3854 C CA . ALA B 1 176 ? -17.531 33.639 24.759 1.00 15.87 176 ALA B CA 1
ATOM 3855 C C . ALA B 1 176 ? -18.570 32.672 25.296 1.00 14.74 176 ALA B C 1
ATOM 3856 O O . ALA B 1 176 ? -19.485 33.071 26.012 1.00 17.04 176 ALA B O 1
ATOM 3858 N N A MET B 1 177 ? -18.458 31.379 24.928 0.50 13.26 177 MET B N 1
ATOM 3859 N N B MET B 1 177 ? -18.444 31.404 24.901 0.50 14.60 177 MET B N 1
ATOM 3860 C CA A MET B 1 177 ? -19.446 30.378 25.320 0.50 12.93 177 MET B CA 1
ATOM 3861 C CA B MET B 1 177 ? -19.399 30.392 25.291 0.50 15.86 177 MET B CA 1
ATOM 3862 C C A MET B 1 177 ? -18.934 29.448 26.410 0.50 12.47 177 MET B C 1
ATOM 3863 C C B MET B 1 177 ? -18.890 29.454 26.378 0.50 13.67 177 MET B C 1
ATOM 3864 O O A MET B 1 177 ? -19.400 28.311 26.546 0.50 12.25 177 MET B O 1
ATOM 3865 O O B MET B 1 177 ? -19.305 28.294 26.454 0.50 13.50 177 MET B O 1
ATOM 3874 N N . ILE B 1 178 ? -17.936 29.935 27.149 1.00 13.78 178 ILE B N 1
ATOM 3875 C CA . ILE B 1 178 ? -17.503 29.341 28.424 1.00 14.33 178 ILE B CA 1
ATOM 3876 C C . ILE B 1 178 ? -17.609 30.450 29.490 1.00 15.43 178 ILE B C 1
ATOM 3877 O O . ILE B 1 178 ? -17.191 31.564 29.252 1.00 16.34 178 ILE B O 1
ATOM 3882 N N . CYS B 1 179 ? -18.215 30.153 30.639 1.00 16.28 179 CYS B N 1
ATOM 3883 C CA . CYS B 1 179 ? -18.428 31.169 31.661 1.00 17.06 179 CYS B CA 1
ATOM 3884 C C . CYS B 1 179 ? -17.099 31.559 32.289 1.00 18.41 179 CYS B C 1
ATOM 3885 O O . CYS B 1 179 ? -16.853 32.747 32.514 1.00 20.48 179 CYS B O 1
ATOM 3888 N N . ARG B 1 180 ? -16.284 30.583 32.674 1.00 21.65 180 ARG B N 1
ATOM 3889 C CA . ARG B 1 180 ? -15.005 30.904 33.347 1.00 20.92 180 ARG B CA 1
ATOM 3890 C C . ARG B 1 180 ? -13.944 31.311 32.360 1.00 22.69 180 ARG B C 1
ATOM 3891 O O . ARG B 1 180 ? -14.038 31.041 31.167 1.00 22.47 180 ARG B O 1
ATOM 3899 N N . PRO B 1 181 ? -12.916 31.991 32.811 1.00 24.01 181 PRO B N 1
ATOM 3900 C CA . PRO B 1 181 ? -11.853 32.369 31.881 1.00 23.60 181 PRO B CA 1
ATOM 3901 C C . PRO B 1 181 ? -10.953 31.207 31.658 1.00 24.55 181 PRO B C 1
ATOM 3902 O O . PRO B 1 181 ? -10.744 30.420 32.572 1.00 26.33 181 PRO B O 1
ATOM 3906 N N . LEU B 1 182 ? -10.526 31.010 30.422 1.00 24.39 182 LEU B N 1
ATOM 3907 C CA . LEU B 1 182 ? -9.605 29.907 30.098 1.00 22.44 182 LEU B CA 1
ATOM 3908 C C . LEU B 1 182 ? -8.206 30.299 30.518 1.00 22.88 182 LEU B C 1
ATOM 3909 O O . LEU B 1 182 ? -7.814 31.465 30.402 1.00 21.93 182 LEU B O 1
ATOM 3914 N N . GLU B 1 183 ? -7.438 29.352 31.021 1.00 21.99 183 GLU B N 1
ATOM 3915 C CA . GLU B 1 183 ? -6.020 29.592 31.293 1.00 26.31 183 GLU B CA 1
ATOM 3916 C C . GLU B 1 183 ? -5.270 29.658 29.966 1.00 24.90 183 GLU B C 1
ATOM 3917 O O . GLU B 1 183 ? -5.749 29.108 28.974 1.00 19.87 183 GLU B O 1
ATOM 3923 N N . ARG B 1 184 ? -4.107 30.306 29.920 1.00 24.00 184 ARG B N 1
ATOM 3924 C CA . ARG B 1 184 ? -3.432 30.525 28.602 1.00 27.06 184 ARG B CA 1
ATOM 3925 C C . ARG B 1 184 ? -3.143 29.209 27.854 1.00 24.39 184 ARG B C 1
ATOM 3926 O O . ARG B 1 184 ? -3.324 29.144 26.638 1.00 23.01 184 ARG B O 1
ATOM 3934 N N . GLN B 1 185 ? -2.743 28.156 28.600 1.00 23.45 185 GLN B N 1
ATOM 3935 C CA . GLN B 1 185 ? -2.390 26.903 27.964 1.00 23.71 185 GLN B CA 1
ATOM 3936 C C . GLN B 1 185 ? -3.634 26.215 27.446 1.00 20.90 185 GLN B C 1
ATOM 3937 O O . GLN B 1 185 ? -3.550 25.460 26.499 1.00 18.90 185 GLN B O 1
ATOM 3943 N N . GLU B 1 186 ? -4.800 26.458 28.040 1.00 19.90 186 GLU B N 1
ATOM 3944 C CA . GLU B 1 186 ? -6.060 25.911 27.545 1.00 17.34 186 GLU B CA 1
ATOM 3945 C C . GLU B 1 186 ? -6.494 26.536 26.238 1.00 16.90 186 GLU B C 1
ATOM 3946 O O . GLU B 1 186 ? -6.785 25.821 25.260 1.00 18.10 186 GLU B O 1
ATOM 3952 N N . LEU B 1 187 ? -6.450 27.860 26.159 1.00 17.52 187 LEU B N 1
ATOM 3953 C CA . LEU B 1 187 ? -6.741 28.511 24.898 1.00 17.00 187 LEU B CA 1
ATOM 3954 C C . LEU B 1 187 ? -5.689 28.082 23.855 1.00 18.33 187 LEU B C 1
ATOM 3955 O O . LEU B 1 187 ? -6.068 27.805 22.693 1.00 17.02 187 LEU B O 1
ATOM 3960 N N . ASP B 1 188 ? -4.409 27.999 24.239 1.00 18.50 188 ASP B N 1
ATOM 3961 C CA . ASP B 1 188 ? -3.384 27.570 23.264 1.00 20.33 188 ASP B CA 1
ATOM 3962 C C . ASP B 1 188 ? -3.649 26.159 22.731 1.00 18.90 188 ASP B C 1
ATOM 3963 O O . ASP B 1 188 ? -3.387 25.904 21.566 1.00 16.02 188 ASP B O 1
ATOM 3968 N N . ALA B 1 189 ? -4.208 25.286 23.576 1.00 16.40 189 ALA B N 1
ATOM 3969 C CA . ALA B 1 189 ? -4.582 23.938 23.125 1.00 16.16 189 ALA B CA 1
ATOM 3970 C C . ALA B 1 189 ? -5.632 23.968 22.044 1.00 14.73 189 ALA B C 1
ATOM 3971 O O . ALA B 1 189 ? -5.665 23.066 21.170 1.00 13.02 189 ALA B O 1
ATOM 3973 N N . TYR B 1 190 ? -6.572 24.924 22.125 1.00 13.85 190 TYR B N 1
ATOM 3974 C CA . TYR B 1 190 ? -7.609 25.052 21.155 1.00 13.36 190 TYR B CA 1
ATOM 3975 C C . TYR B 1 190 ? -7.099 25.737 19.868 1.00 13.06 190 TYR B C 1
ATOM 3976 O O . TYR B 1 190 ? -7.595 25.459 18.762 1.00 13.90 190 TYR B O 1
ATOM 3985 N N . ARG B 1 191 ? -6.119 26.646 20.022 1.00 14.40 191 ARG B N 1
ATOM 3986 C CA . ARG B 1 191 ? -5.482 27.258 18.893 1.00 15.36 191 ARG B CA 1
ATOM 3987 C C . ARG B 1 191 ? -4.608 26.285 18.110 1.00 14.84 191 ARG B C 1
ATOM 3988 O O . ARG B 1 191 ? -4.473 26.395 16.870 1.00 14.73 191 ARG B O 1
ATOM 3996 N N . ALA B 1 192 ? -3.961 25.371 18.809 1.00 13.95 192 ALA B N 1
ATOM 3997 C CA . ALA B 1 192 ? -2.856 24.587 18.257 1.00 14.34 192 ALA B CA 1
ATOM 3998 C C . ALA B 1 192 ? -3.151 23.787 16.970 1.00 14.70 192 ALA B C 1
ATOM 3999 O O . ALA B 1 192 ? -2.290 23.773 16.102 1.00 15.15 192 ALA B O 1
ATOM 4001 N N . PRO B 1 193 ? -4.379 23.231 16.813 1.00 14.78 193 PRO B N 1
ATOM 4002 C CA . PRO B 1 193 ? -4.685 22.578 15.534 1.00 14.21 193 PRO B CA 1
ATOM 4003 C C . PRO B 1 193 ? -4.968 23.496 14.314 1.00 17.00 193 PRO B C 1
ATOM 4004 O O . PRO B 1 193 ? -5.162 23.034 13.219 1.00 14.04 193 PRO B O 1
ATOM 4008 N N . TRP B 1 194 ? -4.970 24.792 14.537 1.00 14.28 194 TRP B N 1
ATOM 4009 C CA . TRP B 1 194 ? -5.519 25.779 13.609 1.00 14.55 194 TRP B CA 1
ATOM 4010 C C . TRP B 1 194 ? -4.581 26.951 13.390 1.00 15.22 194 TRP B C 1
ATOM 4011 O O . TRP B 1 194 ? -5.022 28.042 13.007 1.00 15.93 194 TRP B O 1
ATOM 4022 N N . THR B 1 195 ? -3.291 26.756 13.619 1.00 16.67 195 THR B N 1
ATOM 4023 C CA . THR B 1 195 ? -2.298 27.847 13.495 1.00 18.15 195 THR B CA 1
ATOM 4024 C C . THR B 1 195 ? -2.042 28.179 12.029 1.00 18.96 195 THR B C 1
ATOM 4025 O O . THR B 1 195 ? -1.623 29.259 11.721 1.00 19.04 195 THR B O 1
ATOM 4029 N N . ASP B 1 196 ? -2.283 27.226 11.143 1.00 17.26 196 ASP B N 1
ATOM 4030 C CA . ASP B 1 196 ? -2.104 27.405 9.681 1.00 20.66 196 ASP B CA 1
ATOM 4031 C C . ASP B 1 196 ? -3.335 28.019 9.028 1.00 20.40 196 ASP B C 1
ATOM 4032 O O . ASP B 1 196 ? -4.391 27.435 9.034 1.00 18.86 196 ASP B O 1
ATOM 4037 N N . ARG B 1 197 ? -3.164 29.166 8.387 1.00 19.23 197 ARG B N 1
ATOM 4038 C CA . ARG B 1 197 ? -4.240 29.878 7.745 1.00 19.38 197 ARG B CA 1
ATOM 4039 C C . ARG B 1 197 ? -4.999 29.039 6.695 1.00 20.29 197 ARG B C 1
ATOM 4040 O O . ARG B 1 197 ? -6.233 28.977 6.727 1.00 18.24 197 ARG B O 1
ATOM 4048 N N . GLN B 1 198 ? -4.284 28.412 5.775 1.00 21.25 198 GLN B N 1
ATOM 4049 C CA . GLN B 1 198 ? -4.939 27.626 4.747 1.00 21.35 198 GLN B CA 1
ATOM 4050 C C . GLN B 1 198 ? -5.759 26.493 5.352 1.00 18.69 198 GLN B C 1
ATOM 4051 O O . GLN B 1 198 ? -6.872 26.186 4.880 1.00 17.28 198 GLN B O 1
ATOM 4057 N N A SER B 1 199 ? -5.252 25.916 6.440 0.55 17.62 199 SER B N 1
ATOM 4058 N N B SER B 1 199 ? -5.246 25.870 6.423 0.45 18.44 199 SER B N 1
ATOM 4059 C CA A SER B 1 199 ? -5.952 24.809 7.066 0.55 15.77 199 SER B CA 1
ATOM 4060 C CA B SER B 1 199 ? -5.991 24.785 7.056 0.45 16.90 199 SER B CA 1
ATOM 4061 C C A SER B 1 199 ? -7.275 25.253 7.676 0.55 15.25 199 SER B C 1
ATOM 4062 C C B SER B 1 199 ? -7.324 25.265 7.620 0.45 15.76 199 SER B C 1
ATOM 4063 O O A SER B 1 199 ? -8.221 24.477 7.745 0.55 13.61 199 SER B O 1
ATOM 4064 O O B SER B 1 199 ? -8.324 24.534 7.566 0.45 14.36 199 SER B O 1
ATOM 4069 N N . ARG B 1 200 ? -7.353 26.510 8.121 1.00 13.92 200 ARG B N 1
ATOM 4070 C CA . ARG B 1 200 ? -8.563 27.019 8.681 1.00 14.49 200 ARG B CA 1
ATOM 4071 C C . ARG B 1 200 ? -9.743 27.063 7.740 1.00 13.69 200 ARG B C 1
ATOM 4072 O O . ARG B 1 200 ? -10.868 27.300 8.200 1.00 13.95 200 ARG B O 1
ATOM 4080 N N . ARG B 1 201 ? -9.544 26.874 6.420 1.00 14.76 201 ARG B N 1
ATOM 4081 C CA . ARG B 1 201 ? -10.692 26.715 5.509 1.00 16.55 201 ARG B CA 1
ATOM 4082 C C . ARG B 1 201 ? -11.668 25.657 6.004 1.00 14.67 201 ARG B C 1
ATOM 4083 O O . ARG B 1 201 ? -12.882 25.778 5.839 1.00 14.58 201 ARG B O 1
ATOM 4091 N N . ILE B 1 202 ? -11.108 24.631 6.665 1.00 13.11 202 ILE B N 1
ATOM 4092 C CA . ILE B 1 202 ? -11.870 23.508 7.156 1.00 14.55 202 ILE B CA 1
ATOM 4093 C C . ILE B 1 202 ? -12.952 23.994 8.159 1.00 13.10 202 ILE B C 1
ATOM 4094 O O . ILE B 1 202 ? -14.045 23.437 8.198 1.00 14.72 202 ILE B O 1
ATOM 4099 N N . LEU B 1 203 ? -12.607 25.008 8.937 1.00 14.12 203 LEU B N 1
ATOM 4100 C CA . LEU B 1 203 ? -13.504 25.567 9.938 1.00 12.55 203 LEU B CA 1
ATOM 4101 C C . LEU B 1 203 ? -14.763 26.230 9.384 1.00 13.16 203 LEU B C 1
ATOM 4102 O O . LEU B 1 203 ? -15.660 26.496 10.114 1.00 11.95 203 LEU B O 1
ATOM 4107 N N . CYS B 1 204 ? -14.842 26.380 8.056 1.00 13.23 204 CYS B N 1
ATOM 4108 C CA . CYS B 1 204 ? -15.998 26.964 7.456 1.00 13.44 204 CYS B CA 1
ATOM 4109 C C . CYS B 1 204 ? -17.184 26.019 7.381 1.00 12.59 204 CYS B C 1
ATOM 4110 O O . CYS B 1 204 ? -18.296 26.469 7.489 1.00 13.21 204 CYS B O 1
ATOM 4113 N N A THR B 1 205 ? -16.928 24.723 7.205 0.64 15.01 205 THR B N 1
ATOM 4114 N N B THR B 1 205 ? -16.962 24.725 7.111 0.36 12.56 205 THR B N 1
ATOM 4115 C CA A THR B 1 205 ? -17.979 23.827 6.781 0.64 13.89 205 THR B CA 1
ATOM 4116 C CA B THR B 1 205 ? -18.065 23.878 6.716 0.36 11.75 205 THR B CA 1
ATOM 4117 C C A THR B 1 205 ? -19.095 23.652 7.835 0.64 13.32 205 THR B C 1
ATOM 4118 C C B THR B 1 205 ? -19.125 23.706 7.837 0.36 11.65 205 THR B C 1
ATOM 4119 O O A THR B 1 205 ? -20.280 23.648 7.528 0.64 13.45 205 THR B O 1
ATOM 4120 O O B THR B 1 205 ? -20.325 23.824 7.565 0.36 11.60 205 THR B O 1
ATOM 4127 N N . PHE B 1 206 ? -18.701 23.513 9.088 1.00 11.08 206 PHE B N 1
ATOM 4128 C CA . PHE B 1 206 ? -19.684 23.287 10.173 1.00 10.99 206 PHE B CA 1
ATOM 4129 C C . PHE B 1 206 ? -20.661 24.449 10.310 1.00 10.81 206 PHE B C 1
ATOM 4130 O O . PHE B 1 206 ? -21.845 24.206 10.230 1.00 11.88 206 PHE B O 1
ATOM 4138 N N . PRO B 1 207 ? -20.180 25.711 10.404 1.00 10.16 207 PRO B N 1
ATOM 4139 C CA . PRO B 1 207 ? -21.177 26.793 10.489 1.00 11.31 207 PRO B CA 1
ATOM 4140 C C . PRO B 1 207 ? -21.936 27.038 9.171 1.00 12.24 207 PRO B C 1
ATOM 4141 O O . PRO B 1 207 ? -23.070 27.496 9.225 1.00 13.77 207 PRO B O 1
ATOM 4145 N N . GLN B 1 208 ? -21.387 26.678 8.016 1.00 12.27 208 GLN B N 1
ATOM 4146 C CA . GLN B 1 208 ? -22.155 26.698 6.789 1.00 13.27 208 GLN B CA 1
ATOM 4147 C C . GLN B 1 208 ? -23.229 25.631 6.703 1.00 14.50 208 GLN B C 1
ATOM 4148 O O . GLN B 1 208 ? -24.178 25.782 5.979 1.00 16.42 208 GLN B O 1
ATOM 4154 N N . ASN B 1 209 ? -23.084 24.558 7.454 1.00 14.76 209 ASN B N 1
ATOM 4155 C CA . ASN B 1 209 ? -24.005 23.436 7.342 1.00 14.03 209 ASN B CA 1
ATOM 4156 C C . ASN B 1 209 ? -24.904 23.250 8.559 1.00 14.03 209 ASN B C 1
ATOM 4157 O O . ASN B 1 209 ? -25.714 22.352 8.564 1.00 12.48 209 ASN B O 1
ATOM 4162 N N . LEU B 1 210 ? -24.742 24.053 9.614 1.00 12.85 210 LEU B N 1
ATOM 4163 C CA . LEU B 1 210 ? -25.635 23.997 10.801 1.00 13.52 210 LEU B CA 1
ATOM 4164 C C . LEU B 1 210 ? -27.035 24.185 10.317 1.00 15.47 210 LEU B C 1
ATOM 4165 O O . LEU B 1 210 ? -27.323 25.075 9.534 1.00 15.71 210 LEU B O 1
ATOM 4170 N N . CYS B 1 211 ? -27.943 23.305 10.748 1.00 16.31 211 CYS B N 1
ATOM 4171 C CA . CYS B 1 211 ? -29.283 23.389 10.189 1.00 17.00 211 CYS B CA 1
ATOM 4172 C C . CYS B 1 211 ? -30.051 24.496 10.870 1.00 16.25 211 CYS B C 1
ATOM 4173 O O . CYS B 1 211 ? -30.247 24.442 12.082 1.00 15.52 211 CYS B O 1
ATOM 4176 N N . ILE B 1 212 ? -30.431 25.488 10.098 1.00 18.15 212 ILE B N 1
ATOM 4177 C CA . ILE B 1 212 ? -31.139 26.630 10.594 1.00 18.93 212 ILE B CA 1
ATOM 4178 C C . ILE B 1 212 ? -32.290 26.867 9.602 1.00 20.32 212 ILE B C 1
ATOM 4179 O O . ILE B 1 212 ? -32.067 27.127 8.422 1.00 20.71 212 ILE B O 1
ATOM 4184 N N . GLY B 1 213 ? -33.538 26.794 10.103 1.00 22.34 213 GLY B N 1
ATOM 4185 C CA . GLY B 1 213 ? -34.713 26.968 9.239 1.00 23.12 213 GLY B CA 1
ATOM 4186 C C . GLY B 1 213 ? -34.718 26.071 8.022 1.00 23.18 213 GLY B C 1
ATOM 4187 O O . GLY B 1 213 ? -34.984 26.508 6.895 1.00 28.45 213 GLY B O 1
ATOM 4188 N N . LYS B 1 214 ? -34.392 24.818 8.277 1.00 23.74 214 LYS B N 1
ATOM 4189 C CA . LYS B 1 214 ? -34.346 23.759 7.256 1.00 24.30 214 LYS B CA 1
ATOM 4190 C C . LYS B 1 214 ? -33.238 23.882 6.204 1.00 22.66 214 LYS B C 1
ATOM 4191 O O . LYS B 1 214 ? -33.253 23.189 5.222 1.00 22.57 214 LYS B O 1
ATOM 4197 N N . GLU B 1 215 ? -32.275 24.789 6.406 1.00 21.83 215 GLU B N 1
ATOM 4198 C CA . GLU B 1 215 ? -31.168 24.977 5.500 1.00 21.40 215 GLU B CA 1
ATOM 4199 C C . GLU B 1 215 ? -29.882 24.554 6.227 1.00 17.59 215 GLU B C 1
ATOM 4200 O O . GLU B 1 215 ? -29.653 25.042 7.334 1.00 17.92 215 GLU B O 1
ATOM 4206 N N . PRO B 1 216 ? -29.041 23.672 5.642 1.00 19.36 216 PRO B N 1
ATOM 4207 C CA . PRO B 1 216 ? -29.192 23.035 4.337 1.00 16.98 216 PRO B CA 1
ATOM 4208 C C . PRO B 1 216 ? -30.065 21.802 4.423 1.00 16.59 216 PRO B C 1
ATOM 4209 O O . PRO B 1 216 ? -30.192 21.222 5.481 1.00 15.52 216 PRO B O 1
ATOM 4213 N N . ALA B 1 217 ? -30.630 21.387 3.311 1.00 17.28 217 ALA B N 1
ATOM 4214 C CA . ALA B 1 217 ? -31.657 20.430 3.227 1.00 17.67 217 ALA B CA 1
ATOM 4215 C C . ALA B 1 217 ? -31.134 19.025 3.594 1.00 16.80 217 ALA B C 1
ATOM 4216 O O . ALA B 1 217 ? -31.815 18.274 4.309 1.00 18.33 217 ALA B O 1
ATOM 4218 N N . SER B 1 218 ? -29.920 18.677 3.185 1.00 16.63 218 SER B N 1
ATOM 4219 C CA . SER B 1 218 ? -29.307 17.387 3.511 1.00 15.85 218 SER B CA 1
ATOM 4220 C C . SER B 1 218 ? -29.216 17.176 5.038 1.00 14.48 218 SER B C 1
ATOM 4221 O O . SER B 1 218 ? -29.557 16.083 5.524 1.00 14.64 218 SER B O 1
ATOM 4224 N N . VAL B 1 219 ? -28.768 18.195 5.743 1.00 13.57 219 VAL B N 1
ATOM 4225 C CA . VAL B 1 219 ? -28.577 18.116 7.163 1.00 13.10 219 VAL B CA 1
ATOM 4226 C C . VAL B 1 219 ? -29.977 18.068 7.829 1.00 14.18 219 VAL B C 1
ATOM 4227 O O . VAL B 1 219 ? -30.202 17.241 8.726 1.00 13.82 219 VAL B O 1
ATOM 4231 N N . TYR B 1 220 ? -30.911 18.904 7.373 1.00 14.56 220 TYR B N 1
ATOM 4232 C CA . TYR B 1 220 ? -32.293 18.857 7.866 1.00 15.64 220 TYR B CA 1
ATOM 4233 C C . TYR B 1 220 ? -32.856 17.438 7.757 1.00 16.29 220 TYR B C 1
ATOM 4234 O O . TYR B 1 220 ? -33.446 16.952 8.709 1.00 15.26 220 TYR B O 1
ATOM 4243 N N . ARG B 1 221 ? -32.741 16.803 6.613 1.00 16.70 221 ARG B N 1
ATOM 4244 C CA . ARG B 1 221 ? -33.243 15.432 6.399 1.00 17.80 221 ARG B CA 1
ATOM 4245 C C . ARG B 1 221 ? -32.604 14.466 7.379 1.00 17.48 221 ARG B C 1
ATOM 4246 O O . ARG B 1 221 ? -33.324 13.631 7.988 1.00 15.72 221 ARG B O 1
ATOM 4254 N N . MET B 1 222 ? -31.288 14.519 7.504 1.00 15.24 222 MET B N 1
ATOM 4255 C CA . MET B 1 222 ? -30.617 13.487 8.344 1.00 16.80 222 MET B CA 1
ATOM 4256 C C . MET B 1 222 ? -30.991 13.693 9.816 1.00 14.53 222 MET B C 1
ATOM 4257 O O . MET B 1 222 ? -31.201 12.717 10.551 1.00 13.61 222 MET B O 1
ATOM 4262 N N . GLN B 1 223 ? -31.036 14.953 10.230 1.00 14.95 223 GLN B N 1
ATOM 4263 C CA . GLN B 1 223 ? -31.319 15.261 11.613 1.00 14.90 223 GLN B CA 1
ATOM 4264 C C . GLN B 1 223 ? -32.793 14.952 11.943 1.00 14.60 223 GLN B C 1
ATOM 4265 O O . GLN B 1 223 ? -33.101 14.419 12.995 1.00 15.91 223 GLN B O 1
ATOM 4271 N N . THR B 1 224 ? -33.705 15.332 11.067 1.00 14.92 224 THR B N 1
ATOM 4272 C CA . THR B 1 224 ? -35.084 15.008 11.229 1.00 15.10 224 THR B CA 1
ATOM 4273 C C . THR B 1 224 ? -35.257 13.488 11.357 1.00 15.51 224 THR B C 1
ATOM 4274 O O . THR B 1 224 ? -35.974 13.014 12.232 1.00 15.62 224 THR B O 1
ATOM 4278 N N . ALA B 1 225 ? -34.519 12.738 10.537 1.00 14.90 225 ALA B N 1
ATOM 4279 C CA . ALA B 1 225 ? -34.626 11.291 10.591 1.00 14.89 225 ALA B CA 1
ATOM 4280 C C . ALA B 1 225 ? -34.101 10.734 11.931 1.00 14.35 225 ALA B C 1
ATOM 4281 O O . ALA B 1 225 ? -34.728 9.847 12.554 1.00 14.62 225 ALA B O 1
ATOM 4283 N N . TYR B 1 226 ? -32.950 11.198 12.397 1.00 13.57 226 TYR B N 1
ATOM 4284 C CA . TYR B 1 226 ? -32.440 10.627 13.674 1.00 13.28 226 TYR B CA 1
ATOM 4285 C C . TYR B 1 226 ? -33.263 11.088 14.879 1.00 13.39 226 TYR B C 1
ATOM 4286 O O . TYR B 1 226 ? -33.348 10.381 15.905 1.00 12.88 226 TYR B O 1
ATOM 4295 N N . ILE B 1 227 ? -33.874 12.275 14.813 1.00 14.44 227 ILE B N 1
ATOM 4296 C CA . ILE B 1 227 ? -34.704 12.699 15.949 1.00 15.27 227 ILE B CA 1
ATOM 4297 C C . ILE B 1 227 ? -35.980 11.883 15.998 1.00 16.18 227 ILE B C 1
ATOM 4298 O O . ILE B 1 227 ? -36.457 11.561 17.126 1.00 15.40 227 ILE B O 1
ATOM 4303 N N . GLU B 1 228 ? -36.536 11.493 14.860 1.00 16.48 228 GLU B N 1
ATOM 4304 C CA . GLU B 1 228 ? -37.688 10.637 14.831 1.00 19.44 228 GLU B CA 1
ATOM 4305 C C . GLU B 1 228 ? -37.300 9.310 15.496 1.00 19.89 228 GLU B C 1
ATOM 4306 O O . GLU B 1 228 ? -38.052 8.765 16.299 1.00 18.34 228 GLU B O 1
ATOM 4312 N N . TRP B 1 229 ? -36.112 8.826 15.172 1.00 18.59 229 TRP B N 1
ATOM 4313 C CA . TRP B 1 229 ? -35.643 7.519 15.690 1.00 17.96 229 TRP B CA 1
ATOM 4314 C C . TRP B 1 229 ? -35.413 7.673 17.207 1.00 16.13 229 TRP B C 1
ATOM 4315 O O . TRP B 1 229 ? -35.901 6.826 17.974 1.00 16.64 229 TRP B O 1
ATOM 4326 N N . LEU B 1 230 ? -34.777 8.748 17.648 1.00 14.29 230 LEU B N 1
ATOM 4327 C CA . LEU B 1 230 ? -34.527 8.980 19.091 1.00 14.22 230 LEU B CA 1
ATOM 4328 C C . LEU B 1 230 ? -35.855 8.973 19.882 1.00 15.89 230 LEU B C 1
ATOM 4329 O O . LEU B 1 230 ? -35.881 8.594 21.047 1.00 16.98 230 LEU B O 1
ATOM 4334 N N . GLY B 1 231 ? -36.948 9.423 19.272 1.00 15.40 231 GLY B N 1
ATOM 4335 C CA . GLY B 1 231 ? -38.221 9.516 19.886 1.00 16.01 231 GLY B CA 1
ATOM 4336 C C . GLY B 1 231 ? -38.894 8.187 20.082 1.00 16.79 231 GLY B C 1
ATOM 4337 O O . GLY B 1 231 ? -39.932 8.119 20.787 1.00 18.06 231 GLY B O 1
ATOM 4338 N N . GLN B 1 232 ? -38.371 7.137 19.433 1.00 18.10 232 GLN B N 1
ATOM 4339 C CA . GLN B 1 232 ? -38.951 5.804 19.497 1.00 21.10 232 GLN B CA 1
ATOM 4340 C C . GLN B 1 232 ? -38.073 4.819 20.251 1.00 20.57 232 GLN B C 1
ATOM 4341 O O . GLN B 1 232 ? -38.610 3.893 20.840 1.00 25.35 232 GLN B O 1
ATOM 4347 N N . THR B 1 233 ? -36.775 5.025 20.297 1.00 17.05 233 THR B N 1
ATOM 4348 C CA . THR B 1 233 ? -35.872 3.969 20.857 1.00 17.31 233 THR B CA 1
ATOM 4349 C C . THR B 1 233 ? -35.943 4.066 22.381 1.00 16.74 233 THR B C 1
ATOM 4350 O O . THR B 1 233 ? -35.980 5.131 22.954 1.00 16.25 233 THR B O 1
ATOM 4354 N N . ASP B 1 234 ? -35.907 2.920 23.038 1.00 16.96 234 ASP B N 1
ATOM 4355 C CA . ASP B 1 234 ? -35.803 2.833 24.507 1.00 17.24 234 ASP B CA 1
ATOM 4356 C C . ASP B 1 234 ? -34.401 2.816 25.026 1.00 16.66 234 ASP B C 1
ATOM 4357 O O . ASP B 1 234 ? -34.211 2.646 26.238 1.00 16.33 234 ASP B O 1
ATOM 4362 N N . LEU B 1 235 ? -33.383 3.004 24.165 1.00 17.04 235 LEU B N 1
ATOM 4363 C CA . LEU B 1 235 ? -31.986 3.083 24.629 1.00 16.17 235 LEU B CA 1
ATOM 4364 C C . LEU B 1 235 ? -31.868 4.102 25.735 1.00 14.48 235 LEU B C 1
ATOM 4365 O O . LEU B 1 235 ? -32.482 5.192 25.661 1.00 15.59 235 LEU B O 1
ATOM 4370 N N . PRO B 1 236 ? -31.071 3.824 26.770 1.00 12.94 236 PRO B N 1
ATOM 4371 C CA . PRO B 1 236 ? -30.812 4.843 27.829 1.00 14.12 236 PRO B CA 1
ATOM 4372 C C . PRO B 1 236 ? -30.286 6.100 27.243 1.00 12.24 236 PRO B C 1
ATOM 4373 O O . PRO B 1 236 ? -29.386 6.047 26.416 1.00 14.14 236 PRO B O 1
ATOM 4377 N N . LYS B 1 237 ? -30.840 7.269 27.661 1.00 11.77 237 LYS B N 1
ATOM 4378 C CA . LYS B 1 237 ? -30.365 8.538 27.240 1.00 10.58 237 LYS B CA 1
ATOM 4379 C C . LYS B 1 237 ? -30.167 9.437 28.465 1.00 10.60 237 LYS B C 1
ATOM 4380 O O . LYS B 1 237 ? -30.916 9.316 29.425 1.00 11.34 237 LYS B O 1
ATOM 4386 N N . LEU B 1 238 ? -29.162 10.310 28.373 1.00 9.70 238 LEU B N 1
ATOM 4387 C CA . LEU B 1 238 ? -28.885 11.225 29.454 1.00 10.40 238 LEU B CA 1
ATOM 4388 C C . LEU B 1 238 ? -28.657 12.551 28.738 1.00 9.51 238 LEU B C 1
ATOM 4389 O O . LEU B 1 238 ? -27.731 12.665 27.935 1.00 9.10 238 LEU B O 1
ATOM 4394 N N . LEU B 1 239 ? -29.454 13.561 29.118 1.00 9.85 239 LEU B N 1
ATOM 4395 C CA . LEU B 1 239 ? -29.262 14.951 28.655 1.00 10.29 239 LEU B CA 1
ATOM 4396 C C . LEU B 1 239 ? -28.736 15.774 29.829 1.00 10.16 239 LEU B C 1
ATOM 4397 O O . LEU B 1 239 ? -29.412 15.929 30.816 1.00 11.03 239 LEU B O 1
ATOM 4402 N N . ILE B 1 240 ? -27.507 16.250 29.674 1.00 9.82 240 ILE B N 1
ATOM 4403 C CA . ILE B 1 240 ? -26.833 17.048 30.675 1.00 11.74 240 ILE B CA 1
ATOM 4404 C C . ILE B 1 240 ? -26.987 18.457 30.183 1.00 12.07 240 ILE B C 1
ATOM 4405 O O . ILE B 1 240 ? -26.797 18.719 29.009 1.00 12.86 240 ILE B O 1
ATOM 4410 N N . HIS B 1 241 ? -27.339 19.358 31.052 1.00 11.71 241 HIS B N 1
ATOM 4411 C CA . HIS B 1 241 ? -27.709 20.728 30.644 1.00 11.77 241 HIS B CA 1
ATOM 4412 C C . HIS B 1 241 ? -27.300 21.783 31.661 1.00 12.54 241 HIS B C 1
ATOM 4413 O O . HIS B 1 241 ? -27.022 21.457 32.811 1.00 13.13 241 HIS B O 1
ATOM 4420 N N . ALA B 1 242 ? -27.173 23.025 31.201 1.00 13.34 242 ALA B N 1
ATOM 4421 C CA . ALA B 1 242 ? -26.604 24.101 31.989 1.00 14.34 242 ALA B CA 1
ATOM 4422 C C . ALA B 1 242 ? -27.428 25.317 31.771 1.00 15.24 242 ALA B C 1
ATOM 4423 O O . ALA B 1 242 ? -28.186 25.377 30.812 1.00 15.67 242 ALA B O 1
ATOM 4425 N N . GLU B 1 243 ? -27.271 26.283 32.647 1.00 17.47 243 GLU B N 1
ATOM 4426 C CA . GLU B 1 243 ? -28.056 27.509 32.573 1.00 20.09 243 GLU B CA 1
ATOM 4427 C C . GLU B 1 243 ? -27.131 28.652 32.224 1.00 18.62 243 GLU B C 1
ATOM 4428 O O . GLU B 1 243 ? -26.173 28.874 32.968 1.00 21.02 243 GLU B O 1
ATOM 4434 N N . PRO B 1 244 ? -27.402 29.417 31.158 1.00 17.28 244 PRO B N 1
ATOM 4435 C CA . PRO B 1 244 ? -28.614 29.367 30.351 1.00 17.12 244 PRO B CA 1
ATOM 4436 C C . PRO B 1 244 ? -28.497 28.408 29.196 1.00 15.62 244 PRO B C 1
ATOM 4437 O O . PRO B 1 244 ? -29.463 28.250 28.427 1.00 17.38 244 PRO B O 1
ATOM 4441 N N . GLY B 1 245 ? -27.301 27.853 28.980 1.00 15.03 245 GLY B N 1
ATOM 4442 C CA . GLY B 1 245 ? -27.126 26.956 27.827 1.00 14.18 245 GLY B CA 1
ATOM 4443 C C . GLY B 1 245 ? -27.065 27.711 26.526 1.00 15.43 245 GLY B C 1
ATOM 4444 O O . GLY B 1 245 ? -26.972 28.962 26.552 1.00 15.29 245 GLY B O 1
ATOM 4445 N N . PHE B 1 246 ? -27.130 27.022 25.386 1.00 14.59 246 PHE B N 1
ATOM 4446 C CA . PHE B 1 246 ? -27.062 27.692 24.065 1.00 14.39 246 PHE B CA 1
ATOM 4447 C C . PHE B 1 246 ? -27.932 26.908 23.063 1.00 15.22 246 PHE B C 1
ATOM 4448 O O . PHE B 1 246 ? -29.041 27.370 22.756 1.00 20.87 246 PHE B O 1
ATOM 4456 N N . LEU B 1 247 ? -27.463 25.742 22.593 1.00 14.40 247 LEU B N 1
ATOM 4457 C CA . LEU B 1 247 ? -28.258 24.875 21.714 1.00 14.11 247 LEU B CA 1
ATOM 4458 C C . LEU B 1 247 ? -29.437 24.272 22.459 1.00 15.84 247 LEU B C 1
ATOM 4459 O O . LEU B 1 247 ? -30.438 23.994 21.837 1.00 16.11 247 LEU B O 1
ATOM 4464 N N . ILE B 1 248 ? -29.312 24.054 23.780 1.00 15.28 248 ILE B N 1
ATOM 4465 C CA . ILE B 1 248 ? -30.411 23.433 24.550 1.00 15.60 248 ILE B CA 1
ATOM 4466 C C . ILE B 1 248 ? -30.707 24.343 25.775 1.00 16.15 248 ILE B C 1
ATOM 4467 O O . ILE B 1 248 ? -30.220 24.123 26.880 1.00 17.16 248 ILE B O 1
ATOM 4472 N N . PRO B 1 249 ? -31.519 25.364 25.571 1.00 16.65 249 PRO B N 1
ATOM 4473 C CA . PRO B 1 249 ? -31.871 26.182 26.722 1.00 18.43 249 PRO B CA 1
ATOM 4474 C C . PRO B 1 249 ? -32.857 25.461 27.657 1.00 18.03 249 PRO B C 1
ATOM 4475 O O . PRO B 1 249 ? -33.372 24.389 27.305 1.00 17.75 249 PRO B O 1
ATOM 4479 N N . ALA B 1 250 ? -33.116 26.057 28.826 1.00 17.44 250 ALA B N 1
ATOM 4480 C CA . ALA B 1 250 ? -33.974 25.410 29.813 1.00 18.63 250 ALA B CA 1
ATOM 4481 C C . ALA B 1 250 ? -35.331 24.866 29.328 1.00 20.32 250 ALA B C 1
ATOM 4482 O O . ALA B 1 250 ? -35.658 23.739 29.641 1.00 19.06 250 ALA B O 1
ATOM 4484 N N . PRO B 1 251 ? -36.133 25.662 28.580 1.00 20.06 251 PRO B N 1
ATOM 4485 C CA . PRO B 1 251 ? -37.478 25.085 28.183 1.00 21.78 251 PRO B CA 1
ATOM 4486 C C . PRO B 1 251 ? -37.405 23.898 27.205 1.00 20.99 251 PRO B C 1
ATOM 4487 O O . PRO B 1 251 ? -38.305 23.035 27.204 1.00 24.20 251 PRO B O 1
ATOM 4491 N N . ALA B 1 252 ? -36.312 23.831 26.439 1.00 17.46 252 ALA B N 1
ATOM 4492 C CA . ALA B 1 252 ? -36.128 22.686 25.554 1.00 17.79 252 ALA B CA 1
ATOM 4493 C C . ALA B 1 252 ? -35.817 21.462 26.366 1.00 19.46 252 ALA B C 1
ATOM 4494 O O . ALA B 1 252 ? -36.142 20.342 25.996 1.00 17.14 252 ALA B O 1
ATOM 4496 N N . VAL B 1 253 ? -35.091 21.620 27.457 1.00 17.79 253 VAL B N 1
ATOM 4497 C CA . VAL B 1 253 ? -34.772 20.433 28.274 1.00 16.10 253 VAL B CA 1
ATOM 4498 C C . VAL B 1 253 ? -36.054 19.725 28.658 1.00 18.81 253 VAL B C 1
ATOM 4499 O O . VAL B 1 253 ? -36.156 18.530 28.534 1.00 17.66 253 VAL B O 1
ATOM 4503 N N . ASP B 1 254 ? -37.001 20.483 29.127 1.00 19.60 254 ASP B N 1
ATOM 4504 C CA . ASP B 1 254 ? -38.259 19.960 29.615 1.00 27.44 254 ASP B CA 1
ATOM 4505 C C . ASP B 1 254 ? -39.034 19.220 28.515 1.00 24.65 254 ASP B C 1
ATOM 4506 O O . ASP B 1 254 ? -39.644 18.184 28.737 1.00 28.56 254 ASP B O 1
ATOM 4511 N N . GLN B 1 255 ? -38.959 19.760 27.311 1.00 22.85 255 GLN B N 1
ATOM 4512 C CA . GLN B 1 255 ? -39.631 19.147 26.164 1.00 22.09 255 GLN B CA 1
ATOM 4513 C C . GLN B 1 255 ? -39.030 17.779 25.866 1.00 19.38 255 GLN B C 1
ATOM 4514 O O . GLN B 1 255 ? -39.760 16.787 25.651 1.00 19.57 255 GLN B O 1
ATOM 4520 N N . TYR B 1 256 ? -37.687 17.716 25.887 1.00 17.64 256 TYR B N 1
ATOM 4521 C CA . TYR B 1 256 ? -37.001 16.444 25.621 1.00 17.07 256 TYR B CA 1
ATOM 4522 C C . TYR B 1 256 ? -37.259 15.351 26.654 1.00 17.58 256 TYR B C 1
ATOM 4523 O O . TYR B 1 256 ? -37.318 14.216 26.284 1.00 19.06 256 TYR B O 1
ATOM 4532 N N . ARG B 1 257 ? -37.479 15.791 27.923 1.00 20.22 257 ARG B N 1
ATOM 4533 C CA . ARG B 1 257 ? -37.880 14.945 29.039 1.00 20.90 257 ARG B CA 1
ATOM 4534 C C . ARG B 1 257 ? -39.069 14.075 28.609 1.00 20.71 257 ARG B C 1
ATOM 4535 O O . ARG B 1 257 ? -39.154 12.862 28.919 1.00 21.44 257 ARG B O 1
ATOM 4543 N N . GLN B 1 258 ? -40.007 14.703 27.896 1.00 18.04 258 GLN B N 1
ATOM 4544 C CA . GLN B 1 258 ? -41.214 14.008 27.446 1.00 18.22 258 GLN B CA 1
ATOM 4545 C C . GLN B 1 258 ? -41.143 13.418 26.069 1.00 17.26 258 GLN B C 1
ATOM 4546 O O . GLN B 1 258 ? -41.917 12.548 25.726 1.00 17.45 258 GLN B O 1
ATOM 4552 N N . GLN B 1 259 ? -40.312 13.988 25.232 1.00 16.13 259 GLN B N 1
ATOM 4553 C CA . GLN B 1 259 ? -40.259 13.585 23.810 1.00 16.33 259 GLN B CA 1
ATOM 4554 C C . GLN B 1 259 ? -39.465 12.318 23.631 1.00 16.52 259 GLN B C 1
ATOM 4555 O O . GLN B 1 259 ? -39.860 11.516 22.770 1.00 16.73 259 GLN B O 1
ATOM 4561 N N . LEU B 1 260 ? -38.388 12.147 24.404 1.00 15.40 260 LEU B N 1
ATOM 4562 C CA . LEU B 1 260 ? -37.441 11.017 24.197 1.00 15.46 260 LEU B CA 1
ATOM 4563 C C . LEU B 1 260 ? -37.595 9.981 25.293 1.00 17.13 260 LEU B C 1
ATOM 4564 O O . LEU B 1 260 ? -37.453 10.329 26.461 1.00 16.54 260 LEU B O 1
ATOM 4569 N N . PRO B 1 261 ? -37.920 8.739 24.948 1.00 16.21 261 PRO B N 1
ATOM 4570 C CA . PRO B 1 261 ? -38.068 7.667 25.950 1.00 16.38 261 PRO B CA 1
ATOM 4571 C C . PRO B 1 261 ? -36.795 7.442 26.775 1.00 15.56 261 PRO B C 1
ATOM 4572 O O . PRO B 1 261 ? -35.681 7.655 26.281 1.00 13.52 261 PRO B O 1
ATOM 4576 N N . ASN B 1 262 ? -37.001 7.068 28.042 1.00 15.32 262 ASN B N 1
ATOM 4577 C CA . ASN B 1 262 ? -35.894 6.655 28.915 1.00 15.15 262 ASN B CA 1
ATOM 4578 C C . ASN B 1 262 ? -34.820 7.735 29.012 1.00 14.95 262 ASN B C 1
ATOM 4579 O O . ASN B 1 262 ? -33.650 7.415 29.007 1.00 14.50 262 ASN B O 1
ATOM 4584 N N . LEU B 1 263 ? -35.259 8.967 29.120 1.00 14.82 263 LEU B N 1
ATOM 4585 C CA . LEU B 1 263 ? -34.348 10.086 29.206 1.00 14.83 263 LEU B CA 1
ATOM 4586 C C . LEU B 1 263 ? -34.176 10.531 30.616 1.00 14.81 263 LEU B C 1
ATOM 4587 O O . LEU B 1 263 ? -35.129 10.900 31.276 1.00 17.90 263 LEU B O 1
ATOM 4592 N N . GLU B 1 264 ? -32.932 10.542 31.087 1.00 13.98 264 GLU B N 1
ATOM 4593 C CA . GLU B 1 264 ? -32.582 11.122 32.409 1.00 15.53 264 GLU B CA 1
ATOM 4594 C C . GLU B 1 264 ? -32.013 12.490 32.061 1.00 13.12 264 GLU B C 1
ATOM 4595 O O . GLU B 1 264 ? -31.427 12.721 30.970 1.00 12.58 264 GLU B O 1
ATOM 4601 N N . THR B 1 265 ? -32.169 13.414 33.018 1.00 13.53 265 THR B N 1
ATOM 4602 C CA . THR B 1 265 ? -31.563 14.688 32.899 1.00 13.58 265 THR B CA 1
ATOM 4603 C C . THR B 1 265 ? -30.611 14.938 34.033 1.00 13.05 265 THR B C 1
ATOM 4604 O O . THR B 1 265 ? -30.799 14.437 35.162 1.00 16.73 265 THR B O 1
ATOM 4608 N N . ALA B 1 266 ? -29.596 15.743 33.786 1.00 12.54 266 ALA B N 1
ATOM 4609 C CA . ALA B 1 266 ? -28.716 16.197 34.874 1.00 12.50 266 ALA B CA 1
ATOM 4610 C C . ALA B 1 266 ? -28.368 17.636 34.650 1.00 13.03 266 ALA B C 1
ATOM 4611 O O . ALA B 1 266 ? -27.767 18.012 33.637 1.00 12.29 266 ALA B O 1
ATOM 4613 N N . PHE B 1 267 ? -28.734 18.427 35.631 1.00 12.69 267 PHE B N 1
ATOM 4614 C CA . PHE B 1 267 ? -28.430 19.829 35.598 1.00 13.43 267 PHE B CA 1
ATOM 4615 C C . PHE B 1 267 ? -27.038 20.003 36.211 1.00 13.73 267 PHE B C 1
ATOM 4616 O O . PHE B 1 267 ? -26.803 19.513 37.295 1.00 13.77 267 PHE B O 1
ATOM 4624 N N . VAL B 1 268 ? -26.152 20.789 35.587 1.00 14.80 268 VAL B N 1
ATOM 4625 C CA . VAL B 1 268 ? -24.812 20.979 36.121 1.00 15.39 268 VAL B CA 1
ATOM 4626 C C . VAL B 1 268 ? -24.514 22.417 36.560 1.00 17.08 268 VAL B C 1
ATOM 4627 O O . VAL B 1 268 ? -23.385 22.734 36.991 1.00 20.74 268 VAL B O 1
ATOM 4631 N N . GLY B 1 269 ? -25.517 23.281 36.490 1.00 16.03 269 GLY B N 1
ATOM 4632 C CA . GLY B 1 269 ? -25.355 24.684 36.880 1.00 17.27 269 GLY B CA 1
ATOM 4633 C C . GLY B 1 269 ? -24.940 25.570 35.729 1.00 16.77 269 GLY B C 1
ATOM 4634 O O . GLY B 1 269 ? -25.392 25.421 34.587 1.00 15.50 269 GLY B O 1
ATOM 4635 N N . SER B 1 270 ? -24.105 26.551 36.031 1.00 17.83 270 SER B N 1
ATOM 4636 C CA . SER B 1 270 ? -23.812 27.607 35.071 1.00 18.38 270 SER B CA 1
ATOM 4637 C C . SER B 1 270 ? -22.974 27.098 33.886 1.00 16.73 270 SER B C 1
ATOM 4638 O O . SER B 1 270 ? -21.978 26.425 34.079 1.00 17.17 270 SER B O 1
ATOM 4641 N N . GLY B 1 271 ? -23.444 27.403 32.692 1.00 14.44 271 GLY B N 1
ATOM 4642 C CA . GLY B 1 271 ? -22.777 27.108 31.449 1.00 14.61 271 GLY B CA 1
ATOM 4643 C C . GLY B 1 271 ? -23.524 27.657 30.267 1.00 13.70 271 GLY B C 1
ATOM 4644 O O . GLY B 1 271 ? -24.728 27.915 30.324 1.00 14.27 271 GLY B O 1
ATOM 4645 N N . LEU B 1 272 ? -22.789 27.736 29.149 1.00 13.47 272 LEU B N 1
ATOM 4646 C CA . LEU B 1 272 ? -23.322 28.244 27.875 1.00 13.01 272 LEU B CA 1
ATOM 4647 C C . LEU B 1 272 ? -23.258 27.124 26.850 1.00 12.99 272 LEU B C 1
ATOM 4648 O O . LEU B 1 272 ? -24.125 26.218 26.884 1.00 13.85 272 LEU B O 1
ATOM 4653 N N . HIS B 1 273 ? -22.219 27.081 26.007 1.00 11.86 273 HIS B N 1
ATOM 4654 C CA . HIS B 1 273 ? -22.096 25.996 25.049 1.00 11.84 273 HIS B CA 1
ATOM 4655 C C . HIS B 1 273 ? -21.045 24.946 25.374 1.00 12.42 273 HIS B C 1
ATOM 4656 O O . HIS B 1 273 ? -21.381 23.750 25.405 1.00 11.80 273 HIS B O 1
ATOM 4663 N N . TYR B 1 274 ? -19.803 25.353 25.619 1.00 11.07 274 TYR B N 1
ATOM 4664 C CA . TYR B 1 274 ? -18.710 24.424 25.890 1.00 11.22 274 TYR B CA 1
ATOM 4665 C C . TYR B 1 274 ? -18.705 24.092 27.376 1.00 11.33 274 TYR B C 1
ATOM 4666 O O . TYR B 1 274 ? -17.756 24.373 28.089 1.00 13.45 274 TYR B O 1
ATOM 4675 N N . ILE B 1 275 ? -19.763 23.376 27.781 1.00 10.59 275 ILE B N 1
ATOM 4676 C CA . ILE B 1 275 ? -20.002 23.220 29.215 1.00 11.49 275 ILE B CA 1
ATOM 4677 C C . ILE B 1 275 ? -18.958 22.375 29.948 1.00 11.30 275 ILE B C 1
ATOM 4678 O O . ILE B 1 275 ? -18.830 22.484 31.196 1.00 11.64 275 ILE B O 1
ATOM 4683 N N . GLN B 1 276 ? -18.238 21.560 29.162 1.00 12.35 276 GLN B N 1
ATOM 4684 C CA . GLN B 1 276 ? -17.135 20.793 29.670 1.00 11.78 276 GLN B CA 1
ATOM 4685 C C . GLN B 1 276 ? -16.094 21.644 30.340 1.00 12.54 276 GLN B C 1
ATOM 4686 O O . GLN B 1 276 ? -15.352 21.176 31.184 1.00 13.58 276 GLN B O 1
ATOM 4692 N N . GLU B 1 277 ? -15.983 22.856 29.882 1.00 12.06 277 GLU B N 1
ATOM 4693 C CA . GLU B 1 277 ? -14.971 23.726 30.472 1.00 14.85 277 GLU B CA 1
ATOM 4694 C C . GLU B 1 277 ? -15.425 24.385 31.775 1.00 15.72 277 GLU B C 1
ATOM 4695 O O . GLU B 1 277 ? -14.601 24.872 32.545 1.00 19.64 277 GLU B O 1
ATOM 4701 N N . ASP B 1 278 ? -16.731 24.439 31.993 1.00 14.84 278 ASP B N 1
ATOM 4702 C CA . ASP B 1 278 ? -17.308 25.024 33.210 1.00 15.97 278 ASP B CA 1
ATOM 4703 C C . ASP B 1 278 ? -17.568 23.984 34.294 1.00 16.86 278 ASP B C 1
ATOM 4704 O O . ASP B 1 278 ? -17.289 24.300 35.477 1.00 18.39 278 ASP B O 1
ATOM 4709 N N . GLN B 1 279 ? -18.065 22.797 33.945 1.00 15.75 279 GLN B N 1
ATOM 4710 C CA . GLN B 1 279 ? -18.502 21.825 34.967 1.00 17.50 279 GLN B CA 1
ATOM 4711 C C . GLN B 1 279 ? -18.046 20.428 34.618 1.00 15.34 279 GLN B C 1
ATOM 4712 O O . GLN B 1 279 ? -18.836 19.511 34.653 1.00 14.40 279 GLN B O 1
ATOM 4718 N N . PRO B 1 280 ? -16.753 20.225 34.353 1.00 14.70 280 PRO B N 1
ATOM 4719 C CA . PRO B 1 280 ? -16.347 18.870 33.948 1.00 14.92 280 PRO B CA 1
ATOM 4720 C C . PRO B 1 280 ? -16.554 17.800 34.971 1.00 15.31 280 PRO B C 1
ATOM 4721 O O . PRO B 1 280 ? -16.952 16.693 34.568 1.00 14.68 280 PRO B O 1
ATOM 4725 N N . GLN B 1 281 ? -16.288 18.072 36.239 1.00 17.14 281 GLN B N 1
ATOM 4726 C CA . GLN B 1 281 ? -16.456 17.029 37.257 1.00 20.06 281 GLN B CA 1
ATOM 4727 C C . GLN B 1 281 ? -17.914 16.642 37.369 1.00 18.21 281 GLN B C 1
ATOM 4728 O O . GLN B 1 281 ? -18.252 15.441 37.387 1.00 17.29 281 GLN B O 1
ATOM 4734 N N . LYS B 1 282 ? -18.783 17.608 37.441 1.00 16.38 282 LYS B N 1
ATOM 4735 C CA . LYS B 1 282 ? -20.223 17.347 37.538 1.00 17.56 282 LYS B CA 1
ATOM 4736 C C . LYS B 1 282 ? -20.726 16.620 36.315 1.00 15.17 282 LYS B C 1
ATOM 4737 O O . LYS B 1 282 ? -21.584 15.762 36.398 1.00 13.05 282 LYS B O 1
ATOM 4743 N N . ILE B 1 283 ? -20.212 16.991 35.145 1.00 15.61 283 ILE B N 1
ATOM 4744 C CA . ILE B 1 283 ? -20.586 16.246 33.922 1.00 13.58 283 ILE B CA 1
ATOM 4745 C C . ILE B 1 283 ? -20.203 14.782 33.983 1.00 15.32 283 ILE B C 1
ATOM 4746 O O . ILE B 1 283 ? -21.036 13.894 33.760 1.00 16.20 283 ILE B O 1
ATOM 4751 N N . GLY B 1 284 ? -18.923 14.548 34.323 1.00 14.63 284 GLY B N 1
ATOM 4752 C CA . GLY B 1 284 ? -18.430 13.205 34.463 1.00 16.50 284 GLY B CA 1
ATOM 4753 C C . GLY B 1 284 ? -19.216 12.421 35.498 1.00 15.59 284 GLY B C 1
ATOM 4754 O O . GLY B 1 284 ? -19.547 11.257 35.265 1.00 16.13 284 GLY B O 1
ATOM 4755 N N . GLN B 1 285 ? -19.467 13.030 36.646 1.00 16.04 285 GLN B N 1
ATOM 4756 C CA . GLN B 1 285 ? -20.174 12.329 37.710 1.00 17.41 285 GLN B CA 1
ATOM 4757 C C . GLN B 1 285 ? -21.600 12.024 37.302 1.00 15.28 285 GLN B C 1
ATOM 4758 O O . GLN B 1 285 ? -22.137 10.995 37.603 1.00 17.70 285 GLN B O 1
ATOM 4764 N N . ALA B 1 286 ? -22.221 12.946 36.563 1.00 15.08 286 ALA B N 1
ATOM 4765 C CA . ALA B 1 286 ? -23.573 12.664 36.067 1.00 14.22 286 ALA B CA 1
ATOM 4766 C C . ALA B 1 286 ? -23.635 11.466 35.151 1.00 14.20 286 ALA B C 1
ATOM 4767 O O . ALA B 1 286 ? -24.547 10.646 35.300 1.00 13.74 286 ALA B O 1
ATOM 4769 N N . ILE B 1 287 ? -22.645 11.353 34.261 1.00 13.46 287 ILE B N 1
ATOM 4770 C CA . ILE B 1 287 ? -22.555 10.205 33.379 1.00 14.00 287 ILE B CA 1
ATOM 4771 C C . ILE B 1 287 ? -22.307 8.991 34.219 1.00 14.39 287 ILE B C 1
ATOM 4772 O O . ILE B 1 287 ? -22.985 7.970 33.992 1.00 13.74 287 ILE B O 1
ATOM 4777 N N . ALA B 1 288 ? -21.376 9.044 35.173 1.00 14.56 288 ALA B N 1
ATOM 4778 C CA . ALA B 1 288 ? -21.079 7.862 35.975 1.00 16.88 288 ALA B CA 1
ATOM 4779 C C . ALA B 1 288 ? -22.320 7.357 36.713 1.00 16.02 288 ALA B C 1
ATOM 4780 O O . ALA B 1 288 ? -22.591 6.134 36.739 1.00 16.32 288 ALA B O 1
ATOM 4782 N N . GLN B 1 289 ? -23.081 8.250 37.347 1.00 15.54 289 GLN B N 1
ATOM 4783 C CA . GLN B 1 289 ? -24.227 7.834 38.106 1.00 16.30 289 GLN B CA 1
ATOM 4784 C C . GLN B 1 289 ? -25.290 7.210 37.179 1.00 15.09 289 GLN B C 1
ATOM 4785 O O . GLN B 1 289 ? -25.874 6.173 37.503 1.00 15.19 289 GLN B O 1
ATOM 4791 N N . TRP B 1 290 ? -25.488 7.781 36.009 1.00 14.61 290 TRP B N 1
ATOM 4792 C CA . TRP B 1 290 ? -26.456 7.314 35.073 1.00 14.44 290 TRP B CA 1
ATOM 4793 C C . TRP B 1 290 ? -26.037 5.929 34.515 1.00 15.82 290 TRP B C 1
ATOM 4794 O O . TRP B 1 290 ? -26.904 5.005 34.415 1.00 15.65 290 TRP B O 1
ATOM 4805 N N . MET B 1 291 ? -24.737 5.745 34.239 1.00 17.09 291 MET B N 1
ATOM 4806 C CA . MET B 1 291 ? -24.279 4.403 33.771 1.00 17.68 291 MET B CA 1
ATOM 4807 C C . MET B 1 291 ? -24.523 3.321 34.815 1.00 17.11 291 MET B C 1
ATOM 4808 O O . MET B 1 291 ? -25.009 2.187 34.494 1.00 16.42 291 MET B O 1
ATOM 4813 N N . ASP B 1 292 ? -24.243 3.660 36.069 1.00 17.74 292 ASP B N 1
ATOM 4814 C CA . ASP B 1 292 ? -24.532 2.748 37.212 1.00 20.04 292 ASP B CA 1
ATOM 4815 C C . ASP B 1 292 ? -26.023 2.444 37.346 1.00 20.52 292 ASP B C 1
ATOM 4816 O O . ASP B 1 292 ? -26.426 1.308 37.539 1.00 22.46 292 ASP B O 1
ATOM 4821 N N . ARG B 1 293 ? -26.851 3.464 37.197 1.00 20.93 293 ARG B N 1
ATOM 4822 C CA . ARG B 1 293 ? -28.302 3.269 37.275 1.00 21.67 293 ARG B CA 1
ATOM 4823 C C . ARG B 1 293 ? -28.824 2.379 36.186 1.00 21.69 293 ARG B C 1
ATOM 4824 O O . ARG B 1 293 ? -29.789 1.642 36.383 1.00 22.59 293 ARG B O 1
ATOM 4832 N N . CYS B 1 294 ? -28.235 2.555 35.011 1.00 22.63 294 CYS B N 1
ATOM 4833 C CA . CYS B 1 294 ? -28.663 1.909 33.780 1.00 21.17 294 CYS B CA 1
ATOM 4834 C C . CYS B 1 294 ? -27.999 0.529 33.614 1.00 26.89 294 CYS B C 1
ATOM 4835 O O . CYS B 1 294 ? -28.240 -0.136 32.602 1.00 25.35 294 CYS B O 1
ATOM 4838 N N . GLY B 1 295 ? -27.167 0.123 34.585 1.00 27.48 295 GLY B N 1
ATOM 4839 C CA . GLY B 1 295 ? -26.363 -1.100 34.497 1.00 28.42 295 GLY B CA 1
ATOM 4840 C C . GLY B 1 295 ? -25.382 -1.151 33.325 1.00 37.17 295 GLY B C 1
ATOM 4841 O O . GLY B 1 295 ? -25.160 -2.222 32.743 1.00 30.13 295 GLY B O 1
ATOM 4842 N N . LEU B 1 296 ? -24.906 0.023 32.917 1.00 27.81 296 LEU B N 1
ATOM 4843 C CA . LEU B 1 296 ? -23.899 0.115 31.842 1.00 30.74 296 LEU B CA 1
ATOM 4844 C C . LEU B 1 296 ? -22.484 -0.321 32.324 1.00 40.15 296 LEU B C 1
ATOM 4845 O O . LEU B 1 296 ? -22.005 0.111 33.395 1.00 38.70 296 LEU B O 1
#